Protein AF-0000000081141051 (afdb_homodimer)

pLDDT: mean 84.78, std 24.11, range [21.91, 99.0]

Nearest PDB structures (foldseek):
  1viq-assembly1_A  TM=8.176E-01  e=2.778E-12  Escherichia coli
  9drf-assembly4_H  TM=8.006E-01  e=2.468E-12  Klebsiella pneumoniae
  1g0s-assembly1_A  TM=7.929E-01  e=1.960E-11  Escherichia coli
  1viq-assembly5_C  TM=8.063E-01  e=3.758E-11  Escherichia coli
  9dsz-assembly3_E  TM=7.598E-01  e=8.064E-12  Klebsiella pneumoniae

Radius of gyration: 31.07 Å; Cα contacts (8 Å, |Δi|>4): 943; chains: 2; bounding box: 112×72×100 Å

Foldseek 3Di:
DCPDDPPPPPPPPPPPPPPPPPPPPPPPPPPPPPPPDDDADKDFDDWDWPDADQKTWIWTWIDHPVDPDIDTDTAIEGRDDFPFKEFEWEAELVLQKTKWKWWQDPVVRDIAIFTQMDTHDPVAPDNVSVVQLSCCAQAQWHDADKDWLDDPPDWADPDDRYPHTYTYMYGYDTDGHPDGDYDDPPTDMGMDIGHHLVNLVVRVVVVRYDPVRNVNSVSVVVVCVVVVSDD/DCPCVPPCPPPPPPPPPPPPPPPPPPPPPPPPPPPPDDDADKDFDDWDWPDADQKTWIWTWIDHPVDPDIDTDTAIEGRDDFPFKEFEWEAELVLQKTKWKWWQDPVVRDIAIFTQMDTHDPVAPDNVSVVQLSCCAQAQWHDADKDWLDDPPDWADPDDRYPHTYTYMYGYDTDGHPDTDYDDPPTDMDMDIGHHLVNLVVRVVVVRYDPVRNVNSVSVVVVCVVVVSDD

Solvent-accessible surface area (backbone atoms only — not comparable to full-atom values): 25578 Å² total; per-residue (Å²): 138,85,78,80,81,79,76,79,75,78,78,78,76,75,77,74,73,73,76,72,69,73,69,72,70,72,70,67,68,72,77,73,70,77,70,64,75,49,91,77,72,65,40,81,75,44,77,42,81,77,42,82,57,74,40,23,34,30,41,37,30,31,38,43,78,86,44,90,58,71,44,79,39,66,27,38,41,58,56,60,89,52,82,24,32,28,35,40,40,38,32,32,77,85,80,52,21,25,49,34,28,33,31,74,21,73,24,67,69,43,46,30,32,38,43,32,53,44,64,21,46,88,89,35,89,42,65,65,50,27,41,52,52,29,30,18,35,59,63,28,30,44,79,51,52,77,40,71,67,41,43,86,99,47,50,22,33,52,42,59,40,26,47,50,27,38,41,41,33,31,30,42,49,49,42,81,41,94,80,48,57,78,65,59,88,87,60,62,73,40,70,42,65,75,39,35,71,66,55,50,52,49,30,46,30,57,33,31,21,29,40,58,32,38,34,47,46,52,54,40,52,53,51,33,37,75,70,63,71,44,132,139,82,79,75,80,74,77,80,75,81,77,79,75,77,77,76,76,74,76,73,70,73,71,74,71,72,70,66,66,72,75,73,69,76,72,64,74,50,91,75,70,67,40,82,75,45,75,43,80,77,43,80,57,75,40,21,36,30,42,37,30,30,38,44,78,87,45,91,58,72,43,80,40,66,27,37,40,56,56,61,90,50,82,24,32,26,36,40,41,37,34,32,78,86,81,52,21,24,50,35,28,33,31,72,20,74,24,67,69,42,47,28,33,38,43,33,54,46,65,21,46,86,90,36,88,42,64,65,50,28,41,50,52,29,31,18,35,57,63,28,29,43,80,50,51,78,40,71,69,42,42,87,99,46,52,22,33,54,39,58,40,25,47,49,26,38,40,43,33,31,30,42,49,49,42,80,42,95,81,46,56,77,64,60,88,87,59,62,74,43,70,42,66,76,38,36,68,66,55,51,51,48,29,46,30,57,33,33,21,29,41,57,32,38,36,46,47,53,52,40,50,54,50,33,37,77,71,64,71,46,131

Secondary structure (DSSP, 8-state):
------------------------------------------EEEEEEEEEESSEEEEEEEEE-SS-SSEEEEEEEEESS----EEEEEEEETTTTEEEEEEEEETTTTEEEEE-EEEE--TT-SSHHHHHHHHHHHHH-EE-SEEEESS-TT--EESSTTB--EEEEEEEES-EE-SSPPPPPTT--EEEEEEE-HHHHHHHHHTT-B-HHHHHHHHHHHHHHHHTTS--/------------------------------------------EEEEEEEEEESSEEEEEEEEE-SS-SSEEEEEEEEESS----EEEEEEEETTTTEEEEEEEEETTTTEEEEE-EEEE--TT-SSHHHHHHHHHHHHH-EE-SEEEESS-TT--EESSTTB--EEEEEEEES-EE-SSPPPPPTT--EEEEEEE-HHHHHHHHHTT-B-HHHHHHHHHHHHHHHHTTS--

Organism: NCBI:txid267567

Sequence (462 aa):
MIIMMKRLLLSLFFTLTWFLVDAASSNGSPSSSRAFYRPHDYDIINEEVLYEGWRKVIRRTVQSPKLTKHIDFDVIDQTHSTGGAVIIFAWNSTSKSATIIREYMPGCHRILGGLAAGLVEEKHATEEDAARYELEEECHLAGGTWYRLIDDGVSVPMDKYVQTEIVPYLVVDPHHVPNPRPIDDEEDIEIVTDVSAEEIMQMVKKGDMNLVGAWGALLALVKLRELGEIQMIIMMKRLLLSLFFTLTWFLVDAASSNGSPSSSRAFYRPHDYDIINEEVLYEGWRKVIRRTVQSPKLTKHIDFDVIDQTHSTGGAVIIFAWNSTSKSATIIREYMPGCHRILGGLAAGLVEEKHATEEDAARYELEEECHLAGGTWYRLIDDGVSVPMDKYVQTEIVPYLVVDPHHVPNPRPIDDEEDIEIVTDVSAEEIMQMVKKGDMNLVGAWGALLALVKLRELGEIQ

InterPro domains:
  IPR015797 NUDIX hydrolase-like domain superfamily [SSF55811] (47-209)

Structure (mmCIF, N/CA/C/O backbone):
data_AF-0000000081141051-model_v1
#
loop_
_entity.id
_entity.type
_entity.pdbx_description
1 polymer 'Nudix hydrolase domain-containing protein'
#
loop_
_atom_site.group_PDB
_atom_site.id
_atom_site.type_symbol
_atom_site.label_atom_id
_atom_site.label_alt_id
_atom_site.label_comp_id
_atom_site.label_asym_id
_atom_site.label_entity_id
_atom_site.label_seq_id
_atom_site.pdbx_PDB_ins_code
_atom_site.Cartn_x
_atom_site.Cartn_y
_atom_site.Cartn_z
_atom_site.occupancy
_atom_site.B_iso_or_equiv
_atom_site.auth_seq_id
_atom_site.auth_comp_id
_atom_site.auth_asym_id
_atom_site.auth_atom_id
_atom_site.pdbx_PDB_model_num
ATOM 1 N N . MET A 1 1 ? 81.125 44.531 -47.094 1 25.84 1 MET A N 1
ATOM 2 C CA . MET A 1 1 ? 81.125 43.125 -47.375 1 25.84 1 MET A CA 1
ATOM 3 C C . MET A 1 1 ? 79.875 42.438 -46.75 1 25.84 1 MET A C 1
ATOM 5 O O . MET A 1 1 ? 79.812 42.406 -45.5 1 25.84 1 MET A O 1
ATOM 9 N N . ILE A 1 2 ? 78.688 42.594 -47.5 1 25.36 2 ILE A N 1
ATOM 10 C CA . ILE A 1 2 ? 77.25 42.344 -47.594 1 25.36 2 ILE A CA 1
ATOM 11 C C . ILE A 1 2 ? 77 40.844 -47.594 1 25.36 2 ILE A C 1
ATOM 13 O O . ILE A 1 2 ? 77.062 40.188 -48.625 1 25.36 2 ILE A O 1
ATOM 17 N N . ILE A 1 3 ? 77.875 40.125 -46.875 1 26.48 3 ILE A N 1
ATOM 18 C CA . ILE A 1 3 ? 77.688 38.656 -46.812 1 26.48 3 ILE A CA 1
ATOM 19 C C . ILE A 1 3 ? 76.312 38.312 -46.375 1 26.48 3 ILE A C 1
ATOM 21 O O . ILE A 1 3 ? 75.875 38.688 -45.281 1 26.48 3 ILE A O 1
ATOM 25 N N . MET A 1 4 ? 75.375 37.969 -47.344 1 24.66 4 MET A N 1
ATOM 26 C CA . MET A 1 4 ? 73.938 37.656 -47.531 1 24.66 4 MET A CA 1
ATOM 27 C C . MET A 1 4 ? 73.562 36.438 -46.688 1 24.66 4 MET A C 1
ATOM 29 O O . MET A 1 4 ? 74.188 35.375 -46.75 1 24.66 4 MET A O 1
ATOM 33 N N . MET A 1 5 ? 72.812 36.562 -45.5 1 21.91 5 MET A N 1
ATOM 34 C CA . MET A 1 5 ? 72.312 35.75 -44.406 1 21.91 5 MET A CA 1
ATOM 35 C C . MET A 1 5 ? 71.375 34.688 -44.938 1 21.91 5 MET A C 1
ATOM 37 O O . MET A 1 5 ? 70.312 35 -45.531 1 21.91 5 MET A O 1
ATOM 41 N N . LYS A 1 6 ? 71.875 33.562 -45.5 1 22.62 6 LYS A N 1
ATOM 42 C CA . LYS A 1 6 ? 71.25 32.375 -46.031 1 22.62 6 LYS A CA 1
ATOM 43 C C . LYS A 1 6 ? 70.25 31.797 -45 1 22.62 6 LYS A C 1
ATOM 45 O O . LYS A 1 6 ? 70.688 31.312 -43.938 1 22.62 6 LYS A O 1
ATOM 50 N N . ARG A 1 7 ? 69 32.469 -44.781 1 22.09 7 ARG A N 1
ATOM 51 C CA . ARG A 1 7 ? 67.938 32.125 -43.906 1 22.09 7 ARG A CA 1
ATOM 52 C C . ARG A 1 7 ? 67.438 30.703 -44.188 1 22.09 7 ARG A C 1
ATOM 54 O O . ARG A 1 7 ? 67 30.391 -45.281 1 22.09 7 ARG A O 1
ATOM 61 N N . LEU A 1 8 ? 68.188 29.625 -43.781 1 22.27 8 LEU A N 1
ATOM 62 C CA . LEU A 1 8 ? 67.875 28.203 -43.938 1 22.27 8 LEU A CA 1
ATOM 63 C C . LEU A 1 8 ? 66.5 27.891 -43.375 1 22.27 8 LEU A C 1
ATOM 65 O O . LEU A 1 8 ? 66.25 28.031 -42.188 1 22.27 8 LEU A O 1
ATOM 69 N N . LEU A 1 9 ? 65.375 28.328 -44.031 1 23.17 9 LEU A N 1
ATOM 70 C CA . LEU A 1 9 ? 63.969 28.094 -43.688 1 23.17 9 LEU A CA 1
ATOM 71 C C . LEU A 1 9 ? 63.656 26.609 -43.688 1 23.17 9 LEU A C 1
ATOM 73 O O . LEU A 1 9 ? 63.594 25.984 -44.75 1 23.17 9 LEU A O 1
ATOM 77 N N . LEU A 1 10 ? 64.438 25.75 -42.938 1 22.67 10 LEU A N 1
ATOM 78 C CA . LEU A 1 10 ? 64.062 24.328 -42.969 1 22.67 10 LEU A CA 1
ATOM 79 C C . LEU A 1 10 ? 62.594 24.125 -42.625 1 22.67 10 LEU A C 1
ATOM 81 O O . LEU A 1 10 ? 62.094 24.594 -41.594 1 22.67 10 LEU A O 1
ATOM 85 N N . SER A 1 11 ? 61.688 23.969 -43.656 1 23.84 11 SER A N 1
ATOM 86 C CA . SER A 1 11 ? 60.281 23.609 -43.781 1 23.84 11 SER A CA 1
ATOM 87 C C . SER A 1 11 ? 59.969 22.281 -43.062 1 23.84 11 SER A C 1
ATOM 89 O O . SER A 1 11 ? 60.406 21.234 -43.531 1 23.84 11 SER A O 1
ATOM 91 N N . LEU A 1 12 ? 60.25 22.062 -41.75 1 25.59 12 LEU A N 1
ATOM 92 C CA . LEU A 1 12 ? 59.875 20.797 -41.125 1 25.59 12 LEU A CA 1
ATOM 93 C C . LEU A 1 12 ? 58.406 20.531 -41.312 1 25.59 12 LEU A C 1
ATOM 95 O O . LEU A 1 12 ? 57.562 21.312 -40.844 1 25.59 12 LEU A O 1
ATOM 99 N N . PHE A 1 13 ? 57.969 20.016 -42.469 1 25.62 13 PHE A N 1
ATOM 100 C CA . PHE A 1 13 ? 56.625 19.5 -42.781 1 25.62 13 PHE A CA 1
ATOM 101 C C . PHE A 1 13 ? 56.219 18.422 -41.781 1 25.62 13 PHE A C 1
ATOM 103 O O . PHE A 1 13 ? 56.812 17.344 -41.75 1 25.62 13 PHE A O 1
ATOM 110 N N . PHE A 1 14 ? 56.094 18.688 -40.469 1 26.33 14 PHE A N 1
ATOM 111 C CA . PHE A 1 14 ? 55.531 17.672 -39.562 1 26.33 14 PHE A CA 1
ATOM 112 C C . PHE A 1 14 ? 54.188 17.188 -40.062 1 26.33 14 PHE A C 1
ATOM 114 O O . PHE A 1 14 ? 53.281 17.984 -40.312 1 26.33 14 PHE A O 1
ATOM 121 N N . THR A 1 15 ? 54.219 16.156 -41 1 24.98 15 THR A N 1
ATOM 122 C CA . THR A 1 15 ? 53.031 15.406 -41.406 1 24.98 15 THR A CA 1
ATOM 123 C C . THR A 1 15 ? 52.25 14.938 -40.188 1 24.98 15 THR A C 1
ATOM 125 O O . THR A 1 15 ? 52.719 14.141 -39.406 1 24.98 15 THR A O 1
ATOM 128 N N . LEU A 1 16 ? 51.562 15.828 -39.469 1 26.09 16 LEU A N 1
ATOM 129 C CA . LEU A 1 16 ? 50.594 15.438 -38.438 1 26.09 16 LEU A CA 1
ATOM 130 C C . LEU A 1 16 ? 49.594 14.453 -39 1 26.09 16 LEU A C 1
ATOM 132 O O . LEU A 1 16 ? 48.812 14.805 -39.906 1 26.09 16 LEU A O 1
ATOM 136 N N . THR A 1 17 ? 50.062 13.211 -39.344 1 26.59 17 THR A N 1
ATOM 137 C CA . THR A 1 17 ? 49.062 12.18 -39.688 1 26.59 17 THR A CA 1
ATOM 138 C C . THR A 1 17 ? 47.969 12.141 -38.625 1 26.59 17 THR A C 1
ATOM 140 O O . THR A 1 17 ? 48.25 11.984 -37.438 1 26.59 17 THR A O 1
ATOM 143 N N . TRP A 1 18 ? 46.875 12.953 -38.812 1 26.88 18 TRP A N 1
ATOM 144 C CA . TRP A 1 18 ? 45.625 12.883 -38.094 1 26.88 18 TRP A CA 1
ATOM 145 C C . TRP A 1 18 ? 45.094 11.445 -38.031 1 26.88 18 TRP A C 1
ATOM 147 O O . TRP A 1 18 ? 44.906 10.805 -39.062 1 26.88 18 TRP A O 1
ATOM 157 N N . PHE A 1 19 ? 45.781 10.594 -37.188 1 28.55 19 PHE A N 1
ATOM 158 C CA . PHE A 1 19 ? 45.094 9.352 -36.875 1 28.55 19 PHE A CA 1
ATOM 159 C C . PHE A 1 19 ? 43.625 9.617 -36.594 1 28.55 19 PHE A C 1
ATOM 161 O O . PHE A 1 19 ? 43.25 10.328 -35.656 1 28.55 19 PHE A O 1
ATOM 168 N N . LEU A 1 20 ? 42.844 9.852 -37.688 1 27.52 20 LEU A N 1
ATOM 169 C CA . LEU A 1 20 ? 41.406 9.695 -37.562 1 27.52 20 LEU A CA 1
ATOM 170 C C . LEU A 1 20 ? 41.062 8.406 -36.812 1 27.52 20 LEU A C 1
ATOM 172 O O . LEU A 1 20 ? 41.281 7.309 -37.344 1 27.52 20 LEU A O 1
ATOM 176 N N . VAL A 1 21 ? 41.438 8.273 -35.531 1 28.52 21 VAL A N 1
ATOM 177 C CA . VAL A 1 21 ? 40.75 7.207 -34.812 1 28.52 21 VAL A CA 1
ATOM 178 C C . VAL A 1 21 ? 39.281 7.219 -35.125 1 28.52 21 VAL A C 1
ATOM 180 O O . VAL A 1 21 ? 38.594 8.234 -34.938 1 28.52 21 VAL A O 1
ATOM 183 N N . ASP A 1 22 ? 38.875 6.523 -36.125 1 28.45 22 ASP A N 1
ATOM 184 C CA . ASP A 1 22 ? 37.469 6.188 -36.281 1 28.45 22 ASP A CA 1
ATOM 185 C C . ASP A 1 22 ? 36.844 5.789 -34.938 1 28.45 22 ASP A C 1
ATOM 187 O O . ASP A 1 22 ? 37.281 4.816 -34.312 1 28.45 22 ASP A O 1
ATOM 191 N N . ALA A 1 23 ? 36.5 6.746 -34.156 1 27.22 23 ALA A N 1
ATOM 192 C CA . ALA A 1 23 ? 35.594 6.387 -33.062 1 27.22 23 ALA A CA 1
ATOM 193 C C . ALA A 1 23 ? 34.469 5.496 -33.594 1 27.22 23 ALA A C 1
ATOM 195 O O . ALA A 1 23 ? 33.625 5.945 -34.344 1 27.22 23 ALA A O 1
ATOM 196 N N . ALA A 1 24 ? 34.719 4.258 -33.812 1 30.23 24 ALA A N 1
ATOM 197 C CA . ALA A 1 24 ? 33.562 3.373 -33.844 1 30.23 24 ALA A CA 1
ATOM 198 C C . ALA A 1 24 ? 32.5 3.824 -32.875 1 30.23 24 ALA A C 1
ATOM 200 O O . ALA A 1 24 ? 32.75 3.924 -31.672 1 30.23 24 ALA A O 1
ATOM 201 N N . SER A 1 25 ? 31.625 4.738 -33.281 1 29.23 25 SER A N 1
ATOM 202 C CA . SER A 1 25 ? 30.359 4.984 -32.625 1 29.23 25 SER A CA 1
ATOM 203 C C . SER A 1 25 ? 29.766 3.691 -32.062 1 29.23 25 SER A C 1
ATOM 205 O O . SER A 1 25 ? 29.422 2.781 -32.812 1 29.23 25 SER A O 1
ATOM 207 N N . SER A 1 26 ? 30.406 3.135 -31.031 1 30 26 SER A N 1
ATOM 208 C CA . SER A 1 26 ? 29.562 2.141 -30.391 1 30 26 SER A CA 1
ATOM 209 C C . SER A 1 26 ? 28.094 2.58 -30.359 1 30 26 SER A C 1
ATOM 211 O O . SER A 1 26 ? 27.75 3.6 -29.766 1 30 26 SER A O 1
ATOM 213 N N . ASN A 1 27 ? 27.469 2.596 -31.516 1 32.56 27 ASN A N 1
ATOM 214 C CA . ASN A 1 27 ? 26.016 2.619 -31.453 1 32.56 27 ASN A CA 1
ATOM 215 C C . ASN A 1 27 ? 25.484 1.888 -30.234 1 32.56 27 ASN A C 1
ATOM 217 O O . ASN A 1 27 ? 25.562 0.661 -30.141 1 32.56 27 ASN A O 1
ATOM 221 N N . GLY A 1 28 ? 25.797 2.375 -29.047 1 34.94 28 GLY A N 1
ATOM 222 C CA . GLY A 1 28 ? 25 1.886 -27.938 1 34.94 28 GLY A CA 1
ATOM 223 C C . GLY A 1 28 ? 23.578 1.514 -28.328 1 34.94 28 GLY A C 1
ATOM 224 O O . GLY A 1 28 ? 22.906 2.289 -29 1 34.94 28 GLY A O 1
ATOM 225 N N . SER A 1 29 ? 23.406 0.293 -28.703 1 35.16 29 SER A N 1
ATOM 226 C CA . SER A 1 29 ? 22.031 -0.169 -28.875 1 35.16 29 SER A CA 1
ATOM 227 C C . SER A 1 29 ? 21.078 0.604 -27.969 1 35.16 29 SER A C 1
ATOM 229 O O . SER A 1 29 ? 21.406 0.873 -26.797 1 35.16 29 SER A O 1
ATOM 231 N N . PRO A 1 30 ? 20.312 1.46 -28.453 1 36.12 30 PRO A N 1
ATOM 232 C CA . PRO A 1 30 ? 19.297 2.053 -27.562 1 36.12 30 PRO A CA 1
ATOM 233 C C . PRO A 1 30 ? 18.812 1.085 -26.484 1 36.12 30 PRO A C 1
ATOM 235 O O . PRO A 1 30 ? 18.594 -0.096 -26.766 1 36.12 30 PRO A O 1
ATOM 238 N N . SER A 1 31 ? 19.328 1.072 -25.359 1 38.16 31 SER A N 1
ATOM 239 C CA . SER A 1 31 ? 18.641 0.364 -24.266 1 38.16 31 SER A CA 1
ATOM 240 C C . SER A 1 31 ? 17.141 0.329 -24.5 1 38.16 31 SER A C 1
ATOM 242 O O . SER A 1 31 ? 16.484 1.376 -24.547 1 38.16 31 SER A O 1
ATOM 244 N N . SER A 1 32 ? 16.516 -0.346 -25.438 1 38.5 32 SER A N 1
ATOM 245 C CA . SER A 1 32 ? 15.07 -0.566 -25.547 1 38.5 32 SER A CA 1
ATOM 246 C C . SER A 1 32 ? 14.398 -0.538 -24.188 1 38.5 32 SER A C 1
ATOM 248 O O . SER A 1 32 ? 14.578 -1.449 -23.375 1 38.5 32 SER A O 1
ATOM 250 N N . SER A 1 33 ? 14.352 0.593 -23.578 1 47.84 33 SER A N 1
ATOM 251 C CA . SER A 1 33 ? 13.57 0.698 -22.359 1 47.84 33 SER A CA 1
ATOM 252 C C . SER A 1 33 ? 12.312 -0.159 -22.422 1 47.84 33 SER A C 1
ATOM 254 O O . SER A 1 33 ? 11.508 -0.014 -23.344 1 47.84 33 SER A O 1
ATOM 256 N N . ARG A 1 34 ? 12.375 -1.354 -22.031 1 58.19 34 ARG A N 1
ATOM 257 C CA . ARG A 1 34 ? 11.227 -2.242 -21.875 1 58.19 34 ARG A CA 1
ATOM 258 C C . ARG A 1 34 ? 9.992 -1.466 -21.438 1 58.19 34 ARG A C 1
ATOM 260 O O . ARG A 1 34 ? 10 -0.799 -20.406 1 58.19 34 ARG A O 1
ATOM 267 N N . ALA A 1 35 ? 9.195 -1.126 -22.484 1 56.53 35 ALA A N 1
ATOM 268 C CA . ALA A 1 35 ? 7.934 -0.471 -22.141 1 56.53 35 ALA A CA 1
ATOM 269 C C . ALA A 1 35 ? 7.121 -1.319 -21.172 1 56.53 35 ALA A C 1
ATOM 271 O O . ALA A 1 35 ? 6.871 -2.5 -21.422 1 56.53 35 ALA A O 1
ATOM 272 N N . PHE A 1 36 ? 6.992 -0.812 -20 1 63.19 36 PHE A N 1
ATOM 273 C CA . PHE A 1 36 ? 6.227 -1.582 -19.016 1 63.19 36 PHE A CA 1
ATOM 274 C C . PHE A 1 36 ? 4.734 -1.337 -19.188 1 63.19 36 PHE A C 1
ATOM 276 O O . PHE A 1 36 ? 3.914 -2.164 -18.781 1 63.19 36 PHE A O 1
ATOM 283 N N . TYR A 1 37 ? 4.5 -0.196 -19.969 1 62.44 37 TYR A N 1
ATOM 284 C CA . TYR A 1 37 ? 3.084 -0.011 -20.266 1 62.44 37 TYR A CA 1
ATOM 285 C C . TYR A 1 37 ? 2.633 -0.942 -21.375 1 62.44 37 TYR A C 1
ATOM 287 O O . TYR A 1 37 ? 3.293 -1.038 -22.422 1 62.44 37 TYR A O 1
ATOM 295 N N . ARG A 1 38 ? 1.557 -1.673 -21.062 1 72.81 38 ARG A N 1
ATOM 296 C CA . ARG A 1 38 ? 1.058 -2.625 -22.047 1 72.81 38 ARG A CA 1
ATOM 297 C C . ARG A 1 38 ? -0.414 -2.373 -22.359 1 72.81 38 ARG A C 1
ATOM 299 O O . ARG A 1 38 ? -1.264 -2.449 -21.469 1 72.81 38 ARG A O 1
ATOM 306 N N . PRO A 1 39 ? -0.586 -1.945 -23.594 1 83.5 39 PRO A N 1
ATOM 307 C CA . PRO A 1 39 ? -1.993 -1.996 -24 1 83.5 39 PRO A CA 1
ATOM 308 C C . PRO A 1 39 ? -2.615 -3.377 -23.797 1 83.5 39 PRO A C 1
ATOM 310 O O . PRO A 1 39 ? -1.902 -4.383 -23.781 1 83.5 39 PRO A O 1
ATOM 313 N N . HIS A 1 40 ? -3.912 -3.359 -23.328 1 90 40 HIS A N 1
ATOM 314 C CA . HIS A 1 40 ? -4.578 -4.645 -23.141 1 90 40 HIS A CA 1
ATOM 315 C C . HIS A 1 40 ? -5.941 -4.66 -23.812 1 90 40 HIS A C 1
ATOM 317 O O . HIS A 1 40 ? -6.438 -3.619 -24.25 1 90 40 HIS A O 1
ATOM 323 N N . ASP A 1 41 ? -6.48 -5.855 -23.969 1 91 41 ASP A N 1
ATOM 324 C CA . ASP A 1 41 ? -7.746 -6.027 -24.672 1 91 41 ASP A CA 1
ATOM 325 C C . ASP A 1 41 ? -8.859 -6.438 -23.719 1 91 41 ASP A C 1
ATOM 327 O O . ASP A 1 41 ? -9.805 -7.121 -24.109 1 91 41 ASP A O 1
ATOM 331 N N . TYR A 1 42 ? -8.727 -6.086 -22.453 1 93.94 42 TYR A N 1
ATOM 332 C CA . TYR A 1 42 ? -9.812 -6.289 -21.5 1 93.94 42 TYR A CA 1
ATOM 333 C C . TYR A 1 42 ? -10.898 -5.234 -21.688 1 93.94 42 TYR A C 1
ATOM 335 O O . TYR A 1 42 ? -10.602 -4.055 -21.875 1 93.94 42 TYR A O 1
ATOM 343 N N . ASP A 1 43 ? -12.141 -5.664 -21.625 1 95.69 43 ASP A N 1
ATOM 344 C CA . ASP A 1 43 ? -13.25 -4.723 -21.766 1 95.69 43 ASP A CA 1
ATOM 345 C C . ASP A 1 43 ? -14.141 -4.75 -20.516 1 95.69 43 ASP A C 1
ATOM 347 O O . ASP A 1 43 ? -14.539 -5.824 -20.062 1 95.69 43 ASP A O 1
ATOM 351 N N . ILE A 1 44 ? -14.422 -3.604 -20 1 97.06 44 ILE A N 1
ATOM 352 C CA . ILE A 1 44 ? -15.461 -3.514 -18.969 1 97.06 44 ILE A CA 1
ATOM 353 C C . ILE A 1 44 ? -16.844 -3.584 -19.625 1 97.06 44 ILE A C 1
ATOM 355 O O . ILE A 1 44 ? -17.203 -2.709 -20.406 1 97.06 44 ILE A O 1
ATOM 359 N N . ILE A 1 45 ? -17.594 -4.598 -19.188 1 97.19 45 ILE A N 1
ATOM 360 C CA . ILE A 1 45 ? -18.891 -4.863 -19.812 1 97.19 45 ILE A CA 1
ATOM 361 C C . ILE A 1 45 ? -19.984 -4.18 -19 1 97.19 45 ILE A C 1
ATOM 363 O O . ILE A 1 45 ? -21.016 -3.77 -19.562 1 97.19 45 ILE A O 1
ATOM 367 N N . ASN A 1 46 ? -19.797 -4.223 -17.781 1 97.75 46 ASN A N 1
ATOM 368 C CA . ASN A 1 46 ? -20.797 -3.672 -16.875 1 97.75 46 ASN A CA 1
ATOM 369 C C . ASN A 1 46 ? -20.203 -3.25 -15.547 1 97.75 46 ASN A C 1
ATOM 371 O O . ASN A 1 46 ? -19.219 -3.834 -15.094 1 97.75 46 ASN A O 1
ATOM 375 N N . GLU A 1 47 ? -20.766 -2.215 -14.953 1 96.94 47 GLU A N 1
ATOM 376 C CA . GLU A 1 47 ? -20.469 -1.811 -13.578 1 96.94 47 GLU A CA 1
ATOM 377 C C . GLU A 1 47 ? -21.766 -1.563 -12.797 1 96.94 47 GLU A C 1
ATOM 379 O O . GLU A 1 47 ? -22.688 -0.915 -13.297 1 96.94 47 GLU A O 1
ATOM 384 N N . GLU A 1 48 ? -21.781 -2.113 -11.594 1 97.25 48 GLU A N 1
ATOM 385 C CA . GLU A 1 48 ? -22.938 -1.957 -10.711 1 97.25 48 GLU A CA 1
ATOM 386 C C . GLU A 1 48 ? -22.5 -1.66 -9.281 1 97.25 48 GLU A C 1
ATOM 388 O O . GLU A 1 48 ? -21.688 -2.387 -8.711 1 97.25 48 GLU A O 1
ATOM 393 N N . VAL A 1 49 ? -23.078 -0.567 -8.711 1 96.19 49 VAL A N 1
ATOM 394 C CA . VAL A 1 49 ? -22.781 -0.265 -7.316 1 96.19 49 VAL A CA 1
ATOM 395 C C . VAL A 1 49 ? -23.578 -1.205 -6.41 1 96.19 49 VAL A C 1
ATOM 397 O O . VAL A 1 49 ? -24.812 -1.208 -6.43 1 96.19 49 VAL A O 1
ATOM 400 N N . LEU A 1 50 ? -22.859 -2.01 -5.586 1 96.56 50 LEU A N 1
ATOM 401 C CA . LEU A 1 50 ? -23.5 -2.996 -4.73 1 96.56 50 LEU A CA 1
ATOM 402 C C . LEU A 1 50 ? -23.578 -2.498 -3.293 1 96.56 50 LEU A C 1
ATOM 404 O O . LEU A 1 50 ? -24.391 -2.986 -2.506 1 96.56 50 LEU A O 1
ATOM 408 N N . TYR A 1 51 ? -22.734 -1.574 -2.932 1 96.06 51 TYR A N 1
ATOM 409 C CA . TYR A 1 51 ? -22.703 -0.94 -1.618 1 96.06 51 TYR A CA 1
ATOM 410 C C . TYR A 1 51 ? -22.172 0.486 -1.711 1 96.06 51 TYR A C 1
ATOM 412 O O . TYR A 1 51 ? -21.234 0.756 -2.457 1 96.06 51 TYR A O 1
ATOM 420 N N . GLU A 1 52 ? -22.859 1.398 -0.922 1 94.06 52 GLU A N 1
ATOM 421 C CA . GLU A 1 52 ? -22.391 2.785 -0.899 1 94.06 52 GLU A CA 1
ATOM 422 C C . GLU A 1 52 ? -22.547 3.395 0.49 1 94.06 52 GLU A C 1
ATOM 424 O O . GLU A 1 52 ? -23.672 3.686 0.924 1 94.06 52 GLU A O 1
ATOM 429 N N . GLY A 1 53 ? -21.516 3.475 1.202 1 92.44 53 GLY A N 1
ATOM 430 C CA . GLY A 1 53 ? -21.312 4.211 2.439 1 92.44 53 GLY A CA 1
ATOM 431 C C . GLY A 1 53 ? -20.141 5.164 2.385 1 92.44 53 GLY A C 1
ATOM 432 O O . GLY A 1 53 ? -20.016 5.957 1.446 1 92.44 53 GLY A O 1
ATOM 433 N N . TRP A 1 54 ? -19.297 5.062 3.395 1 87.5 54 TRP A N 1
ATOM 434 C CA . TRP A 1 54 ? -18.047 5.816 3.264 1 87.5 54 TRP A CA 1
ATOM 435 C C . TRP A 1 54 ? -17.156 5.211 2.188 1 87.5 54 TRP A C 1
ATOM 437 O O . TRP A 1 54 ? -16.453 5.93 1.479 1 87.5 54 TRP A O 1
ATOM 447 N N . ARG A 1 55 ? -17.312 3.883 2.09 1 91.75 55 ARG A N 1
ATOM 448 C CA . ARG A 1 55 ? -16.734 3.152 0.974 1 91.75 55 ARG A CA 1
ATOM 449 C C . ARG A 1 55 ? -17.797 2.729 -0.029 1 91.75 55 ARG A C 1
ATOM 451 O O . ARG A 1 55 ? -18.984 2.758 0.278 1 91.75 55 ARG A O 1
ATOM 458 N N . LYS A 1 56 ? -17.281 2.408 -1.169 1 93.75 56 LYS A N 1
ATOM 459 C CA . LYS A 1 56 ? -18.141 1.935 -2.246 1 93.75 56 LYS A CA 1
ATOM 460 C C . LYS A 1 56 ? -17.641 0.609 -2.811 1 93.75 56 LYS A C 1
ATOM 462 O O . LYS A 1 56 ? -16.438 0.427 -3.002 1 93.75 56 LYS A O 1
ATOM 467 N N . VAL A 1 57 ? -18.609 -0.351 -3 1 96.19 57 VAL A N 1
ATOM 468 C CA . VAL A 1 57 ? -18.297 -1.593 -3.701 1 96.19 57 VAL A CA 1
ATOM 469 C C . VAL A 1 57 ? -18.984 -1.601 -5.066 1 96.19 57 VAL A C 1
ATOM 471 O O . VAL A 1 57 ? -20.203 -1.486 -5.152 1 96.19 57 VAL A O 1
ATOM 474 N N . ILE A 1 58 ? -18.188 -1.687 -6.082 1 96.44 58 ILE A N 1
ATOM 475 C CA . ILE A 1 58 ? -18.656 -1.745 -7.457 1 96.44 58 ILE A CA 1
ATOM 47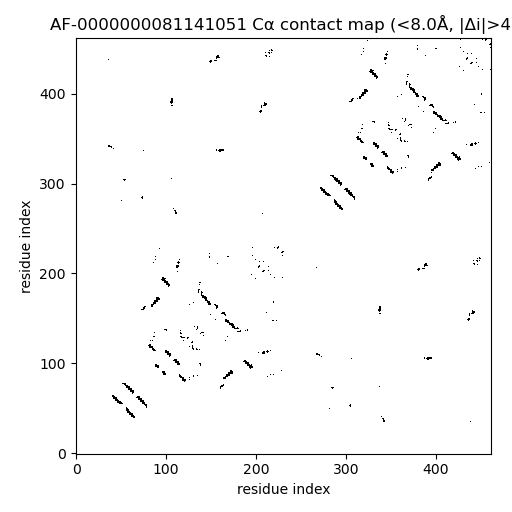6 C C . ILE A 1 58 ? -18.406 -3.141 -8.031 1 96.44 58 ILE A C 1
ATOM 478 O O . ILE A 1 58 ? -17.281 -3.623 -8.039 1 96.44 58 ILE A O 1
ATOM 482 N N . ARG A 1 59 ? -19.469 -3.818 -8.43 1 97.5 59 ARG A N 1
ATOM 483 C CA . ARG A 1 59 ? -19.266 -5.012 -9.242 1 97.5 59 ARG A CA 1
ATOM 484 C C . ARG A 1 59 ? -18.875 -4.641 -10.672 1 97.5 59 ARG A C 1
ATOM 486 O O . ARG A 1 59 ? -19.672 -4.059 -11.406 1 97.5 59 ARG A O 1
ATOM 493 N N . ARG A 1 60 ? -17.703 -4.922 -11.031 1 96.94 60 ARG A N 1
ATOM 494 C CA . ARG A 1 60 ? -17.203 -4.699 -12.383 1 96.94 60 ARG A CA 1
ATOM 495 C C . ARG A 1 60 ? -17.125 -6.012 -13.164 1 96.94 60 ARG A C 1
ATOM 497 O O . ARG A 1 60 ? -16.406 -6.926 -12.773 1 96.94 60 ARG A O 1
ATOM 504 N N . THR A 1 61 ? -17.875 -6.145 -14.172 1 97.19 61 THR A N 1
ATOM 505 C CA . THR A 1 61 ? -17.844 -7.293 -15.07 1 97.19 61 THR A CA 1
ATOM 506 C C . THR A 1 61 ? -16.906 -7.043 -16.25 1 97.19 61 THR A C 1
ATOM 508 O O . THR A 1 61 ? -17.062 -6.051 -16.969 1 97.19 61 THR A O 1
ATOM 511 N N . VAL A 1 62 ? -15.969 -7.98 -16.406 1 96 62 VAL A N 1
ATOM 512 C CA . VAL A 1 62 ? -14.93 -7.766 -17.406 1 96 62 VAL A CA 1
ATOM 513 C C . VAL A 1 62 ? -14.906 -8.938 -18.391 1 96 62 VAL A C 1
ATOM 515 O O . VAL A 1 62 ? -15.055 -10.094 -17.984 1 96 62 VAL A O 1
ATOM 518 N N . GLN A 1 63 ? -14.711 -8.609 -19.656 1 94.56 63 GLN A N 1
ATOM 519 C CA . GLN A 1 63 ? -14.406 -9.609 -20.672 1 94.56 63 GLN A CA 1
ATOM 520 C C . GLN A 1 63 ? -12.906 -9.727 -20.891 1 94.56 63 GLN A C 1
ATOM 522 O O . GLN A 1 63 ? -12.258 -8.758 -21.297 1 94.56 63 GLN A O 1
ATOM 527 N N . SER A 1 64 ? -12.453 -10.906 -20.562 1 90.81 64 SER A N 1
ATOM 528 C CA . SER A 1 64 ? -11.047 -11.188 -20.812 1 90.81 64 SER A CA 1
ATOM 529 C C . SER A 1 64 ? -10.812 -11.609 -22.266 1 90.81 64 SER A C 1
ATOM 531 O O . SER A 1 64 ? -11.641 -12.305 -22.844 1 90.81 64 SER A O 1
ATOM 533 N N . PRO A 1 65 ? -9.648 -11.211 -22.812 1 88.25 65 PRO A N 1
ATOM 534 C CA . PRO A 1 65 ? -9.352 -11.68 -24.172 1 88.25 65 PRO A CA 1
ATOM 535 C C . PRO A 1 65 ? -9.055 -13.18 -24.219 1 88.25 65 PRO A C 1
ATOM 537 O O . PRO A 1 65 ? -9.086 -13.789 -25.297 1 88.25 65 PRO A O 1
ATOM 540 N N . LYS A 1 66 ? -8.773 -13.766 -23.125 1 83.06 66 LYS A N 1
ATOM 541 C CA . LYS A 1 66 ? -8.336 -15.156 -23.078 1 83.06 66 LYS A CA 1
ATOM 542 C C . LYS A 1 66 ? -9.492 -16.078 -22.703 1 83.06 66 LYS A C 1
ATOM 544 O O . LYS A 1 66 ? -9.398 -17.297 -22.891 1 83.06 66 LYS A O 1
ATOM 549 N N . LEU A 1 67 ? -10.43 -15.5 -22.047 1 80.5 67 LEU A N 1
ATOM 550 C CA . LEU A 1 67 ? -11.531 -16.328 -21.578 1 80.5 67 LEU A CA 1
ATOM 551 C C . LEU A 1 67 ? -12.812 -16.016 -22.344 1 80.5 67 LEU A C 1
ATOM 553 O O . LEU A 1 67 ? -13.016 -14.891 -22.797 1 80.5 67 LEU A O 1
ATOM 557 N N . THR A 1 68 ? -13.562 -17 -22.344 1 79.19 68 THR A N 1
ATOM 558 C CA . THR A 1 68 ? -14.859 -16.812 -22.969 1 79.19 68 THR A CA 1
ATOM 559 C C . THR A 1 68 ? -15.867 -16.25 -21.984 1 79.19 68 THR A C 1
ATOM 561 O O . THR A 1 68 ? -16.781 -15.5 -22.359 1 79.19 68 THR A O 1
ATOM 564 N N . LYS A 1 69 ? -15.656 -16.578 -20.828 1 83.75 69 LYS A N 1
ATOM 565 C CA . LYS A 1 69 ? -16.609 -16.125 -19.812 1 83.75 69 LYS A CA 1
ATOM 566 C C . LYS A 1 69 ? -16.172 -14.797 -19.203 1 83.75 69 LYS A C 1
ATOM 568 O O . LYS A 1 69 ? -14.984 -14.508 -19.109 1 83.75 69 LYS A O 1
ATOM 573 N N . HIS A 1 70 ? -17.266 -14.086 -18.859 1 91.25 70 HIS A N 1
ATOM 574 C CA . HIS A 1 70 ? -17.031 -12.844 -18.125 1 91.25 70 HIS A CA 1
ATOM 575 C C . HIS A 1 70 ? -16.578 -13.125 -16.688 1 91.25 70 HIS A C 1
ATOM 577 O O . HIS A 1 70 ? -16.906 -14.172 -16.125 1 91.25 70 HIS A O 1
ATOM 583 N N . ILE A 1 71 ? -15.789 -12.234 -16.266 1 92.44 71 ILE A N 1
ATOM 584 C CA . ILE A 1 71 ? -15.336 -12.32 -14.883 1 92.44 71 ILE A CA 1
ATOM 585 C C . ILE A 1 71 ? -15.891 -11.148 -14.078 1 92.44 71 ILE A C 1
ATOM 587 O O . ILE A 1 71 ? -15.852 -10.008 -14.539 1 92.44 71 ILE A O 1
ATOM 591 N N . ASP A 1 72 ? -16.422 -11.414 -12.883 1 94.19 72 ASP A N 1
ATOM 592 C CA . ASP A 1 72 ? -16.906 -10.367 -11.977 1 94.19 72 ASP A CA 1
ATOM 593 C C . ASP A 1 72 ? -15.883 -10.094 -10.875 1 94.19 72 ASP A C 1
ATOM 595 O O . ASP A 1 72 ? -15.375 -11.016 -10.242 1 94.19 72 ASP A O 1
ATOM 599 N N . PHE A 1 73 ? -15.633 -8.805 -10.75 1 94.81 73 PHE A N 1
ATOM 600 C CA . PHE A 1 73 ? -14.75 -8.375 -9.672 1 94.81 73 PHE A CA 1
ATOM 601 C C . PHE A 1 73 ? -15.484 -7.422 -8.727 1 94.81 73 PHE A C 1
ATOM 603 O O . PHE A 1 73 ? -16.281 -6.594 -9.164 1 94.81 73 PHE A O 1
ATOM 610 N N . ASP A 1 74 ? -15.273 -7.535 -7.371 1 95.69 74 ASP A N 1
ATOM 611 C CA . ASP A 1 74 ? -15.586 -6.453 -6.441 1 95.69 74 ASP A CA 1
ATOM 612 C C . ASP A 1 74 ? -14.484 -5.398 -6.438 1 95.69 74 ASP A C 1
ATOM 614 O O . ASP A 1 74 ? -13.383 -5.645 -5.938 1 95.69 74 ASP A O 1
ATOM 618 N N . VAL A 1 75 ? -14.805 -4.234 -6.977 1 96.38 75 VAL A N 1
ATOM 619 C CA . VAL A 1 75 ? -13.875 -3.105 -6.996 1 96.38 75 VAL A CA 1
ATOM 620 C C . VAL A 1 75 ? -14.258 -2.111 -5.902 1 96.38 75 VAL A C 1
ATOM 622 O O . VAL A 1 75 ? -15.43 -1.779 -5.734 1 96.38 75 VAL A O 1
ATOM 625 N N . ILE A 1 76 ? -13.234 -1.7 -5.191 1 95.12 76 ILE A N 1
ATOM 626 C CA . ILE A 1 76 ? -13.469 -0.808 -4.062 1 95.12 76 ILE A CA 1
ATOM 627 C C . ILE A 1 76 ? -13.148 0.63 -4.465 1 95.12 76 ILE A C 1
ATOM 629 O O . ILE A 1 76 ? -12.141 0.885 -5.129 1 95.12 76 ILE A O 1
ATOM 633 N N . ASP A 1 77 ? -14.008 1.521 -4.082 1 91.19 77 ASP A N 1
ATOM 634 C CA . ASP A 1 77 ? -13.797 2.953 -4.266 1 91.19 77 ASP A CA 1
ATOM 635 C C . ASP A 1 77 ? -14.305 3.742 -3.059 1 91.19 77 ASP A C 1
ATOM 637 O O . ASP A 1 77 ? -14.734 3.156 -2.062 1 91.19 77 ASP A O 1
ATOM 641 N N . GLN A 1 78 ? -14.055 4.996 -3.109 1 85.31 78 GLN A N 1
ATOM 642 C CA . GLN A 1 78 ? -14.633 5.91 -2.129 1 85.31 78 GLN A CA 1
ATOM 643 C C . GLN A 1 78 ? -15.922 6.539 -2.65 1 85.31 78 GLN A C 1
ATOM 645 O O . GLN A 1 78 ? -16.156 6.582 -3.861 1 85.31 78 GLN A O 1
ATOM 650 N N . THR A 1 79 ? -16.828 6.836 -1.799 1 72.5 79 THR A N 1
ATOM 651 C CA . THR A 1 79 ? -18.141 7.348 -2.18 1 72.5 79 THR A CA 1
ATOM 652 C C . THR A 1 79 ? -18 8.609 -3.027 1 72.5 79 THR A C 1
ATOM 654 O O . THR A 1 79 ? -18.766 8.812 -3.977 1 72.5 79 THR A O 1
ATOM 657 N N . HIS A 1 80 ? -17.141 9.445 -2.682 1 67.25 80 HIS A N 1
ATOM 658 C CA . HIS A 1 80 ? -17.094 10.688 -3.447 1 67.25 80 HIS A CA 1
ATOM 659 C C . HIS A 1 80 ? -16.031 10.625 -4.535 1 67.25 80 HIS A C 1
ATOM 661 O O . HIS A 1 80 ? -15.023 9.938 -4.383 1 67.25 80 HIS A O 1
ATOM 667 N N . SER A 1 81 ? -16.578 11.039 -5.781 1 62.34 81 SER A N 1
ATOM 668 C CA . SER A 1 81 ? -15.641 11.133 -6.891 1 62.34 81 SER A CA 1
ATOM 669 C C . SER A 1 81 ? -14.383 11.906 -6.492 1 62.34 81 SER A C 1
ATOM 671 O O . SER A 1 81 ? -14.469 13.07 -6.09 1 62.34 81 SER A O 1
ATOM 673 N N . THR A 1 82 ? -13.328 11.133 -6.281 1 72.25 82 THR A N 1
ATOM 674 C CA . THR A 1 82 ? -12.094 11.828 -5.934 1 72.25 82 THR A CA 1
ATOM 675 C C . THR A 1 82 ? -11.07 11.711 -7.059 1 72.25 82 THR A C 1
ATOM 677 O O . THR A 1 82 ? -11.203 10.859 -7.938 1 72.25 82 THR A O 1
ATOM 680 N N . GLY A 1 83 ? -10.289 12.742 -7.234 1 85.94 83 GLY A N 1
ATOM 681 C CA . GLY A 1 83 ? -9.164 12.734 -8.156 1 85.94 83 GLY A CA 1
ATOM 682 C C . GLY A 1 83 ? -8.016 11.867 -7.676 1 85.94 83 GLY A C 1
ATOM 683 O O . GLY A 1 83 ? -6.879 12.039 -8.133 1 85.94 83 GLY A O 1
ATOM 684 N N . GLY A 1 84 ? -8.289 10.93 -6.723 1 94.56 84 GLY A N 1
ATOM 685 C CA . GLY A 1 84 ? -7.199 10.148 -6.152 1 94.56 84 GLY A CA 1
ATOM 686 C C . GLY A 1 84 ? -6.781 10.625 -4.773 1 94.56 84 GLY A C 1
ATOM 687 O O . GLY A 1 84 ? -7.582 11.211 -4.043 1 94.56 84 GLY A O 1
ATOM 688 N N . ALA A 1 85 ? -5.602 10.203 -4.379 1 96.75 85 ALA A N 1
ATOM 689 C CA . ALA A 1 85 ? -5.07 10.562 -3.066 1 96.75 85 ALA A CA 1
ATOM 690 C C . ALA A 1 85 ? -3.623 11.031 -3.17 1 96.75 85 ALA A C 1
ATOM 692 O O . ALA A 1 85 ? -2.992 10.891 -4.223 1 96.75 85 ALA A O 1
ATOM 693 N N . VAL A 1 86 ? -3.203 11.664 -2.16 1 98.38 86 VAL A N 1
ATOM 694 C CA . VAL A 1 86 ? -1.826 12.133 -2.059 1 98.38 86 VAL A CA 1
ATOM 695 C C . VAL A 1 86 ? -1.239 11.727 -0.709 1 98.38 86 VAL A C 1
ATOM 697 O O . VAL A 1 86 ? -1.977 11.5 0.254 1 98.38 86 VAL A O 1
ATOM 700 N N . ILE A 1 87 ? 0.038 11.594 -0.636 1 98.81 87 ILE A N 1
ATOM 701 C CA . ILE A 1 87 ? 0.767 11.312 0.596 1 98.81 87 ILE A CA 1
ATOM 702 C C . ILE A 1 87 ? 2.061 12.117 0.627 1 98.81 87 ILE A C 1
ATOM 704 O O . ILE A 1 87 ? 2.719 12.289 -0.403 1 98.81 87 ILE A O 1
ATOM 708 N N . ILE A 1 88 ? 2.475 12.648 1.811 1 98.94 88 ILE A N 1
ATOM 709 C CA . ILE A 1 88 ? 3.537 13.641 1.857 1 98.94 88 ILE A CA 1
ATOM 710 C C . ILE A 1 88 ? 4.547 13.273 2.943 1 98.94 88 ILE A C 1
ATOM 712 O O . ILE A 1 88 ? 4.172 13.055 4.098 1 98.94 88 ILE A O 1
ATOM 716 N N . PHE A 1 89 ? 5.75 13.148 2.582 1 99 89 PHE A N 1
ATOM 717 C CA . PHE A 1 89 ? 6.867 13.016 3.508 1 99 89 PHE A CA 1
ATOM 718 C C . PHE A 1 89 ? 7.535 14.367 3.752 1 99 89 PHE A C 1
ATOM 720 O O . PHE A 1 89 ? 8.031 14.992 2.818 1 99 89 PHE A O 1
ATOM 727 N N . ALA A 1 90 ? 7.562 14.836 4.949 1 99 90 ALA A N 1
ATOM 728 C CA . ALA A 1 90 ? 8.133 16.141 5.301 1 99 90 ALA A CA 1
ATOM 729 C C . ALA A 1 90 ? 9.508 15.969 5.949 1 99 90 ALA A C 1
ATOM 731 O O . ALA A 1 90 ? 9.656 15.227 6.926 1 99 90 ALA A O 1
ATOM 732 N N . TRP A 1 91 ? 10.461 16.656 5.441 1 98.94 91 TRP A N 1
ATOM 733 C CA . TRP A 1 91 ? 11.852 16.516 5.855 1 98.94 91 TRP A CA 1
ATOM 734 C C . TRP A 1 91 ? 12.461 17.859 6.234 1 98.94 91 TRP A C 1
ATOM 736 O O . TRP A 1 91 ? 12.227 18.859 5.555 1 98.94 91 TRP A O 1
ATOM 746 N N . ASN A 1 92 ? 13.133 17.891 7.316 1 98.88 92 ASN A N 1
ATOM 747 C CA . ASN A 1 92 ? 13.938 19.047 7.738 1 98.88 92 ASN A CA 1
ATOM 748 C C . ASN A 1 92 ? 15.422 18.812 7.477 1 98.88 92 ASN A C 1
ATOM 750 O O . ASN A 1 92 ? 16.031 17.938 8.094 1 98.88 92 ASN A O 1
ATOM 754 N N . SER A 1 93 ? 16.016 19.578 6.625 1 98.62 93 SER A N 1
ATOM 755 C CA . SER A 1 93 ? 17.391 19.359 6.199 1 98.62 93 SER A CA 1
ATOM 756 C C . SER A 1 93 ? 18.391 19.828 7.262 1 98.62 93 SER A C 1
ATOM 758 O O . SER A 1 93 ? 19.562 19.453 7.227 1 98.62 93 SER A O 1
ATOM 760 N N . THR A 1 94 ? 18 20.672 8.188 1 98.38 94 THR A N 1
ATOM 761 C CA . THR A 1 94 ? 18.859 21.141 9.258 1 98.38 94 THR A CA 1
ATOM 762 C C . THR A 1 94 ? 19.016 20.078 10.336 1 98.38 94 THR A C 1
ATOM 764 O O . THR A 1 94 ? 20.141 19.672 10.656 1 98.38 94 THR A O 1
ATOM 767 N N . SER A 1 95 ? 17.906 19.578 10.82 1 98.31 95 SER A N 1
ATOM 768 C CA . SER A 1 95 ? 17.938 18.578 11.891 1 98.31 95 SER A CA 1
ATOM 769 C C . SER A 1 95 ? 18.094 17.172 11.336 1 98.31 95 SER A C 1
ATOM 771 O O . SER A 1 95 ? 18.281 16.219 12.094 1 98.31 95 SER A O 1
ATOM 773 N N . LYS A 1 96 ? 18 17.047 10 1 98.62 96 LYS A N 1
ATOM 774 C CA . LYS A 1 96 ? 18.047 15.758 9.328 1 98.62 96 LYS A CA 1
ATOM 775 C C . LYS A 1 96 ? 17.016 14.797 9.914 1 98.62 96 LYS A C 1
ATOM 777 O O . LYS A 1 96 ? 17.344 13.664 10.273 1 98.62 96 LYS A O 1
ATOM 782 N N . SER A 1 97 ? 15.805 15.227 9.875 1 98.75 97 SER A N 1
ATOM 783 C CA . SER A 1 97 ? 14.734 14.438 10.477 1 98.75 97 SER A CA 1
ATOM 784 C C . SER A 1 97 ? 13.398 14.727 9.805 1 98.75 97 SER A C 1
ATOM 786 O O . SER A 1 97 ? 13.234 15.75 9.141 1 98.75 97 SER A O 1
ATOM 788 N N . ALA A 1 98 ? 12.5 13.836 9.969 1 98.88 98 ALA A N 1
ATOM 789 C CA . ALA A 1 98 ? 11.18 13.922 9.352 1 98.88 98 ALA A CA 1
ATOM 790 C C . ALA A 1 98 ? 10.117 14.297 10.375 1 98.88 98 ALA A C 1
ATOM 792 O O . ALA A 1 98 ? 10.312 14.117 11.578 1 98.88 98 ALA A O 1
ATOM 793 N N . THR A 1 99 ? 9.078 14.898 9.922 1 98.88 99 THR A N 1
ATOM 794 C CA . THR A 1 99 ? 7.801 14.984 10.625 1 98.88 99 THR A CA 1
ATOM 795 C C . THR A 1 99 ? 6.809 13.969 10.062 1 98.88 99 THR A C 1
ATOM 797 O O . THR A 1 99 ? 6.531 13.961 8.859 1 98.88 99 THR A O 1
ATOM 800 N N . ILE A 1 100 ? 6.316 13.078 10.922 1 98.62 100 ILE A N 1
ATOM 801 C CA . ILE A 1 100 ? 5.312 12.094 10.516 1 98.62 100 ILE A CA 1
ATOM 802 C C . ILE A 1 100 ? 4.09 12.211 11.43 1 98.62 100 ILE A C 1
ATOM 804 O O . ILE A 1 100 ? 4.047 13.055 12.32 1 98.62 100 ILE A O 1
ATOM 808 N N . ILE A 1 101 ? 3.07 11.383 11.125 1 97.81 101 ILE A N 1
ATOM 809 C CA . ILE A 1 101 ? 1.89 11.391 11.984 1 97.81 101 ILE A CA 1
ATOM 810 C C . ILE A 1 101 ? 1.681 10.008 12.594 1 97.81 101 ILE A C 1
ATOM 812 O O . ILE A 1 101 ? 2.24 9.023 12.109 1 97.81 101 ILE A O 1
ATOM 816 N N . ARG A 1 102 ? 0.958 9.945 13.625 1 96.19 102 ARG A N 1
ATOM 817 C CA . ARG A 1 102 ? 0.444 8.734 14.258 1 96.19 102 ARG A CA 1
ATOM 818 C C . ARG A 1 102 ? -1.061 8.836 14.492 1 96.19 102 ARG A C 1
ATOM 820 O O . ARG A 1 102 ? -1.555 9.859 14.961 1 96.19 102 ARG A O 1
ATOM 827 N N . GLU A 1 103 ? -1.746 7.863 14.148 1 94.69 103 GLU A N 1
ATOM 828 C CA . GLU A 1 103 ? -3.197 7.934 14.289 1 94.69 103 GLU A CA 1
ATOM 829 C C . GLU A 1 103 ? -3.805 6.543 14.453 1 94.69 103 GLU A C 1
ATOM 831 O O . GLU A 1 103 ? -3.158 5.539 14.148 1 94.69 103 GLU A O 1
ATOM 836 N N . TYR A 1 104 ? -5.02 6.527 15.008 1 94.5 104 TYR A N 1
ATOM 837 C CA . TYR A 1 104 ? -5.793 5.297 15.141 1 94.5 104 TYR A CA 1
ATOM 838 C C . TYR A 1 104 ? -6.238 4.781 13.773 1 94.5 104 TYR A C 1
ATOM 840 O O . TYR A 1 104 ? -6.754 5.547 12.953 1 94.5 104 TYR A O 1
ATOM 848 N N . MET A 1 105 ? -6.047 3.531 13.547 1 95.25 105 MET A N 1
ATOM 849 C CA . MET A 1 105 ? -6.453 2.881 12.305 1 95.25 105 MET A CA 1
ATOM 850 C C . MET A 1 105 ? -7.527 1.83 12.57 1 95.25 105 MET A C 1
ATOM 852 O O . MET A 1 105 ? -7.223 0.725 13.016 1 95.25 105 MET A O 1
ATOM 856 N N . PRO A 1 106 ? -8.695 2.088 12.172 1 95.44 106 PRO A N 1
ATOM 857 C CA . PRO A 1 106 ? -9.805 1.195 12.516 1 95.44 106 PRO A CA 1
ATOM 858 C C . PRO A 1 106 ? -9.688 -0.177 11.859 1 95.44 106 PRO A C 1
ATOM 860 O O . PRO A 1 106 ? -10.172 -1.172 12.398 1 95.44 106 PRO A O 1
ATOM 863 N N . GLY A 1 107 ? -9.102 -0.271 10.727 1 95.44 107 GLY A N 1
ATOM 864 C CA . GLY A 1 107 ? -8.953 -1.548 10.047 1 95.44 107 GLY A CA 1
ATOM 865 C C . GLY A 1 107 ? -8.258 -2.598 10.883 1 95.44 107 GLY A C 1
ATOM 866 O O . GLY A 1 107 ? -8.789 -3.688 11.102 1 95.44 107 GLY A O 1
ATOM 867 N N . CYS A 1 108 ? -7.098 -2.215 11.398 1 95 108 CYS A N 1
ATOM 868 C CA . CYS A 1 108 ? -6.312 -3.15 12.188 1 95 108 CYS A CA 1
ATOM 869 C C . CYS A 1 108 ? -6.492 -2.887 13.68 1 95 108 CYS A C 1
ATOM 871 O O . CYS A 1 108 ? -5.957 -3.619 14.516 1 95 108 CYS A O 1
ATOM 873 N N . HIS A 1 109 ? -7.211 -1.887 14.047 1 95.12 109 HIS A N 1
ATOM 874 C CA . HIS A 1 109 ? -7.492 -1.509 15.43 1 95.12 109 HIS A CA 1
ATOM 875 C C . HIS A 1 109 ? -6.207 -1.271 16.203 1 95.12 109 HIS A C 1
ATOM 877 O O . HIS A 1 109 ? -6.023 -1.817 17.297 1 95.12 109 HIS A O 1
ATOM 883 N N . ARG A 1 110 ? -5.277 -0.515 15.594 1 95.19 110 ARG A N 1
ATOM 884 C CA . ARG A 1 110 ? -4.008 -0.104 16.188 1 95.19 110 ARG A CA 1
ATOM 885 C C . ARG A 1 110 ? -3.744 1.378 15.938 1 95.19 110 ARG A C 1
ATOM 887 O O . ARG A 1 110 ? -4.363 1.988 15.07 1 95.19 110 ARG A O 1
ATOM 894 N N . ILE A 1 111 ? -2.922 1.956 16.828 1 95.38 111 ILE A N 1
ATOM 895 C CA . ILE A 1 111 ? -2.328 3.252 16.516 1 95.38 111 ILE A CA 1
ATOM 896 C C . ILE A 1 111 ? -0.995 3.049 15.789 1 95.38 111 ILE A C 1
ATOM 898 O O . ILE A 1 111 ? -0.105 2.363 16.297 1 95.38 111 ILE A O 1
ATOM 902 N N . LEU A 1 112 ? -0.885 3.576 14.609 1 96.19 112 LEU A N 1
ATOM 903 C CA . LEU A 1 112 ? 0.312 3.379 13.797 1 96.19 112 LEU A CA 1
ATOM 904 C C . LEU A 1 112 ? 0.842 4.711 13.273 1 96.19 112 LEU A C 1
ATOM 906 O O . LEU A 1 112 ? 0.102 5.695 13.211 1 96.19 112 LEU A O 1
ATOM 910 N N . GLY A 1 113 ? 2.135 4.672 12.93 1 96.06 113 GLY A N 1
ATOM 911 C CA . GLY A 1 113 ? 2.705 5.758 12.156 1 96.06 113 GLY A CA 1
ATOM 912 C C . GLY A 1 113 ? 2.207 5.793 10.719 1 96.06 113 GLY A C 1
ATOM 913 O O . GLY A 1 113 ? 1.761 4.777 10.188 1 96.06 113 GLY A O 1
ATOM 914 N N . GLY A 1 114 ? 2.334 6.93 10.141 1 97.44 114 GLY A N 1
ATOM 915 C CA . GLY A 1 114 ? 2.031 7.219 8.742 1 97.44 114 GLY A CA 1
ATOM 916 C C . GLY A 1 114 ? 2.561 8.562 8.281 1 97.44 114 GLY A C 1
ATOM 917 O O . GLY A 1 114 ? 3.445 9.141 8.922 1 97.44 114 GLY A O 1
ATOM 918 N N . LEU A 1 115 ? 2.115 8.953 7.137 1 98.75 115 LEU A N 1
ATOM 919 C CA . LEU A 1 115 ? 2.43 10.258 6.57 1 98.75 115 LEU A CA 1
ATOM 920 C C . LEU A 1 115 ? 1.164 11.086 6.371 1 98.75 115 LEU A C 1
ATOM 922 O O . LEU A 1 115 ? 0.061 10.539 6.316 1 98.75 115 LEU A O 1
ATOM 926 N N . ALA A 1 116 ? 1.38 12.406 6.371 1 98.31 116 ALA A N 1
ATOM 927 C CA . ALA A 1 116 ? 0.228 13.203 5.957 1 98.31 116 ALA A CA 1
ATOM 928 C C . ALA A 1 116 ? -0.325 12.711 4.621 1 98.31 116 ALA A C 1
ATOM 930 O O . ALA A 1 116 ? 0.436 12.414 3.699 1 98.31 116 ALA A O 1
ATOM 931 N N . ALA A 1 117 ? -1.64 12.602 4.598 1 97.38 117 ALA A N 1
ATOM 932 C CA . ALA A 1 117 ? -2.281 12.062 3.4 1 97.38 117 ALA A CA 1
ATOM 933 C C . ALA A 1 117 ? -3.744 12.492 3.322 1 97.38 117 ALA A C 1
ATOM 935 O O . ALA A 1 117 ? -4.355 12.82 4.34 1 97.38 117 ALA A O 1
ATOM 936 N N . GLY A 1 118 ? -4.25 12.43 2.08 1 94.88 118 GLY A N 1
ATOM 937 C CA . GLY A 1 118 ? -5.664 12.719 1.907 1 94.88 118 GLY A CA 1
ATOM 938 C C . GLY A 1 118 ? -6.129 12.586 0.47 1 94.88 118 GLY A C 1
ATOM 939 O O . GLY A 1 118 ? -5.324 12.328 -0.427 1 94.88 118 GLY A O 1
ATOM 940 N N . LEU A 1 119 ? -7.422 12.766 0.319 1 94.12 119 LEU A N 1
ATOM 941 C CA . LEU A 1 119 ? -8.039 12.648 -1 1 94.12 119 LEU A CA 1
ATOM 942 C C . LEU A 1 119 ? -7.926 13.961 -1.77 1 94.12 119 LEU A C 1
ATOM 944 O O . LEU A 1 119 ? -7.938 15.039 -1.172 1 94.12 119 LEU A O 1
ATOM 948 N N . VAL A 1 120 ? -7.773 13.82 -3.078 1 95.94 120 VAL A N 1
ATOM 949 C CA . VAL A 1 120 ? -7.922 14.977 -3.955 1 95.94 120 VAL A CA 1
ATOM 950 C C . VAL A 1 120 ? -9.406 15.273 -4.168 1 95.94 120 VAL A C 1
ATOM 952 O O . VAL A 1 120 ? -10.117 14.492 -4.801 1 95.94 120 VAL A O 1
ATOM 955 N N . GLU A 1 121 ? -9.836 16.391 -3.646 1 93.19 121 GLU A N 1
ATOM 956 C CA . GLU A 1 121 ? -11.25 16.766 -3.688 1 93.19 121 GLU A CA 1
ATOM 957 C C . GLU A 1 121 ? -11.5 17.859 -4.719 1 93.19 121 GLU A C 1
ATOM 959 O O . GLU A 1 121 ? -10.555 18.391 -5.309 1 93.19 121 GLU A O 1
ATOM 964 N N . GLU A 1 122 ? -12.727 18.203 -4.852 1 91.81 122 GLU A N 1
ATOM 965 C CA . GLU A 1 122 ? -13.133 19.203 -5.84 1 91.81 122 GLU A CA 1
ATOM 966 C C . GLU A 1 122 ? -12.508 20.562 -5.543 1 91.81 122 GLU A C 1
ATOM 968 O O . GLU A 1 122 ? -12.195 21.328 -6.461 1 91.81 122 GLU A O 1
ATOM 973 N N . LYS A 1 123 ? -12.281 20.797 -4.324 1 92 123 LYS A N 1
ATOM 974 C CA . LYS A 1 123 ? -11.758 22.094 -3.908 1 92 123 LYS A CA 1
ATOM 975 C C . LYS A 1 123 ? -10.289 22.234 -4.277 1 92 123 LYS A C 1
ATOM 977 O O . LYS A 1 123 ? -9.734 23.344 -4.234 1 92 123 LYS A O 1
ATOM 982 N N . HIS A 1 124 ? -9.664 21.203 -4.656 1 95.88 124 HIS A N 1
ATOM 983 C CA . HIS A 1 124 ? -8.234 21.234 -4.973 1 95.88 124 HIS A CA 1
ATOM 984 C C . HIS A 1 124 ? -8.008 21.422 -6.469 1 95.88 124 HIS A C 1
ATOM 986 O O . HIS A 1 124 ? -8.609 20.719 -7.285 1 95.88 124 HIS A O 1
ATOM 992 N N . ALA A 1 125 ? -7.109 22.297 -6.832 1 96.06 125 ALA A N 1
ATOM 993 C CA . ALA A 1 125 ? -6.82 22.578 -8.234 1 96.06 125 ALA A CA 1
ATOM 994 C C . ALA A 1 125 ? -5.965 21.469 -8.844 1 96.06 125 ALA A C 1
ATOM 996 O O . ALA A 1 125 ? -6.082 21.172 -10.039 1 96.06 125 ALA A O 1
ATOM 997 N N . THR A 1 126 ? -5.07 20.969 -8.117 1 96.31 126 THR A N 1
ATOM 998 C CA . THR A 1 126 ? -4.145 19.922 -8.531 1 96.31 126 THR A CA 1
ATOM 999 C C . THR A 1 126 ? -3.891 18.938 -7.395 1 96.31 126 THR A C 1
ATOM 1001 O O . THR A 1 126 ? -4.32 19.172 -6.262 1 96.31 126 THR A O 1
ATOM 1004 N N . GLU A 1 127 ? -3.254 17.875 -7.691 1 97.06 127 GLU A N 1
ATOM 1005 C CA . GLU A 1 127 ? -2.807 16.922 -6.68 1 97.06 127 GLU A CA 1
ATOM 1006 C C . GLU A 1 127 ? -1.876 17.578 -5.668 1 97.06 127 GLU A C 1
ATOM 1008 O O . GLU A 1 127 ? -1.965 17.312 -4.465 1 97.06 127 GLU A O 1
ATOM 1013 N N . GLU A 1 128 ? -1.018 18.406 -6.168 1 98.25 128 GLU A N 1
ATOM 1014 C CA . GLU A 1 128 ? -0.082 19.078 -5.27 1 98.25 128 GLU A CA 1
ATOM 1015 C C . GLU A 1 128 ? -0.808 20.047 -4.34 1 98.25 128 GLU A C 1
ATOM 1017 O O . GLU A 1 128 ? -0.441 20.188 -3.168 1 98.25 128 GLU A O 1
ATOM 1022 N N . ASP A 1 129 ? -1.786 20.719 -4.906 1 98.19 129 ASP A N 1
ATOM 1023 C CA . ASP A 1 129 ? -2.617 21.578 -4.066 1 98.19 129 ASP A CA 1
ATOM 1024 C C . ASP A 1 129 ? -3.252 20.781 -2.928 1 98.19 129 ASP A C 1
ATOM 1026 O O . ASP A 1 129 ? -3.238 21.219 -1.775 1 98.19 129 ASP A O 1
ATOM 1030 N N . ALA A 1 130 ? -3.787 19.641 -3.254 1 97.62 130 ALA A N 1
ATOM 1031 C CA . ALA A 1 130 ? -4.344 18.766 -2.23 1 97.62 130 ALA A CA 1
ATOM 1032 C C . ALA A 1 130 ? -3.283 18.375 -1.206 1 97.62 130 ALA A C 1
ATOM 1034 O O . ALA A 1 130 ? -3.549 18.359 -0.002 1 97.62 130 ALA A O 1
ATOM 1035 N N . ALA A 1 131 ? -2.076 18.078 -1.697 1 98.69 131 ALA A N 1
ATOM 1036 C CA . ALA A 1 131 ? -0.977 17.688 -0.814 1 98.69 131 ALA A CA 1
ATOM 1037 C C . ALA A 1 131 ? -0.652 18.812 0.172 1 98.69 131 ALA A C 1
ATOM 1039 O O . ALA A 1 131 ? -0.467 18.562 1.365 1 98.69 131 ALA A O 1
ATOM 1040 N N . ARG A 1 132 ? -0.628 19.984 -0.312 1 98.69 132 ARG A N 1
ATOM 1041 C CA . ARG A 1 132 ? -0.333 21.125 0.534 1 98.69 132 ARG A CA 1
ATOM 1042 C C . ARG A 1 132 ? -1.428 21.344 1.574 1 98.69 132 ARG A C 1
ATOM 1044 O O . ARG A 1 132 ? -1.142 21.672 2.727 1 98.69 132 ARG A O 1
ATOM 1051 N N . TYR A 1 133 ? -2.658 21.188 1.143 1 97.5 133 TYR A N 1
ATOM 1052 C CA . TYR A 1 133 ? -3.777 21.297 2.072 1 97.5 133 TYR A CA 1
ATOM 1053 C C . TYR A 1 133 ? -3.639 20.281 3.201 1 97.5 133 TYR A C 1
ATOM 1055 O O . TYR A 1 133 ? -3.727 20.625 4.379 1 97.5 133 TYR A O 1
ATOM 1063 N N . GLU A 1 134 ? -3.389 19.031 2.844 1 97.56 134 GLU A N 1
ATOM 1064 C CA . GLU A 1 134 ? -3.314 17.953 3.828 1 97.56 134 GLU A CA 1
ATOM 1065 C C . GLU A 1 134 ? -2.113 18.141 4.754 1 97.56 134 GLU A C 1
ATOM 1067 O O . GLU A 1 134 ? -2.182 17.812 5.938 1 97.56 134 GLU A O 1
ATOM 1072 N N . LEU A 1 135 ? -0.995 18.609 4.211 1 98.75 135 LEU A N 1
ATOM 1073 C CA . LEU A 1 135 ? 0.186 18.859 5.027 1 98.75 135 LEU A CA 1
ATOM 1074 C C . LEU A 1 135 ? -0.118 19.875 6.117 1 98.75 135 LEU A C 1
ATOM 1076 O O . LEU A 1 135 ? 0.28 19.703 7.27 1 98.75 135 LEU A O 1
ATOM 1080 N N . GLU A 1 136 ? -0.74 20.922 5.77 1 98.44 136 GLU A N 1
ATOM 1081 C CA . GLU A 1 136 ? -1.089 21.953 6.754 1 98.44 136 GLU A CA 1
ATOM 1082 C C . GLU A 1 136 ? -2.057 21.391 7.797 1 98.44 136 GLU A C 1
ATOM 1084 O O . GLU A 1 136 ? -1.872 21.609 9 1 98.44 136 GLU A O 1
ATOM 1089 N N . GLU A 1 137 ? -3.029 20.672 7.387 1 97.25 137 GLU A N 1
ATOM 1090 C CA . GLU A 1 137 ? -4.043 20.141 8.289 1 97.25 137 GLU A CA 1
ATOM 1091 C C . GLU A 1 137 ? -3.441 19.141 9.258 1 97.25 137 GLU A C 1
ATOM 1093 O O . GLU A 1 137 ? -3.654 19.219 10.469 1 97.25 137 GLU A O 1
ATOM 1098 N N . GLU A 1 138 ? -2.631 18.234 8.711 1 97.69 138 GLU A N 1
ATOM 1099 C CA . GLU A 1 138 ? -2.268 17.062 9.492 1 97.69 138 GLU A CA 1
ATOM 1100 C C . GLU A 1 138 ? -0.904 17.234 10.156 1 97.69 138 GLU A C 1
ATOM 1102 O O . GLU A 1 138 ? -0.596 16.562 11.148 1 97.69 138 GLU A O 1
ATOM 1107 N N . CYS A 1 139 ? -0.044 18.141 9.641 1 98.31 139 CYS A N 1
ATOM 1108 C CA . CYS A 1 139 ? 1.298 18.297 10.188 1 98.31 139 CYS A CA 1
ATOM 110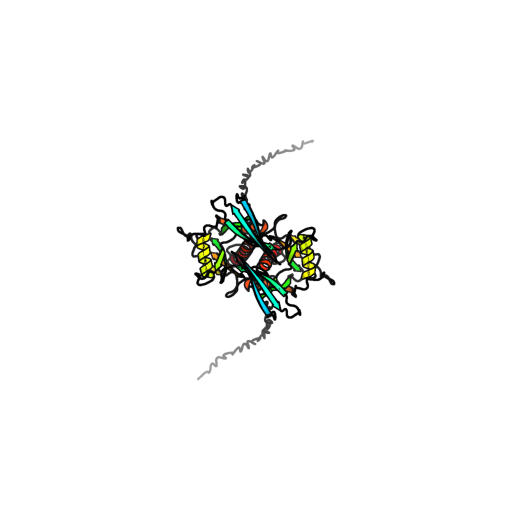9 C C . CYS A 1 139 ? 1.55 19.75 10.617 1 98.31 139 CYS A C 1
ATOM 1111 O O . CYS A 1 139 ? 2.596 20.047 11.188 1 98.31 139 CYS A O 1
ATOM 1113 N N . HIS A 1 140 ? 0.63 20.656 10.336 1 98.38 140 HIS A N 1
ATOM 1114 C CA . HIS A 1 140 ? 0.769 22.078 10.648 1 98.38 140 HIS A CA 1
ATOM 1115 C C . HIS A 1 140 ? 2.016 22.656 9.992 1 98.38 140 HIS A C 1
ATOM 1117 O O . HIS A 1 140 ? 2.758 23.422 10.625 1 98.38 140 HIS A O 1
ATOM 1123 N N . LEU A 1 141 ? 2.246 22.266 8.766 1 98.88 141 LEU A N 1
ATOM 1124 C CA . LEU A 1 141 ? 3.4 22.719 8 1 98.88 141 LEU A CA 1
ATOM 1125 C C . LEU A 1 141 ? 2.969 23.281 6.648 1 98.88 141 LEU A C 1
ATOM 1127 O O . LEU A 1 141 ? 1.938 22.891 6.105 1 98.88 141 LEU A O 1
ATOM 1131 N N . ALA A 1 142 ? 3.752 24.188 6.148 1 98.75 142 ALA A N 1
ATOM 1132 C CA . ALA A 1 142 ? 3.539 24.766 4.824 1 98.75 142 ALA A CA 1
ATOM 1133 C C . ALA A 1 142 ? 4.863 25.188 4.191 1 98.75 142 ALA A C 1
ATOM 1135 O O . ALA A 1 142 ? 5.91 25.156 4.84 1 98.75 142 ALA A O 1
ATOM 1136 N N . GLY A 1 143 ? 4.773 25.484 2.863 1 98.56 143 GLY A N 1
ATOM 1137 C CA . GLY A 1 143 ? 5.957 25.938 2.156 1 98.56 143 GLY A CA 1
ATOM 1138 C C . GLY A 1 143 ? 6.949 24.828 1.871 1 98.56 143 GLY A C 1
ATOM 1139 O O . GLY A 1 143 ? 6.555 23.688 1.619 1 98.56 143 GLY A O 1
ATOM 1140 N N . GLY A 1 144 ? 8.25 25.234 1.723 1 98.81 144 GLY A N 1
ATOM 1141 C CA . GLY A 1 144 ? 9.312 24.281 1.449 1 98.81 144 GLY A CA 1
ATOM 1142 C C . GLY A 1 144 ? 9.484 23.984 -0.028 1 98.81 144 GLY A C 1
ATOM 1143 O O . GLY A 1 144 ? 8.797 24.578 -0.868 1 98.81 144 GLY A O 1
ATOM 1144 N N . THR A 1 145 ? 10.461 23.141 -0.295 1 98.94 145 THR A N 1
ATOM 1145 C CA . THR A 1 145 ? 10.719 22.688 -1.653 1 98.94 145 THR A CA 1
ATOM 1146 C C . THR A 1 145 ? 10.07 21.328 -1.896 1 98.94 145 THR A C 1
ATOM 1148 O O . THR A 1 145 ? 10.328 20.375 -1.166 1 98.94 145 THR A O 1
ATOM 1151 N N . TRP A 1 146 ? 9.281 21.25 -2.955 1 98.88 146 TRP A N 1
ATOM 1152 C CA . TRP A 1 146 ? 8.453 20.062 -3.191 1 98.88 146 TRP A CA 1
ATOM 1153 C C . TRP A 1 146 ? 9.047 19.203 -4.297 1 98.88 146 TRP A C 1
ATOM 1155 O O . TRP A 1 146 ? 9.516 19.719 -5.312 1 98.88 146 TRP A O 1
ATOM 1165 N N . TYR A 1 147 ? 9.047 17.906 -4.066 1 98.88 147 TYR A N 1
ATOM 1166 C CA . TYR A 1 147 ? 9.438 16.891 -5.043 1 98.88 147 TYR A CA 1
ATOM 1167 C C . TYR A 1 147 ? 8.328 15.859 -5.234 1 98.88 147 TYR A C 1
ATOM 1169 O O . TYR A 1 147 ? 7.875 15.242 -4.27 1 98.88 147 TYR A O 1
ATOM 1177 N N . ARG A 1 148 ? 7.832 15.781 -6.461 1 98.75 148 ARG A N 1
ATOM 1178 C CA . ARG A 1 148 ? 6.996 14.641 -6.824 1 98.75 148 ARG A CA 1
ATOM 1179 C C . ARG A 1 148 ? 7.82 13.359 -6.902 1 98.75 148 ARG A C 1
ATOM 1181 O O . ARG A 1 148 ? 8.844 13.312 -7.586 1 98.75 148 ARG A O 1
ATOM 1188 N N . LEU A 1 149 ? 7.465 12.297 -6.254 1 98.81 149 LEU A N 1
ATOM 1189 C CA . LEU A 1 149 ? 8.359 11.156 -6.07 1 98.81 149 LEU A CA 1
ATOM 1190 C C . LEU A 1 149 ? 8.164 10.133 -7.188 1 98.81 149 LEU A C 1
ATOM 1192 O O . LEU A 1 149 ? 8.875 9.125 -7.238 1 98.81 149 LEU A O 1
ATOM 1196 N N . ILE A 1 150 ? 7.207 10.352 -8.039 1 98.31 150 ILE A N 1
ATOM 1197 C CA . ILE A 1 150 ? 6.992 9.586 -9.266 1 98.31 150 ILE A CA 1
ATOM 1198 C C . ILE A 1 150 ? 6.918 10.531 -10.461 1 98.31 150 ILE A C 1
ATOM 1200 O O . ILE A 1 150 ? 6.898 11.75 -10.297 1 98.31 150 ILE A O 1
ATOM 1204 N N . ASP A 1 151 ? 6.879 10.039 -11.664 1 97.31 151 ASP A N 1
ATOM 1205 C CA . ASP A 1 151 ? 6.953 10.859 -12.867 1 97.31 151 ASP A CA 1
ATOM 1206 C C . ASP A 1 151 ? 5.703 11.727 -13.016 1 97.31 151 ASP A C 1
ATOM 1208 O O . ASP A 1 151 ? 4.641 11.391 -12.492 1 97.31 151 ASP A O 1
ATOM 1212 N N . ASP A 1 152 ? 5.875 12.758 -13.758 1 96 152 ASP A N 1
ATOM 1213 C CA . ASP A 1 152 ? 4.773 13.68 -14.016 1 96 152 ASP A CA 1
ATOM 1214 C C . ASP A 1 152 ? 3.639 12.984 -14.758 1 96 152 ASP A C 1
ATOM 1216 O O . ASP A 1 152 ? 3.883 12.172 -15.648 1 96 152 ASP A O 1
ATOM 1220 N N . GLY A 1 153 ? 2.463 13.328 -14.32 1 93.19 153 GLY A N 1
ATOM 1221 C CA . GLY A 1 153 ? 1.29 12.828 -15.016 1 93.19 153 GLY A CA 1
ATOM 1222 C C . GLY A 1 153 ? 0.958 11.391 -14.656 1 93.19 153 GLY A C 1
ATOM 1223 O O . GLY A 1 153 ? 0.05 10.789 -15.242 1 93.19 153 GLY A O 1
ATOM 1224 N N . VAL A 1 154 ? 1.684 10.891 -13.656 1 93.5 154 VAL A N 1
ATOM 1225 C CA . VAL A 1 154 ? 1.528 9.5 -13.258 1 93.5 154 VAL A CA 1
ATOM 1226 C C . VAL A 1 154 ? 0.908 9.422 -11.867 1 93.5 154 VAL A C 1
ATOM 1228 O O . VAL A 1 154 ? 1.041 10.352 -11.07 1 93.5 154 VAL A O 1
ATOM 1231 N N . SER A 1 155 ? 0.123 8.383 -11.633 1 96.44 155 SER A N 1
ATOM 1232 C CA . SER A 1 155 ? -0.337 7.988 -10.305 1 96.44 155 SER A CA 1
ATOM 1233 C C . SER A 1 155 ? -0.205 6.48 -10.109 1 96.44 155 SER A C 1
ATOM 1235 O O . SER A 1 155 ? -0.048 5.73 -11.07 1 96.44 155 SER A O 1
ATOM 1237 N N . VAL A 1 156 ? -0.187 6.062 -8.875 1 97.69 156 VAL A N 1
ATOM 1238 C CA . VAL A 1 156 ? 0.054 4.656 -8.57 1 97.69 156 VAL A CA 1
ATOM 1239 C C . VAL A 1 156 ? -1.202 4.035 -7.965 1 97.69 156 VAL A C 1
ATOM 1241 O O . VAL A 1 156 ? -1.702 4.508 -6.938 1 97.69 156 VAL A O 1
ATOM 1244 N N . PRO A 1 157 ? -1.708 2.984 -8.586 1 96.25 157 PRO A N 1
ATOM 1245 C CA . PRO A 1 157 ? -2.855 2.295 -7.988 1 96.25 157 PRO A CA 1
ATOM 1246 C C . PRO A 1 157 ? -2.533 1.678 -6.629 1 96.25 157 PRO A C 1
ATOM 1248 O O . PRO A 1 157 ? -1.486 1.045 -6.469 1 96.25 157 PRO A O 1
ATOM 1251 N N . MET A 1 158 ? -3.414 1.814 -5.691 1 95.38 158 MET A N 1
ATOM 1252 C CA . MET A 1 158 ? -3.174 1.382 -4.32 1 95.38 158 MET A CA 1
ATOM 1253 C C . MET A 1 158 ? -3.035 -0.135 -4.242 1 95.38 158 MET A C 1
ATOM 1255 O O . MET A 1 158 ? -2.211 -0.65 -3.484 1 95.38 158 MET A O 1
ATOM 1259 N N . ASP A 1 159 ? -3.953 -0.842 -4.906 1 93.75 159 ASP A N 1
ATOM 1260 C CA . ASP A 1 159 ? -3.865 -2.295 -5.016 1 93.75 159 ASP A CA 1
ATOM 1261 C C . ASP A 1 159 ? -4.621 -2.803 -6.238 1 93.75 159 ASP A C 1
ATOM 1263 O O . ASP A 1 159 ? -5.078 -2.01 -7.066 1 93.75 159 ASP A O 1
ATOM 1267 N N . LYS A 1 160 ? -4.684 -4.094 -6.359 1 94.88 160 LYS A N 1
ATOM 1268 C CA . LYS A 1 160 ? -5.238 -4.746 -7.543 1 94.88 160 LYS A CA 1
ATOM 1269 C C . LYS A 1 160 ? -6.723 -4.422 -7.703 1 94.88 160 LYS A C 1
ATOM 1271 O O . LYS A 1 160 ? -7.227 -4.32 -8.82 1 94.88 160 LYS A O 1
ATOM 1276 N N . TYR A 1 161 ? -7.445 -4.141 -6.621 1 95.12 161 TYR A N 1
ATOM 1277 C CA . TYR A 1 161 ? -8.906 -4.125 -6.699 1 95.12 161 TYR A CA 1
ATOM 1278 C C . TYR A 1 161 ? -9.453 -2.771 -6.27 1 95.12 161 TYR A C 1
ATOM 1280 O O . TYR A 1 161 ? -10.656 -2.635 -6.023 1 95.12 161 TYR A O 1
ATOM 1288 N N . VAL A 1 162 ? -8.633 -1.815 -6.102 1 94.25 162 VAL A N 1
ATOM 1289 C CA . VAL A 1 162 ? -9.047 -0.491 -5.648 1 94.25 162 VAL A CA 1
ATOM 1290 C C . VAL A 1 162 ? -8.891 0.516 -6.785 1 94.25 162 VAL A C 1
ATOM 1292 O O . VAL A 1 162 ? -7.891 0.49 -7.512 1 94.25 162 VAL A O 1
ATOM 1295 N N . GLN A 1 163 ? -9.797 1.429 -6.906 1 94 163 GLN A N 1
ATOM 1296 C CA . GLN A 1 163 ? -9.758 2.43 -7.965 1 94 163 GLN A CA 1
ATOM 1297 C C . GLN A 1 163 ? -8.844 3.59 -7.59 1 94 163 GLN A C 1
ATOM 1299 O O . GLN A 1 163 ? -8.258 4.234 -8.461 1 94 163 GLN A O 1
ATOM 1304 N N . THR A 1 164 ? -8.672 3.855 -6.348 1 94.19 164 THR A N 1
ATOM 1305 C CA . THR A 1 164 ? -7.91 5.004 -5.871 1 94.19 164 THR A CA 1
ATOM 1306 C C . THR A 1 164 ? -6.434 4.863 -6.234 1 94.19 164 THR A C 1
ATOM 1308 O O . THR A 1 164 ? -5.828 3.812 -6.004 1 94.19 164 THR A O 1
ATOM 1311 N N . GLU A 1 165 ? -5.926 5.906 -6.812 1 95.88 165 GLU A N 1
ATOM 1312 C CA . GLU A 1 165 ? -4.496 5.996 -7.09 1 95.88 165 GLU A CA 1
ATOM 1313 C C . GLU A 1 165 ? -3.848 7.121 -6.285 1 95.88 165 GLU A C 1
ATOM 1315 O O . GLU A 1 165 ? -4.504 8.102 -5.941 1 95.88 165 GLU A O 1
ATOM 1320 N N . ILE A 1 166 ? -2.596 6.961 -6 1 97.69 166 ILE A N 1
ATOM 1321 C CA . ILE A 1 166 ? -1.956 7.852 -5.035 1 97.69 166 ILE A CA 1
ATOM 1322 C C . ILE A 1 166 ? -0.722 8.492 -5.668 1 97.69 166 ILE A C 1
ATOM 1324 O O . ILE A 1 166 ? 0.02 7.836 -6.402 1 97.69 166 ILE A O 1
ATOM 1328 N N . VAL A 1 167 ? -0.51 9.742 -5.391 1 98.62 167 VAL A N 1
ATOM 1329 C CA . VAL A 1 167 ? 0.7 10.461 -5.77 1 98.62 167 VAL A CA 1
ATOM 1330 C C . VAL A 1 167 ? 1.506 10.812 -4.52 1 98.62 167 VAL A C 1
ATOM 1332 O O . VAL A 1 167 ? 0.988 11.445 -3.598 1 98.62 167 VAL A O 1
ATOM 1335 N N . PRO A 1 168 ? 2.742 10.391 -4.438 1 98.88 168 PRO A N 1
ATOM 1336 C CA . PRO A 1 168 ? 3.605 10.672 -3.285 1 98.88 168 PRO A CA 1
ATOM 1337 C C . PRO A 1 168 ? 4.473 11.906 -3.486 1 98.88 168 PRO A C 1
ATOM 1339 O O . PRO A 1 168 ? 4.988 12.133 -4.582 1 98.88 168 PRO A O 1
ATOM 1342 N N . TYR A 1 169 ? 4.66 12.656 -2.418 1 98.94 169 TYR A N 1
ATOM 1343 C CA . TYR A 1 169 ? 5.488 13.859 -2.439 1 98.94 169 TYR A CA 1
ATOM 1344 C C . TYR A 1 169 ? 6.488 13.852 -1.288 1 98.94 169 TYR A C 1
ATOM 1346 O O . TYR A 1 169 ? 6.227 13.266 -0.235 1 98.94 169 TYR A O 1
ATOM 1354 N N . LEU A 1 170 ? 7.57 14.461 -1.494 1 98.94 170 LEU A N 1
ATOM 1355 C CA . LEU A 1 170 ? 8.523 14.906 -0.487 1 98.94 170 LEU A CA 1
ATOM 1356 C C . LEU A 1 170 ? 8.555 16.438 -0.41 1 98.94 170 LEU A C 1
ATOM 1358 O O . LEU A 1 170 ? 8.602 17.109 -1.439 1 98.94 170 LEU A O 1
ATOM 1362 N N . VAL A 1 171 ? 8.445 16.938 0.765 1 99 171 VAL A N 1
ATOM 1363 C CA . VAL A 1 171 ? 8.672 18.375 0.949 1 99 171 VAL A CA 1
ATOM 1364 C C . VAL A 1 171 ? 9.859 18.594 1.89 1 99 171 VAL A C 1
ATOM 1366 O O . VAL A 1 171 ? 9.938 17.969 2.951 1 99 171 VAL A O 1
ATOM 1369 N N . VAL A 1 172 ? 10.812 19.422 1.484 1 98.94 172 VAL A N 1
ATOM 1370 C CA . VAL A 1 172 ? 12.016 19.703 2.258 1 98.94 172 VAL A CA 1
ATOM 1371 C C . VAL A 1 172 ? 11.938 21.109 2.848 1 98.94 172 VAL A C 1
ATOM 1373 O O . VAL A 1 172 ? 11.688 22.078 2.127 1 98.94 172 VAL A O 1
ATOM 1376 N N . ASP A 1 173 ? 12.062 21.219 4.109 1 98.88 173 ASP A N 1
ATOM 1377 C CA . ASP A 1 173 ? 12.18 22.438 4.902 1 98.88 173 ASP A CA 1
ATOM 1378 C C . ASP A 1 173 ? 10.891 23.25 4.855 1 98.88 173 ASP A C 1
ATOM 1380 O O . ASP A 1 173 ? 10.914 24.453 4.582 1 98.88 173 ASP A O 1
ATOM 1384 N N . PRO A 1 174 ? 9.789 22.594 5.094 1 98.88 174 PRO A N 1
ATOM 1385 C CA . PRO A 1 174 ? 8.578 23.375 5.355 1 98.88 174 PRO A CA 1
ATOM 1386 C C . PRO A 1 174 ? 8.648 24.141 6.672 1 98.88 174 PRO A C 1
ATOM 1388 O O . PRO A 1 174 ? 9.461 23.812 7.543 1 98.88 174 PRO A O 1
ATOM 1391 N N . HIS A 1 175 ? 7.816 25.141 6.777 1 98.56 175 HIS A N 1
ATOM 1392 C CA . HIS A 1 175 ? 7.797 25.906 8.016 1 98.56 175 HIS A CA 1
ATOM 1393 C C . HIS A 1 175 ? 6.508 25.672 8.797 1 98.56 175 HIS A C 1
ATOM 1395 O O . HIS A 1 175 ? 5.496 25.266 8.219 1 98.56 175 HIS A O 1
ATOM 1401 N N . HIS A 1 176 ? 6.562 25.891 10.062 1 98.25 176 HIS A N 1
ATOM 1402 C CA . HIS A 1 176 ? 5.418 25.703 10.953 1 98.25 176 HIS A CA 1
ATOM 1403 C C . HIS A 1 176 ? 4.344 26.75 10.68 1 98.25 176 HIS A C 1
ATOM 1405 O O . HIS A 1 176 ? 4.652 27.922 10.469 1 98.25 176 HIS A O 1
ATOM 1411 N N . VAL A 1 177 ? 3.15 26.312 10.672 1 97.94 177 VAL A N 1
ATOM 1412 C CA . VAL A 1 177 ? 1.986 27.188 10.562 1 97.94 177 VAL A CA 1
ATOM 1413 C C . VAL A 1 177 ? 1.319 27.328 11.922 1 97.94 177 VAL A C 1
ATOM 1415 O O . VAL A 1 177 ? 0.724 26.375 12.438 1 97.94 177 VAL A O 1
ATOM 1418 N N . PRO A 1 178 ? 1.289 28.469 12.539 1 95.38 178 PRO A N 1
ATOM 1419 C CA . PRO A 1 178 ? 0.767 28.672 13.898 1 95.38 178 PRO A CA 1
ATOM 1420 C C . PRO A 1 178 ? -0.744 28.453 13.977 1 95.38 178 PRO A C 1
ATOM 1422 O O . PRO A 1 178 ? -1.246 27.969 15 1 95.38 178 PRO A O 1
ATOM 1425 N N . ASN A 1 179 ? -1.502 28.859 12.953 1 95.38 179 ASN A N 1
ATOM 1426 C CA . ASN A 1 179 ? -2.949 28.672 12.891 1 95.38 179 ASN A CA 1
ATOM 1427 C C . ASN A 1 179 ? -3.361 27.812 11.703 1 95.38 179 ASN A C 1
ATOM 1429 O O . ASN A 1 179 ? -3.961 28.312 10.75 1 95.38 179 ASN A O 1
ATOM 1433 N N . PRO A 1 180 ? -3.104 26.547 11.875 1 94.25 180 PRO A N 1
ATOM 1434 C CA . PRO A 1 180 ? -3.354 25.656 10.742 1 94.25 180 PRO A CA 1
ATOM 1435 C C . PRO A 1 180 ? -4.84 25.422 10.492 1 94.25 180 PRO A C 1
ATOM 1437 O O . PRO A 1 180 ? -5.664 25.672 11.375 1 94.25 180 PRO A O 1
ATOM 1440 N N . ARG A 1 181 ? -5.125 25 9.305 1 92.06 181 ARG A N 1
ATOM 1441 C CA . ARG A 1 181 ? -6.473 24.531 9 1 92.06 181 ARG A CA 1
ATOM 1442 C C . ARG A 1 181 ? -6.879 23.391 9.93 1 92.06 181 ARG A C 1
ATOM 1444 O O . ARG A 1 181 ? -6.059 22.531 10.25 1 92.06 181 ARG A O 1
ATOM 1451 N N . PRO A 1 182 ? -8.062 23.359 10.305 1 88 182 PRO A N 1
ATOM 1452 C CA . PRO A 1 182 ? -8.516 22.297 11.211 1 88 182 PRO A CA 1
ATOM 1453 C C . PRO A 1 182 ? -8.648 20.938 10.516 1 88 182 PRO A C 1
ATOM 1455 O O . PRO A 1 182 ? -8.859 20.891 9.297 1 88 182 PRO A O 1
ATOM 1458 N N . ILE A 1 183 ? -8.5 19.891 11.344 1 82.56 183 ILE A N 1
ATOM 1459 C CA . ILE A 1 183 ? -8.758 18.547 10.867 1 82.56 183 ILE A CA 1
ATOM 1460 C C . ILE A 1 183 ? -10.219 18.172 11.094 1 82.56 183 ILE A C 1
ATOM 1462 O O . ILE A 1 183 ? -10.938 18.875 11.812 1 82.56 183 ILE A O 1
ATOM 1466 N N . ASP A 1 184 ? -10.547 17.109 10.43 1 77.44 184 ASP A N 1
ATOM 1467 C CA . ASP A 1 184 ? -11.898 16.609 10.672 1 77.44 184 ASP A CA 1
ATOM 1468 C C . ASP A 1 184 ? -12.055 16.109 12.109 1 77.44 184 ASP A C 1
ATOM 1470 O O . ASP A 1 184 ? -11.102 15.586 12.695 1 77.44 184 ASP A O 1
ATOM 1474 N N . ASP A 1 185 ? -13.227 16.234 12.633 1 73.62 185 ASP A N 1
ATOM 1475 C CA . ASP A 1 185 ? -13.523 15.852 14.008 1 73.62 185 ASP A CA 1
ATOM 1476 C C . ASP A 1 185 ? -13.188 14.375 14.25 1 73.62 185 ASP A C 1
ATOM 1478 O O . ASP A 1 185 ? -12.828 13.992 15.359 1 73.62 185 ASP A O 1
ATOM 1482 N N . GLU A 1 186 ? -13.289 13.594 13.234 1 73.12 186 GLU A N 1
ATOM 1483 C CA . GLU A 1 186 ? -13.109 12.156 13.367 1 73.12 186 GLU A CA 1
ATOM 1484 C C . GLU A 1 186 ? -11.625 11.781 13.352 1 73.12 186 GLU A C 1
ATOM 1486 O O . GLU A 1 186 ? -11.258 10.648 13.664 1 73.12 186 GLU A O 1
ATOM 1491 N N . GLU A 1 187 ? -10.812 12.75 13.055 1 78.19 187 GLU A N 1
ATOM 1492 C CA . GLU A 1 187 ? -9.391 12.469 12.961 1 78.19 187 GLU A CA 1
ATOM 1493 C C . GLU A 1 187 ? -8.688 12.719 14.289 1 78.19 187 GLU A C 1
ATOM 1495 O O . GLU A 1 187 ? -8.914 13.742 14.938 1 78.19 187 GLU A O 1
ATOM 1500 N N . ASP A 1 188 ? -8.055 11.781 14.797 1 85.12 188 ASP A N 1
ATOM 1501 C CA . ASP A 1 188 ? -7.172 11.852 15.953 1 85.12 188 ASP A CA 1
ATOM 1502 C C . ASP A 1 188 ? -5.723 11.594 15.562 1 85.12 188 ASP A C 1
ATOM 1504 O O . ASP A 1 188 ? -5.254 10.453 15.617 1 85.12 188 ASP A O 1
ATOM 1508 N N . ILE A 1 189 ? -5.129 12.688 15.203 1 93.06 189 ILE A N 1
ATOM 1509 C CA . ILE A 1 189 ? -3.787 12.609 14.641 1 93.06 189 ILE A CA 1
ATOM 1510 C C . ILE A 1 189 ? -2.779 13.203 15.625 1 93.06 189 ILE A C 1
ATOM 1512 O O . ILE A 1 189 ? -3.002 14.281 16.172 1 93.06 189 ILE A O 1
ATOM 1516 N N . GLU A 1 190 ? -1.784 12.492 15.906 1 94.38 190 GLU A N 1
ATOM 1517 C CA . GLU A 1 190 ? -0.614 12.984 16.625 1 94.38 190 GLU A CA 1
ATOM 1518 C C . GLU A 1 190 ? 0.524 13.328 15.672 1 94.38 190 GLU A C 1
ATOM 1520 O O . GLU A 1 190 ? 0.896 12.508 14.828 1 94.38 190 GLU A O 1
ATOM 1525 N N . ILE A 1 191 ? 1.031 14.531 15.82 1 97.19 191 ILE A N 1
ATOM 1526 C CA . ILE A 1 191 ? 2.186 14.93 15.023 1 97.19 191 ILE A CA 1
ATOM 1527 C C . ILE A 1 191 ? 3.471 14.484 15.719 1 97.19 191 ILE A C 1
ATOM 1529 O O . ILE A 1 191 ? 3.691 14.805 16.891 1 97.19 191 ILE A O 1
ATOM 1533 N N . VAL A 1 192 ? 4.309 13.734 15.047 1 97.5 192 VAL A N 1
ATOM 1534 C CA . VAL A 1 192 ? 5.586 13.273 15.578 1 97.5 192 VAL A CA 1
ATOM 1535 C C . VAL A 1 192 ? 6.734 13.914 14.805 1 97.5 192 VAL A C 1
ATOM 1537 O O . VAL A 1 192 ? 6.898 13.672 13.609 1 97.5 192 VAL A O 1
ATOM 1540 N N . THR A 1 193 ? 7.539 14.727 15.484 1 97.88 193 THR A N 1
ATOM 1541 C CA . THR A 1 193 ? 8.633 15.445 14.844 1 97.88 193 THR A CA 1
ATOM 1542 C C . THR A 1 193 ? 9.977 14.805 15.172 1 97.88 193 THR A C 1
ATOM 1544 O O . THR A 1 193 ? 10.039 13.867 15.977 1 97.88 193 THR A O 1
ATOM 1547 N N . ASP A 1 194 ? 10.961 15.141 14.461 1 98.06 194 ASP A N 1
ATOM 1548 C CA . ASP A 1 194 ? 12.352 14.766 14.727 1 98.06 194 ASP A CA 1
ATOM 1549 C C . ASP A 1 194 ? 12.547 13.258 14.609 1 98.06 194 ASP A C 1
ATOM 1551 O O . ASP A 1 194 ? 13.172 12.641 15.469 1 98.06 194 ASP A O 1
ATOM 1555 N N . VAL A 1 195 ? 12 12.672 13.609 1 98.5 195 VAL A N 1
ATOM 1556 C CA . VAL A 1 195 ? 12.156 11.242 13.344 1 98.5 195 VAL A CA 1
ATOM 1557 C C . VAL A 1 195 ? 13.273 11.023 12.328 1 98.5 195 VAL A C 1
ATOM 1559 O O . VAL A 1 195 ? 13.18 11.469 11.18 1 98.5 195 VAL A O 1
ATOM 1562 N N . SER A 1 196 ? 14.281 10.336 12.703 1 98.38 196 SER A N 1
ATOM 1563 C CA . SER A 1 196 ? 15.414 10.109 11.812 1 98.38 196 SER A CA 1
ATOM 1564 C C . SER A 1 196 ? 15.07 9.086 10.734 1 98.38 196 SER A C 1
ATOM 1566 O O . SER A 1 196 ? 14.07 8.367 10.844 1 98.38 196 SER A O 1
ATOM 1568 N N . ALA A 1 197 ? 15.914 9.055 9.688 1 98.31 197 ALA A N 1
ATOM 1569 C CA . ALA A 1 197 ? 15.75 8.055 8.641 1 98.31 197 ALA A CA 1
ATOM 1570 C C . ALA A 1 197 ? 15.82 6.645 9.211 1 98.31 197 ALA A C 1
ATOM 1572 O O . ALA A 1 197 ? 15.07 5.754 8.797 1 98.31 197 ALA A O 1
ATOM 1573 N N . GLU A 1 198 ? 16.688 6.441 10.18 1 97.44 198 GLU A N 1
ATOM 1574 C CA . GLU A 1 198 ? 16.844 5.137 10.82 1 97.44 198 GLU A CA 1
ATOM 1575 C C . GLU A 1 198 ? 15.578 4.746 11.586 1 97.44 198 GLU A C 1
ATOM 1577 O O . GLU A 1 198 ? 15.141 3.594 11.531 1 97.44 198 GLU A O 1
ATOM 1582 N N . GLU A 1 199 ? 15.062 5.672 12.281 1 97.5 199 GLU A N 1
ATOM 1583 C CA . GLU A 1 199 ? 13.836 5.41 13.031 1 97.5 199 GLU A CA 1
ATOM 1584 C C . GLU A 1 199 ? 12.68 5.09 12.094 1 97.5 199 GLU A C 1
ATOM 1586 O O . GLU A 1 199 ? 11.828 4.254 12.406 1 97.5 199 GLU A O 1
ATOM 1591 N N . ILE A 1 200 ? 12.617 5.781 10.945 1 98.19 200 ILE A N 1
ATOM 1592 C CA . ILE A 1 200 ? 11.594 5.492 9.945 1 98.19 200 ILE A CA 1
ATOM 1593 C C . ILE A 1 200 ? 11.719 4.039 9.492 1 98.19 200 ILE A C 1
ATOM 1595 O O . ILE A 1 200 ? 10.727 3.307 9.461 1 98.19 200 ILE A O 1
ATOM 1599 N N . MET A 1 201 ? 12.922 3.639 9.18 1 97.56 201 MET A N 1
ATOM 1600 C CA . MET A 1 201 ? 13.141 2.27 8.727 1 97.56 201 MET A CA 1
ATOM 1601 C C . MET A 1 201 ? 12.781 1.269 9.82 1 97.56 201 MET A C 1
ATOM 1603 O O . MET A 1 201 ? 12.234 0.201 9.531 1 97.56 201 MET A O 1
ATOM 1607 N N . GLN A 1 202 ? 13.07 1.587 11.039 1 96.94 202 GLN A N 1
ATOM 1608 C CA . GLN A 1 202 ? 12.703 0.718 12.148 1 96.94 202 GLN A CA 1
ATOM 1609 C C . GLN A 1 202 ? 11.188 0.578 12.258 1 96.94 202 GLN A C 1
ATOM 1611 O O . GLN A 1 202 ? 10.672 -0.521 12.477 1 96.94 202 GLN A O 1
ATOM 1616 N N . MET A 1 203 ? 10.477 1.67 12.117 1 97 203 MET A N 1
ATOM 1617 C CA . MET A 1 203 ? 9.016 1.635 12.148 1 97 203 MET A CA 1
ATOM 1618 C C . MET A 1 203 ? 8.469 0.726 11.047 1 97 203 MET A C 1
ATOM 1620 O O . MET A 1 203 ? 7.551 -0.06 11.289 1 97 203 MET A O 1
ATOM 1624 N N . VAL A 1 204 ? 9.062 0.868 9.875 1 97.44 204 VAL A N 1
ATOM 1625 C CA . VAL A 1 204 ? 8.648 0.05 8.742 1 97.44 204 VAL A CA 1
ATOM 1626 C C . VAL A 1 204 ? 8.898 -1.425 9.047 1 97.44 204 VAL A C 1
ATOM 1628 O O . VAL A 1 204 ? 8.008 -2.26 8.883 1 97.44 204 VAL A O 1
ATOM 1631 N N . LYS A 1 205 ? 10.031 -1.77 9.594 1 96.69 205 LYS A N 1
ATOM 1632 C CA . LYS A 1 205 ? 10.438 -3.15 9.844 1 96.69 205 LYS A CA 1
ATOM 1633 C C . LYS A 1 205 ? 9.625 -3.762 10.984 1 96.69 205 LYS A C 1
ATOM 1635 O O . LYS A 1 205 ? 9.367 -4.969 10.992 1 96.69 205 LYS A O 1
ATOM 1640 N N . LYS A 1 206 ? 9.195 -2.953 11.859 1 96.06 206 LYS A N 1
ATOM 1641 C CA . LYS A 1 206 ? 8.477 -3.438 13.039 1 96.06 206 LYS A CA 1
ATOM 1642 C C . LYS A 1 206 ? 6.973 -3.447 12.805 1 96.06 206 LYS A C 1
ATOM 1644 O O . LYS A 1 206 ? 6.203 -3.793 13.703 1 96.06 206 LYS A O 1
ATOM 1649 N N . GLY A 1 207 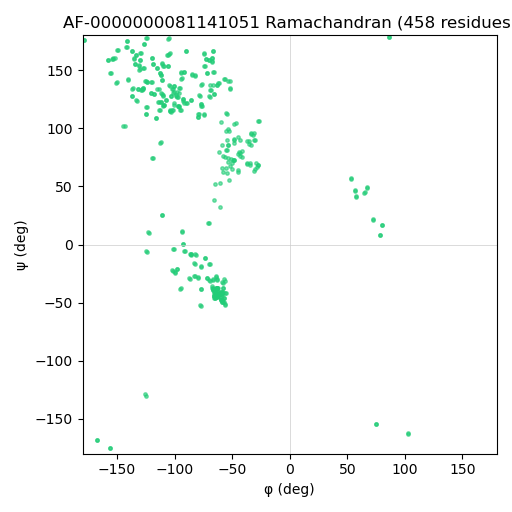? 6.574 -3.041 11.641 1 95.19 207 GLY A N 1
ATOM 1650 C CA . GLY A 1 207 ? 5.148 -2.998 11.359 1 95.19 207 GLY A CA 1
ATOM 1651 C C . GLY A 1 207 ? 4.434 -1.875 12.086 1 95.19 207 GLY A C 1
ATOM 1652 O O . GLY A 1 207 ? 3.223 -1.944 12.312 1 95.19 207 GLY A O 1
ATOM 1653 N N . ASP A 1 208 ? 5.16 -0.841 12.5 1 96.12 208 ASP A N 1
ATOM 1654 C CA . ASP A 1 208 ? 4.609 0.284 13.25 1 96.12 208 ASP A CA 1
ATOM 1655 C C . ASP A 1 208 ? 4.215 1.426 12.312 1 96.12 208 ASP A C 1
ATOM 1657 O O . ASP A 1 208 ? 3.93 2.535 12.766 1 96.12 208 ASP A O 1
ATOM 1661 N N . MET A 1 209 ? 4.191 1.215 11.023 1 97.31 209 MET A N 1
ATOM 1662 C CA . MET A 1 209 ? 3.695 2.104 9.977 1 97.31 209 MET A CA 1
ATOM 1663 C C . MET A 1 209 ? 2.871 1.332 8.953 1 97.31 209 MET A C 1
ATOM 1665 O O . MET A 1 209 ? 3.25 0.23 8.555 1 97.31 209 MET A O 1
ATOM 1669 N N . ASN A 1 210 ? 1.703 1.886 8.586 1 97.38 210 ASN A N 1
ATOM 1670 C CA . ASN A 1 210 ? 0.918 1.154 7.598 1 97.38 210 ASN A CA 1
ATOM 1671 C C . ASN A 1 210 ? 1.618 1.117 6.242 1 97.38 210 ASN A C 1
ATOM 1673 O O . ASN A 1 210 ? 2.557 1.879 6 1 97.38 210 ASN A O 1
ATOM 1677 N N . LEU A 1 211 ? 1.169 0.308 5.395 1 98.56 211 LEU A N 1
ATOM 1678 C CA . LEU A 1 211 ? 1.851 -0.017 4.145 1 98.56 211 LEU A CA 1
ATOM 1679 C C . LEU A 1 211 ? 1.949 1.21 3.246 1 98.56 211 LEU A C 1
ATOM 1681 O O . LEU A 1 211 ? 2.996 1.459 2.643 1 98.56 211 LEU A O 1
ATOM 1685 N N . VAL A 1 212 ? 0.885 1.986 3.119 1 98.56 212 VAL A N 1
ATOM 1686 C CA . VAL A 1 212 ? 0.867 3.152 2.242 1 98.56 212 VAL A CA 1
ATOM 1687 C C . VAL A 1 212 ? 1.884 4.18 2.729 1 98.56 212 VAL A C 1
ATOM 1689 O O . VAL A 1 212 ? 2.666 4.711 1.937 1 98.56 212 VAL A O 1
ATOM 1692 N N . GLY A 1 213 ? 1.867 4.387 4.008 1 98.56 213 GLY A N 1
ATOM 1693 C CA . GLY A 1 213 ? 2.852 5.281 4.594 1 98.56 213 GLY A CA 1
ATOM 1694 C C . GLY A 1 213 ? 4.277 4.801 4.41 1 98.56 213 GLY A C 1
ATOM 1695 O O . GLY A 1 213 ? 5.168 5.586 4.078 1 98.56 213 GLY A O 1
ATOM 1696 N N . ALA A 1 214 ? 4.473 3.551 4.629 1 98.75 214 ALA A N 1
ATOM 1697 C CA . ALA A 1 214 ? 5.797 2.957 4.469 1 98.75 214 ALA A CA 1
ATOM 1698 C C . ALA A 1 214 ? 6.285 3.086 3.031 1 98.75 214 ALA A C 1
ATOM 1700 O O . ALA A 1 214 ? 7.457 3.389 2.791 1 98.75 214 ALA A O 1
ATOM 1701 N N . TRP A 1 215 ? 5.426 2.85 2.1 1 98.88 215 TRP A N 1
ATOM 1702 C CA . TRP A 1 215 ? 5.75 3.004 0.684 1 98.88 215 TRP A CA 1
ATOM 1703 C C . TRP A 1 215 ? 6.188 4.43 0.378 1 98.88 215 TRP A C 1
ATOM 1705 O O . TRP A 1 215 ? 7.234 4.645 -0.24 1 98.88 215 TRP A O 1
ATOM 1715 N N . GLY A 1 216 ? 5.41 5.418 0.82 1 98.88 216 GLY A N 1
ATOM 1716 C CA . GLY A 1 216 ? 5.777 6.812 0.639 1 98.88 216 GLY A CA 1
ATOM 1717 C C . GLY A 1 216 ? 7.098 7.172 1.298 1 98.88 216 GLY A C 1
ATOM 1718 O O . GLY A 1 216 ? 7.91 7.891 0.718 1 98.88 216 GLY A O 1
ATOM 1719 N N . ALA A 1 217 ? 7.277 6.652 2.467 1 98.94 217 ALA A N 1
ATOM 1720 C CA . ALA A 1 217 ?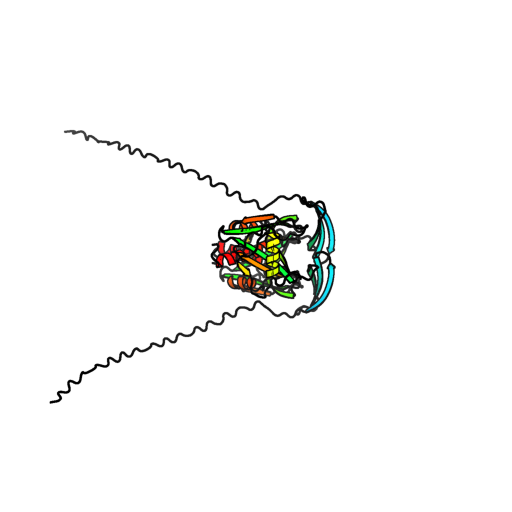 8.508 6.93 3.207 1 98.94 217 ALA A CA 1
ATOM 1721 C C . ALA A 1 217 ? 9.719 6.352 2.49 1 98.94 217 ALA A C 1
ATOM 1723 O O . ALA A 1 217 ? 10.766 7.004 2.395 1 98.94 217 ALA A O 1
ATOM 1724 N N . LEU A 1 218 ? 9.586 5.133 2.023 1 98.88 218 LEU A N 1
ATOM 1725 C CA . LEU A 1 218 ? 10.695 4.488 1.333 1 98.88 218 LEU A CA 1
ATOM 1726 C C . LEU A 1 218 ? 11.078 5.258 0.073 1 98.88 218 LEU A C 1
ATOM 1728 O O . LEU A 1 218 ? 12.266 5.445 -0.211 1 98.88 218 LEU A O 1
ATOM 1732 N N . LEU A 1 219 ? 10.102 5.707 -0.684 1 98.88 219 LEU A N 1
ATOM 1733 C CA . LEU A 1 219 ? 10.375 6.52 -1.864 1 98.88 219 LEU A CA 1
ATOM 1734 C C . LEU A 1 219 ? 11.062 7.82 -1.479 1 98.88 219 LEU A C 1
ATOM 1736 O O . LEU A 1 219 ? 11.984 8.266 -2.166 1 98.88 219 LEU A O 1
ATOM 1740 N N . ALA A 1 220 ? 10.594 8.43 -0.416 1 98.94 220 ALA A N 1
ATOM 1741 C CA . ALA A 1 220 ? 11.203 9.672 0.046 1 98.94 220 ALA A CA 1
ATOM 1742 C C . ALA A 1 220 ? 12.656 9.461 0.446 1 98.94 220 ALA A C 1
ATOM 1744 O O . ALA A 1 220 ? 13.516 10.297 0.163 1 98.94 220 ALA A O 1
ATOM 1745 N N . LEU A 1 221 ? 12.906 8.336 1.118 1 98.69 221 LEU A N 1
ATOM 1746 C CA . LEU A 1 221 ? 14.273 8.047 1.534 1 98.69 221 LEU A CA 1
ATOM 1747 C C . LEU A 1 221 ? 15.188 7.871 0.324 1 98.69 221 LEU A C 1
ATOM 1749 O O . LEU A 1 221 ? 16.344 8.289 0.345 1 98.69 221 LEU A O 1
ATOM 1753 N N . VAL A 1 222 ? 14.688 7.262 -0.717 1 98.25 222 VAL A N 1
ATOM 1754 C CA . VAL A 1 222 ? 15.438 7.145 -1.961 1 98.25 222 VAL A CA 1
ATOM 1755 C C . VAL A 1 222 ? 15.773 8.531 -2.496 1 98.25 222 VAL A C 1
ATOM 1757 O O . VAL A 1 222 ? 16.922 8.812 -2.852 1 98.25 222 VAL A O 1
ATOM 1760 N N . LYS A 1 223 ? 14.797 9.391 -2.527 1 98.69 223 LYS A N 1
ATOM 1761 C CA . LYS A 1 223 ? 14.992 10.742 -3.041 1 98.69 223 LYS A CA 1
ATOM 1762 C C . LYS A 1 223 ? 15.969 11.523 -2.17 1 98.69 223 LYS A C 1
ATOM 1764 O O . LYS A 1 223 ? 16.812 12.273 -2.682 1 98.69 223 LYS A O 1
ATOM 1769 N N . LEU A 1 224 ? 15.859 11.367 -0.879 1 98.81 224 LEU A N 1
ATOM 1770 C CA . LEU A 1 224 ? 16.734 12.078 0.044 1 98.81 224 LEU A CA 1
ATOM 1771 C C . LEU A 1 224 ? 18.188 11.656 -0.166 1 98.81 224 LEU A C 1
ATOM 1773 O O . LEU A 1 224 ? 19.109 12.477 -0.023 1 98.81 224 LEU A O 1
ATOM 1777 N N . ARG A 1 225 ? 18.406 10.43 -0.446 1 97.81 225 ARG A N 1
ATOM 1778 C CA . ARG A 1 225 ? 19.75 9.977 -0.775 1 97.81 225 ARG A CA 1
ATOM 1779 C C . ARG A 1 225 ? 20.25 10.641 -2.057 1 97.81 225 ARG A C 1
ATOM 1781 O O . ARG A 1 225 ? 21.406 11.07 -2.129 1 97.81 225 ARG A O 1
ATOM 1788 N N . GLU A 1 226 ? 19.406 10.703 -3.047 1 97.5 226 GLU A N 1
ATOM 1789 C CA . GLU A 1 226 ? 19.75 11.359 -4.305 1 97.5 226 GLU A CA 1
ATOM 1790 C C . GLU A 1 226 ? 20.141 12.812 -4.086 1 97.5 226 GLU A C 1
ATOM 1792 O O . GLU A 1 226 ? 21 13.344 -4.785 1 97.5 226 GLU A O 1
ATOM 1797 N N . LEU A 1 227 ? 19.5 13.383 -3.104 1 98.19 227 LEU A N 1
ATOM 1798 C CA . LEU A 1 227 ? 19.719 14.797 -2.822 1 98.19 227 LEU A CA 1
ATOM 1799 C C . LEU A 1 227 ? 20.938 14.984 -1.91 1 98.19 227 LEU A C 1
ATOM 1801 O O . LEU A 1 227 ? 21.328 16.125 -1.617 1 98.19 227 LEU A O 1
ATOM 1805 N N . GLY A 1 228 ? 21.453 13.883 -1.397 1 97.75 228 GLY A N 1
ATOM 1806 C CA . GLY A 1 228 ? 22.594 13.945 -0.512 1 97.75 228 GLY A CA 1
ATOM 1807 C C . GLY A 1 228 ? 22.234 14.32 0.912 1 97.75 228 GLY A C 1
ATOM 1808 O O . GLY A 1 228 ? 23.094 14.75 1.687 1 97.75 228 GLY A O 1
ATOM 1809 N N . GLU A 1 229 ? 20.953 14.203 1.228 1 98.06 229 GLU A N 1
ATOM 1810 C CA . GLU A 1 229 ? 20.469 14.562 2.559 1 98.06 229 GLU A CA 1
ATOM 1811 C C . GLU A 1 229 ? 20.75 13.445 3.562 1 98.06 229 GLU A C 1
ATOM 1813 O O . GLU A 1 229 ? 20.828 13.703 4.766 1 98.06 229 GLU A O 1
ATOM 1818 N N . ILE A 1 230 ? 20.797 12.227 3.049 1 97.31 230 ILE A N 1
ATOM 1819 C CA . ILE A 1 230 ? 21.125 11.078 3.881 1 97.31 230 ILE A CA 1
ATOM 1820 C C . ILE A 1 230 ? 22.094 10.164 3.137 1 97.31 230 ILE A C 1
ATOM 1822 O O . ILE A 1 230 ? 22.328 10.344 1.94 1 97.31 230 ILE A O 1
ATOM 1826 N N . GLN A 1 231 ? 22.688 9.227 3.916 1 88.56 231 GLN A N 1
ATOM 1827 C CA . GLN A 1 231 ? 23.609 8.273 3.303 1 88.56 231 GLN A CA 1
ATOM 1828 C C . GLN A 1 231 ? 22.875 7.035 2.811 1 88.56 231 GLN A C 1
ATOM 1830 O O . GLN A 1 231 ? 21.844 6.66 3.367 1 88.56 231 GLN A O 1
ATOM 1835 N N . MET B 1 1 ? 88.312 -20.484 52.625 1 25.92 1 MET B N 1
ATOM 1836 C CA . MET B 1 1 ? 88.125 -19.047 52.562 1 25.92 1 MET B CA 1
ATOM 1837 C C . MET B 1 1 ? 87.188 -18.656 51.438 1 25.92 1 MET B C 1
ATOM 1839 O O . MET B 1 1 ? 87.438 -18.906 50.281 1 25.92 1 MET B O 1
ATOM 1843 N N . ILE B 1 2 ? 85.812 -18.625 51.938 1 26.7 2 ILE B N 1
ATOM 1844 C CA . ILE B 1 2 ? 84.438 -18.547 51.562 1 26.7 2 ILE B CA 1
ATOM 1845 C C . ILE B 1 2 ? 84.125 -17.203 50.938 1 26.7 2 ILE B C 1
ATOM 1847 O O . ILE B 1 2 ? 84 -16.188 51.625 1 26.7 2 ILE B O 1
ATOM 1851 N N . ILE B 1 3 ? 85.062 -16.719 50.156 1 26.33 3 ILE B N 1
ATOM 1852 C CA . ILE B 1 3 ? 84.938 -15.391 49.562 1 26.33 3 ILE B CA 1
ATOM 1853 C C . ILE B 1 3 ? 83.625 -15.297 48.781 1 26.33 3 ILE B C 1
ATOM 1855 O O . ILE B 1 3 ? 83.375 -16.062 47.844 1 26.33 3 ILE B O 1
ATOM 1859 N N . MET B 1 4 ? 82.562 -14.695 49.469 1 24.09 4 MET B N 1
ATOM 1860 C CA . MET B 1 4 ? 81.125 -14.414 49.469 1 24.09 4 MET B CA 1
ATOM 1861 C C . MET B 1 4 ? 80.75 -13.492 48.312 1 24.09 4 MET B C 1
ATOM 1863 O O . MET B 1 4 ? 81 -12.289 48.344 1 24.09 4 MET B O 1
ATOM 1867 N N . MET B 1 5 ? 81.125 -13.781 47 1 23.33 5 MET B N 1
ATOM 1868 C CA . MET B 1 5 ? 80.875 -12.906 45.875 1 23.33 5 MET B CA 1
ATOM 1869 C C . MET B 1 5 ? 79.438 -12.555 45.719 1 23.33 5 MET B C 1
ATOM 1871 O O . MET B 1 5 ? 78.625 -13.406 45.375 1 23.33 5 MET B O 1
ATOM 1875 N N . LYS B 1 6 ? 78.875 -11.805 46.719 1 23.12 6 LYS B N 1
ATOM 1876 C CA . LYS B 1 6 ? 77.438 -11.406 46.844 1 23.12 6 LYS B CA 1
ATOM 1877 C C . LYS B 1 6 ? 77 -10.609 45.625 1 23.12 6 LYS B C 1
ATOM 1879 O O . LYS B 1 6 ? 77.562 -9.539 45.344 1 23.12 6 LYS B O 1
ATOM 1884 N N . ARG B 1 7 ? 76.562 -11.344 44.531 1 23.44 7 ARG B N 1
ATOM 1885 C CA . ARG B 1 7 ? 76.062 -10.883 43.25 1 23.44 7 ARG B CA 1
ATOM 1886 C C . ARG B 1 7 ? 74.875 -9.891 43.469 1 23.44 7 ARG B C 1
ATOM 1888 O O . ARG B 1 7 ? 73.938 -10.188 44.188 1 23.44 7 ARG B O 1
ATOM 1895 N N . LEU B 1 8 ? 75.125 -8.562 43.594 1 23.45 8 LEU B N 1
ATOM 1896 C CA . LEU B 1 8 ? 74.312 -7.367 43.781 1 23.45 8 LEU B CA 1
ATOM 1897 C C . LEU B 1 8 ? 73.188 -7.312 42.781 1 23.45 8 LEU B C 1
ATOM 1899 O O . LEU B 1 8 ? 73.438 -7.199 41.562 1 23.45 8 LEU B O 1
ATOM 1903 N N . LEU B 1 9 ? 72.188 -8.273 42.812 1 24.56 9 LEU B N 1
ATOM 1904 C CA . LEU B 1 9 ? 71.062 -8.344 41.906 1 24.56 9 LEU B CA 1
ATOM 1905 C C . LEU B 1 9 ? 70.25 -7.055 41.969 1 24.56 9 LEU B C 1
ATOM 1907 O O . LEU B 1 9 ? 69.688 -6.699 43.031 1 24.56 9 LEU B O 1
ATOM 1911 N N . LEU B 1 10 ? 70.75 -5.941 41.344 1 23.8 10 LEU B N 1
ATOM 1912 C CA . LEU B 1 10 ? 70.062 -4.652 41.25 1 23.8 10 LEU B CA 1
ATOM 1913 C C . LEU B 1 10 ? 68.625 -4.824 40.781 1 23.8 10 LEU B C 1
ATOM 1915 O O . LEU B 1 10 ? 68.375 -5.398 39.719 1 23.8 10 LEU B O 1
ATOM 1919 N N . SER B 1 11 ? 67.562 -5 41.719 1 24.22 11 SER B N 1
ATOM 1920 C CA . SER B 1 11 ? 66.125 -5.086 41.625 1 24.22 11 SER B CA 1
ATOM 1921 C C . SER B 1 11 ? 65.562 -3.846 41 1 24.22 11 SER B C 1
ATOM 1923 O O . SER B 1 11 ? 65.562 -2.754 41.562 1 24.22 11 SER B O 1
ATOM 1925 N N . LEU B 1 12 ? 65.812 -3.492 39.656 1 26.78 12 LEU B N 1
ATOM 1926 C CA . LEU B 1 12 ? 65.188 -2.344 39.031 1 26.78 12 LEU B CA 1
ATOM 1927 C C . LEU B 1 12 ? 63.656 -2.457 39.156 1 26.78 12 LEU B C 1
ATOM 1929 O O . LEU B 1 12 ? 63.062 -3.402 38.625 1 26.78 12 LEU B O 1
ATOM 1933 N N . PHE B 1 13 ? 63.031 -2.098 40.281 1 26.42 13 PHE B N 1
ATOM 1934 C CA . PHE B 1 13 ? 61.594 -1.999 40.562 1 26.42 13 PHE B CA 1
ATOM 1935 C C . PHE B 1 13 ? 60.938 -1.025 39.594 1 26.42 13 PHE B C 1
ATOM 1937 O O . PHE B 1 13 ? 61.156 0.187 39.688 1 26.42 13 PHE B O 1
ATOM 1944 N N . PHE B 1 14 ? 60.938 -1.27 38.219 1 28.17 14 PHE B N 1
ATOM 1945 C CA . PHE B 1 14 ? 60.156 -0.384 37.344 1 28.17 14 PHE B CA 1
ATOM 1946 C C . PHE B 1 14 ? 58.719 -0.286 37.812 1 28.17 14 PHE B C 1
ATOM 1948 O O . PHE B 1 14 ? 58.062 -1.306 38 1 28.17 14 PHE B O 1
ATOM 1955 N N . THR B 1 15 ? 58.438 0.663 38.781 1 26.39 15 THR B N 1
ATOM 1956 C CA . THR B 1 15 ? 57.094 1.033 39.219 1 26.39 15 THR B CA 1
ATOM 1957 C C . THR B 1 15 ? 56.188 1.342 38 1 26.39 15 THR B C 1
ATOM 1959 O O . THR B 1 15 ? 56.438 2.311 37.281 1 26.39 15 THR B O 1
ATOM 1962 N N . LEU B 1 16 ? 55.781 0.348 37.156 1 27.33 16 LEU B N 1
ATOM 1963 C CA . LEU B 1 16 ? 54.781 0.551 36.125 1 27.33 16 LEU B CA 1
ATOM 1964 C C . LEU B 1 16 ? 53.5 1.159 36.75 1 27.33 16 LEU B C 1
ATOM 1966 O O . LEU B 1 16 ? 52.844 0.529 37.562 1 27.33 16 LEU B O 1
ATOM 1970 N N . THR B 1 17 ? 53.562 2.469 37.094 1 27.69 17 THR B N 1
ATOM 1971 C CA . THR B 1 17 ? 52.344 3.18 37.469 1 27.69 17 THR B CA 1
ATOM 1972 C C . THR B 1 17 ? 51.25 2.93 36.469 1 27.69 17 THR B C 1
ATOM 1974 O O . THR B 1 17 ? 51.406 3.211 35.281 1 27.69 17 THR B O 1
ATOM 1977 N N . TRP B 1 18 ? 50.438 1.837 36.625 1 27.56 18 TRP B N 1
ATOM 1978 C CA . TRP B 1 18 ? 49.188 1.535 35.906 1 27.56 18 TRP B CA 1
ATOM 1979 C C . TRP B 1 18 ? 48.25 2.746 35.906 1 27.56 18 TRP B C 1
ATOM 1981 O O . TRP B 1 18 ? 47.875 3.24 36.969 1 27.56 18 TRP B O 1
ATOM 1991 N N . PHE B 1 19 ? 48.594 3.82 35.094 1 29.53 19 PHE B N 1
ATOM 1992 C CA . PHE B 1 19 ? 47.562 4.816 34.844 1 29.53 19 PHE B CA 1
ATOM 1993 C C . PHE B 1 19 ? 46.219 4.148 34.594 1 29.53 19 PHE B C 1
ATOM 1995 O O . PHE B 1 19 ? 46.062 3.402 33.625 1 29.53 19 PHE B O 1
ATOM 2002 N N . LEU B 1 20 ? 45.594 3.656 35.656 1 28.31 20 LEU B N 1
ATOM 2003 C CA . LEU B 1 20 ? 44.156 3.344 35.594 1 28.31 20 LEU B CA 1
ATOM 2004 C C . LEU B 1 20 ? 43.375 4.48 34.906 1 28.31 20 LEU B C 1
ATOM 2006 O O . LEU B 1 20 ? 43.219 5.555 35.5 1 28.31 20 LEU B O 1
ATOM 2010 N N . VAL B 1 21 ? 43.625 4.793 33.625 1 28.86 21 VAL B N 1
ATOM 2011 C CA . VAL B 1 21 ? 42.656 5.645 32.969 1 28.86 21 VAL B CA 1
ATOM 2012 C C . VAL B 1 21 ? 41.25 5.148 33.312 1 28.86 21 VAL B C 1
ATOM 2014 O O . VAL B 1 21 ? 40.906 3.994 33.031 1 28.86 21 VAL B O 1
ATOM 2017 N N . ASP B 1 22 ? 40.656 5.648 34.312 1 28.59 22 ASP B N 1
ATOM 2018 C CA . ASP B 1 22 ? 39.219 5.504 34.531 1 28.59 22 ASP B CA 1
ATOM 2019 C C . ASP B 1 22 ? 38.469 5.727 33.219 1 28.59 22 ASP B C 1
ATOM 2021 O O . ASP B 1 22 ? 38.5 6.812 32.656 1 28.59 22 ASP B O 1
ATOM 2025 N N . ALA B 1 23 ? 38.438 4.758 32.344 1 28.14 23 ALA B N 1
ATOM 2026 C CA . ALA B 1 23 ? 37.438 4.852 31.297 1 28.14 23 ALA B CA 1
ATOM 2027 C C . ALA B 1 23 ? 36.062 5.27 31.844 1 28.14 23 ALA B C 1
ATOM 2029 O O . ALA B 1 23 ? 35.438 4.512 32.594 1 28.14 23 ALA B O 1
ATOM 2030 N N . ALA B 1 24 ? 35.844 6.516 32.094 1 30.97 24 ALA B N 1
ATOM 2031 C CA . ALA B 1 24 ? 34.469 6.961 32.219 1 30.97 24 ALA B CA 1
ATOM 2032 C C . ALA B 1 24 ? 33.562 6.188 31.25 1 30.97 24 ALA B C 1
ATOM 2034 O O . ALA B 1 24 ? 33.781 6.188 30.031 1 30.97 24 ALA B O 1
ATOM 2035 N N . SER B 1 25 ? 33.062 5.035 31.656 1 29.97 25 SER B N 1
ATOM 2036 C CA . SER B 1 25 ? 31.922 4.375 31.016 1 29.97 25 SER B CA 1
ATOM 2037 C C . SER B 1 25 ? 30.906 5.391 30.5 1 29.97 25 SER B C 1
ATOM 2039 O O . SER B 1 25 ? 30.297 6.121 31.281 1 29.97 25 SER B O 1
ATOM 2041 N N . SER B 1 26 ? 31.281 6.113 29.453 1 30.48 26 SER B N 1
ATOM 2042 C CA . SER B 1 26 ? 30.141 6.797 28.828 1 30.48 26 SER B CA 1
ATOM 2043 C C . SER B 1 26 ? 28.891 5.926 28.859 1 30.48 26 SER B C 1
ATOM 2045 O O . SER B 1 26 ? 28.859 4.852 28.25 1 30.48 26 SER B O 1
ATOM 2047 N N . ASN B 1 27 ? 28.328 5.699 30.031 1 33.47 27 ASN B N 1
ATOM 2048 C CA . ASN B 1 27 ? 26.938 5.219 30.031 1 33.47 27 ASN B CA 1
ATOM 2049 C C . ASN B 1 27 ? 26.172 5.742 28.828 1 33.47 27 ASN B C 1
ATOM 2051 O O . ASN B 1 27 ? 25.859 6.934 28.75 1 33.47 27 ASN B O 1
ATOM 2055 N N . GLY B 1 28 ? 26.562 5.344 27.656 1 35.5 28 GLY B N 1
ATOM 2056 C CA . GLY B 1 28 ? 25.609 5.574 26.562 1 35.5 28 GLY B CA 1
ATOM 2057 C C . GLY B 1 28 ? 24.156 5.523 27.016 1 35.5 28 GLY B C 1
ATOM 2058 O O . GLY B 1 28 ? 23.75 4.578 27.703 1 35.5 28 GLY B O 1
ATOM 2059 N N . SER B 1 29 ? 23.641 6.641 27.406 1 35.75 29 SER B N 1
ATOM 2060 C CA . SER B 1 29 ? 22.203 6.688 27.609 1 35.75 29 SER B CA 1
ATOM 2061 C C . SER B 1 29 ? 21.469 5.668 26.734 1 35.75 29 SER B C 1
ATOM 2063 O O . SER B 1 29 ? 21.828 5.484 25.578 1 35.75 29 SER B O 1
ATOM 2065 N N . PRO B 1 30 ? 20.969 4.617 27.25 1 36.41 30 PRO B N 1
ATOM 2066 C CA . PRO B 1 30 ? 20.141 3.764 26.391 1 36.41 30 PRO B CA 1
ATOM 2067 C C . PRO B 1 30 ? 19.406 4.555 25.328 1 36.41 30 PRO B C 1
ATOM 2069 O O . PRO B 1 30 ? 18.875 5.633 25.594 1 36.41 30 PRO B O 1
ATOM 2072 N N . SER B 1 31 ? 19.859 4.672 24.188 1 38.34 31 SER B N 1
ATOM 2073 C CA . SER B 1 31 ? 19.016 5.176 23.125 1 38.34 31 SER B CA 1
ATOM 2074 C C . SER B 1 31 ? 17.547 4.82 23.375 1 38.34 31 SER B C 1
ATOM 2076 O O . SER B 1 31 ? 17.188 3.643 23.469 1 38.34 31 SER B O 1
ATOM 2078 N N . SER B 1 32 ? 16.766 5.316 24.297 1 39.19 32 SER B N 1
ATOM 2079 C CA . SER B 1 32 ? 15.328 5.164 24.469 1 39.19 32 SER B CA 1
ATOM 2080 C C . SER B 1 32 ? 14.641 4.926 23.125 1 39.19 32 SER B C 1
ATOM 2082 O O . SER B 1 32 ? 14.547 5.836 22.297 1 39.19 32 SER B O 1
ATOM 2084 N N . SER B 1 33 ? 14.906 3.824 22.516 1 48.16 33 SER B N 1
ATOM 2085 C CA . SER B 1 33 ? 14.164 3.477 21.312 1 48.16 33 SER B CA 1
ATOM 2086 C C . SER B 1 33 ? 12.695 3.895 21.422 1 48.16 33 SER B C 1
ATOM 2088 O O . SER B 1 33 ? 12.016 3.514 22.375 1 48.16 33 SER B O 1
ATOM 2090 N N . ARG B 1 34 ? 12.375 5.031 21.047 1 57.78 34 ARG B N 1
ATOM 2091 C CA . ARG B 1 34 ? 11 5.512 20.953 1 57.78 34 ARG B CA 1
ATOM 2092 C C . ARG B 1 34 ? 10.047 4.387 20.562 1 57.78 34 ARG B C 1
ATOM 2094 O O . ARG B 1 34 ? 10.219 3.75 19.516 1 57.78 34 ARG B O 1
ATOM 2101 N N . ALA B 1 35 ? 9.445 3.801 21.641 1 57.97 35 ALA B N 1
ATOM 2102 C CA . ALA B 1 35 ? 8.438 2.787 21.344 1 57.97 35 ALA B CA 1
ATOM 2103 C C . ALA B 1 35 ? 7.367 3.336 20.406 1 57.97 35 ALA B C 1
ATOM 2105 O O . ALA B 1 35 ? 6.77 4.383 20.672 1 57.97 35 ALA B O 1
ATOM 2106 N N . PHE B 1 36 ? 7.375 2.805 19.234 1 62.97 36 PHE B N 1
ATOM 2107 C CA . PHE B 1 36 ? 6.375 3.299 18.281 1 62.97 36 PHE B CA 1
ATOM 2108 C C . PHE B 1 36 ? 5.031 2.617 18.516 1 62.97 36 PHE B C 1
ATOM 2110 O O . PHE B 1 36 ? 3.984 3.158 18.156 1 62.97 36 PHE B O 1
ATOM 2117 N N . TYR B 1 37 ? 5.195 1.446 19.297 1 62.69 37 TYR B N 1
ATOM 2118 C CA . TYR B 1 37 ? 3.914 0.847 19.641 1 62.69 37 TYR B CA 1
ATOM 2119 C C . TYR B 1 37 ? 3.26 1.601 20.797 1 62.69 37 TYR B C 1
ATOM 2121 O O . TYR B 1 37 ? 3.91 1.905 21.797 1 62.69 37 TYR B O 1
ATOM 2129 N N . ARG B 1 38 ? 1.995 1.959 20.562 1 72.5 38 ARG B N 1
ATOM 2130 C CA . ARG B 1 38 ? 1.278 2.709 21.578 1 72.5 38 ARG B CA 1
ATOM 2131 C C . ARG B 1 38 ? -0.025 2.014 21.969 1 72.5 38 ARG B C 1
ATOM 2133 O O . ARG B 1 38 ? -0.894 1.807 21.109 1 72.5 38 ARG B O 1
ATOM 2140 N N . PRO B 1 39 ? 0.001 1.556 23.188 1 83.19 39 PRO B N 1
ATOM 2141 C CA . PRO B 1 39 ? -1.33 1.171 23.672 1 83.19 39 PRO B CA 1
ATOM 2142 C C . PRO B 1 39 ? -2.359 2.285 23.5 1 83.19 39 PRO B C 1
ATOM 2144 O O . PRO B 1 39 ? -1.998 3.465 23.453 1 83.19 39 PRO B O 1
ATOM 2147 N N . HIS B 1 40 ? -3.6 1.864 23.109 1 90.06 40 HIS B N 1
ATOM 2148 C CA . HIS B 1 40 ? -4.641 2.877 22.953 1 90.06 40 HIS B CA 1
ATOM 2149 C C . HIS B 1 40 ? -5.91 2.475 23.703 1 90.06 40 HIS B C 1
ATOM 2151 O O . HIS B 1 40 ? -6.031 1.335 24.156 1 90.06 40 HIS B O 1
ATOM 2157 N N . ASP B 1 41 ? -6.789 3.439 23.891 1 91 41 ASP B N 1
ATOM 2158 C CA . ASP B 1 41 ? -8.008 3.215 24.672 1 91 41 ASP B CA 1
ATOM 2159 C C . ASP B 1 41 ? -9.242 3.25 23.766 1 91 41 ASP B C 1
ATOM 2161 O O . ASP B 1 41 ? -10.336 3.604 24.219 1 91 41 ASP B O 1
ATOM 2165 N N . TYR B 1 42 ? -9.062 2.953 22.484 1 93.94 42 TYR B N 1
ATOM 2166 C CA . TYR B 1 42 ? -10.211 2.803 21.594 1 93.94 42 TYR B CA 1
ATOM 2167 C C . TYR B 1 42 ? -10.898 1.464 21.812 1 93.94 42 TYR B C 1
ATOM 2169 O O . TYR B 1 42 ? -10.242 0.436 21.984 1 93.94 42 TYR B O 1
ATOM 2177 N N . ASP B 1 43 ? -12.219 1.485 21.828 1 95.62 43 ASP B N 1
ATOM 2178 C CA . ASP B 1 43 ? -12.969 0.249 22 1 95.62 43 ASP B CA 1
ATOM 2179 C C . ASP B 1 43 ? -13.883 -0.01 20.812 1 95.62 43 ASP B C 1
ATOM 2181 O O . ASP B 1 43 ? -14.617 0.884 20.375 1 95.62 43 ASP B O 1
ATOM 2185 N N . ILE B 1 44 ? -13.812 -1.191 20.297 1 97.06 44 ILE B N 1
ATOM 2186 C CA . ILE B 1 44 ? -14.812 -1.604 19.312 1 97.06 44 ILE B CA 1
ATOM 2187 C C . ILE B 1 44 ? -16.109 -1.959 20.031 1 97.06 44 ILE B C 1
ATOM 2189 O O . ILE B 1 44 ? -16.156 -2.9 20.828 1 97.06 44 ILE B O 1
ATOM 2193 N N . ILE B 1 45 ? -17.172 -1.229 19.656 1 97.19 45 ILE B N 1
ATOM 2194 C CA . ILE B 1 45 ? -18.453 -1.378 20.328 1 97.19 45 ILE B CA 1
ATOM 2195 C C . ILE B 1 45 ? -19.328 -2.367 19.562 1 97.19 45 ILE B C 1
ATOM 2197 O O . ILE B 1 45 ? -20.156 -3.07 20.156 1 97.19 45 ILE B O 1
ATOM 2201 N N . ASN B 1 46 ? -19.203 -2.275 18.328 1 97.69 46 ASN B N 1
ATOM 2202 C CA . ASN B 1 46 ? -20.047 -3.113 17.484 1 97.69 46 ASN B CA 1
ATOM 2203 C C . ASN B 1 46 ? -19.406 -3.34 16.109 1 97.69 46 ASN B C 1
ATOM 2205 O O . ASN B 1 46 ? -18.672 -2.488 15.617 1 97.69 46 ASN B O 1
ATOM 2209 N N . GLU B 1 47 ? -19.656 -4.504 15.547 1 97 47 GLU B N 1
ATOM 2210 C CA . GLU B 1 47 ? -19.328 -4.812 14.156 1 97 47 GLU B CA 1
ATOM 2211 C C . GLU B 1 47 ? -20.516 -5.449 13.438 1 97 47 GLU B C 1
ATOM 2213 O O . GLU B 1 47 ? -21.156 -6.348 13.984 1 97 47 GLU B O 1
ATOM 2218 N N . GLU B 1 48 ? -20.766 -4.941 12.242 1 97.31 48 GLU B N 1
ATOM 2219 C CA . GLU B 1 48 ? -21.859 -5.453 11.414 1 97.31 48 GLU B CA 1
ATOM 2220 C C . GLU B 1 48 ? -21.422 -5.605 9.961 1 97.31 48 GLU B C 1
ATOM 2222 O O . GLU B 1 48 ? -20.891 -4.668 9.359 1 97.31 48 GLU B O 1
ATOM 2227 N N . VAL B 1 49 ? -21.656 -6.84 9.414 1 96.25 49 VAL B N 1
ATOM 2228 C CA . VAL B 1 49 ? -21.359 -7.047 8 1 96.25 49 VAL B CA 1
ATOM 2229 C C . VAL B 1 49 ? -22.438 -6.398 7.141 1 96.25 49 VAL B C 1
ATOM 2231 O O . VAL B 1 49 ? -23.609 -6.777 7.223 1 96.25 49 VAL B O 1
ATOM 2234 N N . LEU B 1 50 ? -22.047 -5.406 6.285 1 96.56 50 LEU B N 1
ATOM 2235 C CA . LEU B 1 50 ? -23 -4.676 5.473 1 96.56 50 LEU B CA 1
ATOM 2236 C C . LEU B 1 50 ? -23 -5.18 4.031 1 96.56 50 LEU B C 1
ATOM 2238 O O . LEU B 1 50 ? -23.953 -4.965 3.287 1 96.56 50 LEU B O 1
ATOM 2242 N N . TYR B 1 51 ? -21.906 -5.797 3.621 1 95.94 51 TYR B N 1
ATOM 2243 C CA . TYR B 1 51 ? -21.75 -6.398 2.301 1 95.94 51 TYR B CA 1
ATOM 2244 C C . TYR B 1 51 ? -20.812 -7.59 2.355 1 95.94 51 TYR B C 1
ATOM 2246 O O . TYR B 1 51 ? -19.797 -7.559 3.055 1 95.94 51 TYR B O 1
ATOM 2254 N N . GLU B 1 52 ? -21.203 -8.672 1.583 1 94.06 52 GLU B N 1
ATOM 2255 C CA . GLU B 1 52 ? -20.344 -9.844 1.526 1 94.06 52 GLU B CA 1
ATOM 2256 C C . GLU B 1 52 ? -20.375 -10.484 0.14 1 94.06 52 GLU B C 1
ATOM 2258 O O . GLU B 1 52 ? -21.375 -11.102 -0.244 1 94.06 52 GLU B O 1
ATOM 2263 N N . GLY B 1 53 ? -19.391 -10.25 -0.616 1 92.44 53 GLY B N 1
ATOM 2264 C CA . GLY B 1 53 ? -19.047 -10.898 -1.868 1 92.44 53 GLY B CA 1
ATOM 2265 C C . GLY B 1 53 ? -17.625 -11.445 -1.875 1 92.44 53 GLY B C 1
ATOM 2266 O O . GLY B 1 53 ? -17.234 -12.164 -0.953 1 92.44 53 GLY B O 1
ATOM 2267 N N . TRP B 1 54 ? -16.891 -11.086 -2.91 1 87.25 54 TRP B N 1
ATOM 2268 C CA . TRP B 1 54 ? -15.477 -11.422 -2.838 1 87.25 54 TRP B CA 1
ATOM 2269 C C . TRP B 1 54 ? -14.766 -10.562 -1.795 1 87.25 54 TRP B C 1
ATOM 2271 O O . TRP B 1 54 ? -13.844 -11.031 -1.123 1 87.25 54 TRP B O 1
ATOM 2281 N N . ARG B 1 55 ? -15.328 -9.359 -1.678 1 91.62 55 ARG B N 1
ATOM 2282 C CA . ARG B 1 55 ? -14.938 -8.477 -0.584 1 91.62 55 ARG B CA 1
ATOM 2283 C C . ARG B 1 55 ? -16.031 -8.391 0.467 1 91.62 55 ARG B C 1
ATOM 2285 O O . ARG B 1 55 ? -17.188 -8.766 0.209 1 91.62 55 ARG B O 1
ATOM 2292 N N . LYS B 1 56 ? -15.594 -7.922 1.582 1 93.75 56 LYS B N 1
ATOM 2293 C CA . LYS B 1 56 ? -16.516 -7.727 2.699 1 93.75 56 LYS B CA 1
ATOM 2294 C C . LYS B 1 56 ? -16.422 -6.305 3.25 1 93.75 56 LYS B C 1
ATOM 2296 O O . LYS B 1 56 ? -15.32 -5.762 3.389 1 93.75 56 LYS B O 1
ATOM 2301 N N . VAL B 1 57 ? -17.609 -5.695 3.488 1 96.12 57 VAL B N 1
ATOM 2302 C CA . VAL B 1 57 ? -17.656 -4.414 4.184 1 96.12 57 VAL B CA 1
ATOM 2303 C C . VAL B 1 57 ? -18.25 -4.605 5.578 1 96.12 57 VAL B C 1
ATOM 2305 O O . VAL B 1 57 ? -19.375 -5.086 5.727 1 96.12 57 VAL B O 1
ATOM 2308 N N . ILE B 1 58 ? -17.469 -4.262 6.551 1 96.38 58 ILE B N 1
ATOM 2309 C CA . ILE B 1 58 ? -17.875 -4.344 7.953 1 96.38 58 ILE B CA 1
ATOM 2310 C C . ILE B 1 58 ? -18.047 -2.936 8.523 1 96.38 58 ILE B C 1
ATOM 2312 O O . ILE B 1 58 ? -17.125 -2.125 8.477 1 96.38 58 ILE B O 1
ATOM 2316 N N . ARG B 1 59 ? -19.234 -2.613 8.977 1 97.5 59 ARG B N 1
ATOM 2317 C CA . ARG B 1 59 ? -19.375 -1.41 9.789 1 97.5 59 ARG B CA 1
ATOM 2318 C C . ARG B 1 59 ? -18.812 -1.634 11.188 1 97.5 59 ARG B C 1
ATOM 2320 O O . ARG B 1 59 ? -19.359 -2.43 11.961 1 97.5 59 ARG B O 1
ATOM 2327 N N . ARG B 1 60 ? -17.781 -1.006 11.5 1 96.94 60 ARG B N 1
ATOM 2328 C CA . ARG B 1 60 ? -17.172 -1.054 12.828 1 96.94 60 ARG B CA 1
ATOM 2329 C C . ARG B 1 60 ? -17.469 0.222 13.609 1 96.94 60 ARG B C 1
ATOM 2331 O O . ARG B 1 60 ? -17.062 1.313 13.195 1 96.94 60 ARG B O 1
ATOM 2338 N N . THR B 1 61 ? -18.172 0.125 14.648 1 97.19 61 THR B N 1
ATOM 2339 C CA . THR B 1 61 ? -18.453 1.232 15.555 1 97.19 61 THR B CA 1
ATOM 2340 C C . THR B 1 61 ? -17.438 1.291 16.688 1 97.19 61 THR B C 1
ATOM 2342 O O . THR B 1 61 ? -17.234 0.305 17.391 1 97.19 61 THR B O 1
ATOM 2345 N N . VAL B 1 62 ? -16.812 2.475 16.812 1 95.94 62 VAL B N 1
ATOM 2346 C CA . VAL B 1 62 ? -15.711 2.6 17.766 1 95.94 62 VAL B CA 1
ATOM 2347 C C . VAL B 1 62 ? -16 3.732 18.75 1 95.94 62 VAL B C 1
ATOM 2349 O O . VAL B 1 62 ? -16.516 4.785 18.359 1 95.94 62 VAL B O 1
ATOM 2352 N N . GLN B 1 63 ? -15.664 3.486 20 1 94.5 63 GLN B N 1
ATOM 2353 C CA . GLN B 1 63 ? -15.633 4.539 21.016 1 94.5 63 GLN B CA 1
ATOM 2354 C C . GLN B 1 63 ? -14.234 5.117 21.156 1 94.5 63 GLN B C 1
ATOM 2356 O O . GLN B 1 63 ? -13.297 4.398 21.531 1 94.5 63 GLN B O 1
ATOM 2361 N N . SER B 1 64 ? -14.18 6.379 20.812 1 90.69 64 SER B N 1
ATOM 2362 C CA . SER B 1 64 ? -12.914 7.082 21 1 90.69 64 SER B CA 1
ATOM 2363 C C . SER B 1 64 ? -12.758 7.559 22.438 1 90.69 64 SER B C 1
ATOM 2365 O O . SER B 1 64 ? -13.734 7.969 23.078 1 90.69 64 SER B O 1
ATOM 2367 N N . PRO B 1 65 ? -11.5 7.547 22.938 1 88.06 65 PRO B N 1
ATOM 2368 C CA . PRO B 1 65 ? -11.297 8.102 24.281 1 88.06 65 PRO B CA 1
ATOM 2369 C C . PRO B 1 65 ? -11.477 9.617 24.328 1 88.06 65 PRO B C 1
ATOM 2371 O O . PRO B 1 65 ? -11.641 10.188 25.406 1 88.06 65 PRO B O 1
ATOM 2374 N N . LYS B 1 66 ? -11.438 10.242 23.234 1 83.06 66 LYS B N 1
ATOM 2375 C CA . LYS B 1 66 ? -11.453 11.703 23.188 1 83.06 66 LYS B CA 1
ATOM 2376 C C . LYS B 1 66 ? -12.852 12.227 22.875 1 83.06 66 LYS B C 1
ATOM 2378 O O . LYS B 1 66 ? -13.133 13.414 23.062 1 83.06 66 LYS B O 1
ATOM 2383 N N . LEU B 1 67 ? -13.594 11.375 22.25 1 80.25 67 LEU B N 1
ATOM 2384 C CA . LEU B 1 67 ? -14.914 11.82 21.828 1 80.25 67 LEU B CA 1
ATOM 2385 C C . LEU B 1 67 ? -16 11.141 22.656 1 80.25 67 LEU B C 1
ATOM 2387 O O . LEU B 1 67 ? -15.828 10.008 23.109 1 80.25 67 LEU B O 1
ATOM 2391 N N . THR B 1 68 ? -17.016 11.836 22.703 1 79.19 68 THR B N 1
ATOM 2392 C CA . THR B 1 68 ? -18.156 11.266 23.406 1 79.19 68 THR B CA 1
ATOM 2393 C C . THR B 1 68 ? -19 10.414 22.453 1 79.19 68 THR B C 1
ATOM 2395 O O . THR B 1 68 ? -19.625 9.438 22.875 1 79.19 68 THR B O 1
ATOM 2398 N N . LYS B 1 69 ? -18.953 10.781 21.266 1 83.5 69 LYS B N 1
ATOM 2399 C CA . LYS B 1 69 ? -19.766 10.055 20.312 1 83.5 69 LYS B CA 1
ATOM 2400 C C . LYS B 1 69 ? -18.984 8.914 19.672 1 83.5 69 LYS B C 1
ATOM 2402 O O . LYS B 1 69 ? -17.766 9 19.516 1 83.5 69 LYS B O 1
ATOM 2407 N N . HIS B 1 70 ? -19.812 7.91 19.375 1 91.19 70 HIS B N 1
ATOM 2408 C CA . HIS B 1 70 ? -19.266 6.793 18.625 1 91.19 70 HIS B CA 1
ATOM 2409 C C . HIS B 1 70 ? -18.984 7.188 17.172 1 91.19 70 HIS B C 1
ATOM 2411 O O . HIS B 1 70 ? -19.641 8.07 16.625 1 91.19 70 HIS B O 1
ATOM 2417 N N . ILE B 1 71 ? -17.984 6.566 16.703 1 92.38 71 ILE B N 1
ATOM 2418 C CA . ILE B 1 71 ? -17.641 6.785 15.305 1 92.38 71 ILE B CA 1
ATOM 2419 C C . ILE B 1 71 ? -17.828 5.492 14.516 1 92.38 71 ILE B C 1
ATOM 2421 O O . ILE B 1 71 ? -17.422 4.418 14.969 1 92.38 71 ILE B O 1
ATOM 2425 N N . ASP B 1 72 ? -18.484 5.57 13.344 1 94.25 72 ASP B N 1
ATOM 2426 C CA . ASP B 1 72 ? -18.656 4.426 12.453 1 94.25 72 ASP B CA 1
ATOM 2427 C C . ASP B 1 72 ? -17.641 4.473 11.305 1 94.25 72 ASP B C 1
ATOM 2429 O O . ASP B 1 72 ? -17.484 5.504 10.648 1 94.25 72 ASP B O 1
ATOM 2433 N N . PHE B 1 73 ? -17.016 3.314 11.148 1 94.88 73 PHE B N 1
ATOM 2434 C CA . PHE B 1 73 ? -16.109 3.172 10.023 1 94.88 73 PHE B CA 1
ATOM 2435 C C . PHE B 1 73 ? -16.547 2.039 9.102 1 94.88 73 PHE B C 1
ATOM 2437 O O . PHE B 1 73 ? -17.016 1.003 9.57 1 94.88 73 PHE B O 1
ATOM 2444 N N . ASP B 1 74 ? -16.453 2.213 7.746 1 95.75 74 ASP B N 1
ATOM 2445 C CA . ASP B 1 74 ? -16.453 1.082 6.82 1 95.75 74 ASP B CA 1
ATOM 2446 C C . ASP B 1 74 ? -15.078 0.418 6.758 1 95.75 74 ASP B C 1
ATOM 2448 O O . ASP B 1 74 ? -14.133 0.984 6.203 1 95.75 74 ASP B O 1
ATOM 2452 N N . VAL B 1 75 ? -15.008 -0.782 7.312 1 96.38 75 VAL B N 1
ATOM 2453 C CA . VAL B 1 75 ? -13.781 -1.573 7.281 1 96.38 75 VAL B CA 1
ATOM 2454 C C . VAL B 1 75 ? -13.883 -2.645 6.199 1 96.38 75 VAL B C 1
ATOM 2456 O O . VAL B 1 75 ? -14.906 -3.318 6.082 1 96.38 75 VAL B O 1
ATOM 2459 N N . ILE B 1 76 ? -12.812 -2.732 5.438 1 95.06 76 ILE B N 1
ATOM 2460 C CA . ILE B 1 76 ? -12.82 -3.664 4.316 1 95.06 76 ILE B CA 1
ATOM 2461 C C . ILE B 1 76 ? -12.055 -4.93 4.695 1 95.06 76 ILE B C 1
ATOM 2463 O O . ILE B 1 76 ? -10.984 -4.855 5.309 1 95.06 76 ILE B O 1
ATOM 2467 N N . ASP B 1 77 ? -12.609 -6.039 4.344 1 91.19 77 ASP B N 1
ATOM 2468 C CA . ASP B 1 77 ? -11.953 -7.336 4.508 1 91.19 77 ASP B CA 1
ATOM 2469 C C . ASP B 1 77 ? -12.25 -8.25 3.32 1 91.19 77 ASP B C 1
ATOM 2471 O O . ASP B 1 77 ? -12.875 -7.828 2.346 1 91.19 77 ASP B O 1
ATOM 2475 N N . GLN B 1 78 ? -11.625 -9.367 3.348 1 85.38 78 GLN B N 1
ATOM 2476 C CA . GLN B 1 78 ? -11.93 -10.422 2.387 1 85.38 78 GLN B CA 1
ATOM 2477 C C . GLN B 1 78 ? -12.945 -11.414 2.963 1 85.38 78 GLN B C 1
ATOM 2479 O O . GLN B 1 78 ? -13.102 -11.508 4.18 1 85.38 78 GLN B O 1
ATOM 2484 N N . THR B 1 79 ? -13.758 -11.969 2.156 1 72.75 79 THR B N 1
ATOM 2485 C CA . THR B 1 79 ? -14.836 -12.852 2.598 1 72.75 79 THR B CA 1
ATOM 2486 C C . THR B 1 79 ? -14.281 -14 3.436 1 72.75 79 THR B C 1
ATOM 2488 O O . THR B 1 79 ? -14.891 -14.398 4.43 1 72.75 79 THR B O 1
ATOM 2491 N N . HIS B 1 80 ? -13.219 -14.547 3.047 1 67.5 80 HIS B N 1
ATOM 2492 C CA . HIS B 1 80 ? -12.773 -15.703 3.816 1 67.5 80 HIS B CA 1
ATOM 2493 C C . HIS B 1 80 ? -11.703 -15.312 4.832 1 67.5 80 HIS B C 1
ATOM 2495 O O . HIS B 1 80 ? -10.945 -14.359 4.609 1 67.5 80 HIS B O 1
ATOM 2501 N N . SER B 1 81 ? -12.039 -15.852 6.117 1 62.09 81 SER B N 1
ATOM 2502 C CA . SER B 1 81 ? -11.047 -15.648 7.168 1 62.09 81 SER B CA 1
ATOM 2503 C C . SER B 1 81 ? -9.641 -16 6.684 1 62.09 81 SER B C 1
ATOM 2505 O O . SER B 1 81 ? -9.398 -17.141 6.258 1 62.09 81 SER B O 1
ATOM 2507 N N . THR B 1 82 ? -8.883 -14.93 6.422 1 72.12 82 THR B N 1
ATOM 2508 C CA . THR B 1 82 ? -7.52 -15.234 6.012 1 72.12 82 THR B CA 1
ATOM 2509 C C . THR B 1 82 ? -6.527 -14.797 7.086 1 72.12 82 THR B C 1
ATOM 2511 O O . THR B 1 82 ? -6.871 -14.023 7.98 1 72.12 82 THR B O 1
ATOM 2514 N N . GLY B 1 83 ? -5.473 -15.547 7.219 1 85.88 83 GLY B N 1
ATOM 2515 C CA . GLY B 1 83 ? -4.363 -15.18 8.078 1 85.88 83 GLY B CA 1
ATOM 2516 C C . GLY B 1 83 ? -3.557 -14.008 7.555 1 85.88 83 GLY B C 1
ATOM 2517 O O . GLY B 1 83 ? -2.408 -13.805 7.957 1 85.88 83 GLY B O 1
ATOM 2518 N N . GLY B 1 84 ? -4.148 -13.211 6.625 1 94.56 84 GLY B N 1
ATOM 2519 C CA . GLY B 1 84 ? -3.385 -12.133 6.012 1 94.56 84 GLY B CA 1
ATOM 2520 C C . GLY B 1 84 ? -2.904 -12.469 4.609 1 94.56 84 GLY B C 1
ATOM 2521 O O . GLY B 1 84 ? -3.523 -13.266 3.91 1 94.56 84 GLY B O 1
ATOM 2522 N N . ALA B 1 85 ? -1.934 -11.719 4.168 1 96.75 85 ALA B N 1
ATOM 2523 C CA . ALA B 1 85 ? -1.381 -11.906 2.828 1 96.75 85 ALA B CA 1
ATOM 2524 C C . ALA B 1 85 ? 0.145 -11.898 2.859 1 96.75 85 ALA B C 1
ATOM 2526 O O . ALA B 1 85 ? 0.75 -11.562 3.879 1 96.75 85 ALA B O 1
ATOM 2527 N N . VAL B 1 86 ? 0.689 -12.375 1.823 1 98.38 86 VAL B N 1
ATOM 2528 C CA . VAL B 1 86 ? 2.139 -12.406 1.651 1 98.38 86 VAL B CA 1
ATOM 2529 C C . VAL B 1 86 ? 2.506 -11.844 0.279 1 98.38 86 VAL B C 1
ATOM 2531 O O . VAL B 1 86 ? 1.688 -11.859 -0.645 1 98.38 86 VAL B O 1
ATOM 2534 N N . ILE B 1 87 ? 3.672 -11.32 0.146 1 98.81 87 ILE B N 1
ATOM 2535 C CA . ILE B 1 87 ? 4.215 -10.844 -1.118 1 98.81 87 ILE B CA 1
ATOM 2536 C C . ILE B 1 87 ? 5.695 -11.211 -1.218 1 98.81 87 ILE B C 1
ATOM 2538 O O . ILE B 1 87 ? 6.422 -11.164 -0.224 1 98.81 87 ILE B O 1
ATOM 2542 N N . ILE B 1 88 ? 6.191 -11.586 -2.42 1 98.94 88 ILE B N 1
ATOM 2543 C CA . ILE B 1 88 ? 7.508 -12.211 -2.527 1 98.94 88 ILE B CA 1
ATOM 2544 C C . ILE B 1 88 ? 8.297 -11.555 -3.656 1 98.94 88 ILE B C 1
ATOM 2546 O O . ILE B 1 88 ? 7.82 -11.469 -4.789 1 98.94 88 ILE B O 1
ATOM 2550 N N . PHE B 1 89 ? 9.422 -11.07 -3.359 1 99 89 PHE B N 1
ATOM 2551 C CA . PHE B 1 89 ? 10.398 -10.602 -4.336 1 99 89 PHE B CA 1
ATOM 2552 C C . PHE B 1 89 ? 11.438 -11.68 -4.621 1 99 89 PHE B C 1
ATOM 2554 O O . PHE B 1 89 ? 12.148 -12.117 -3.715 1 99 89 PHE B O 1
ATOM 2561 N N . ALA B 1 90 ? 11.555 -12.125 -5.812 1 99 90 ALA B N 1
ATOM 2562 C CA . ALA B 1 90 ? 12.477 -13.188 -6.199 1 99 90 ALA B CA 1
ATOM 2563 C C . ALA B 1 90 ? 13.703 -12.617 -6.914 1 99 90 ALA B C 1
ATOM 2565 O O . ALA B 1 90 ? 13.57 -11.875 -7.891 1 99 90 ALA B O 1
ATOM 2566 N N . TRP B 1 91 ? 14.844 -12.984 -6.457 1 98.94 91 TRP B N 1
ATOM 2567 C CA . TRP B 1 91 ? 16.094 -12.414 -6.934 1 98.94 91 TRP B CA 1
ATOM 2568 C C . TRP B 1 91 ? 17.078 -13.516 -7.352 1 98.94 91 TRP B C 1
ATOM 2570 O O . TRP B 1 91 ? 17.203 -14.531 -6.668 1 98.94 91 TRP B O 1
ATOM 2580 N N . ASN B 1 92 ? 17.672 -13.352 -8.461 1 98.88 92 ASN B N 1
ATOM 2581 C CA . ASN B 1 92 ? 18.766 -14.195 -8.93 1 98.88 92 ASN B CA 1
ATOM 2582 C C . ASN B 1 92 ? 20.125 -13.523 -8.734 1 98.88 92 ASN B C 1
ATOM 2584 O O . ASN B 1 92 ? 20.406 -12.508 -9.375 1 98.88 92 ASN B O 1
ATOM 2588 N N . SER B 1 93 ? 20.969 -14.062 -7.922 1 98.62 93 SER B N 1
ATOM 2589 C CA . SER B 1 93 ? 22.234 -13.43 -7.559 1 98.62 93 SER B CA 1
ATOM 2590 C C . SER B 1 93 ? 23.266 -13.578 -8.672 1 98.62 93 SER B C 1
ATOM 2592 O O . SER B 1 93 ? 24.266 -12.867 -8.688 1 98.62 93 SER B O 1
ATOM 2594 N N . THR B 1 94 ? 23.094 -14.5 -9.586 1 98.31 94 THR B N 1
ATOM 2595 C CA . THR B 1 94 ? 24.031 -14.688 -10.703 1 98.31 94 THR B CA 1
ATOM 2596 C C . THR B 1 94 ? 23.797 -13.633 -11.781 1 98.31 94 THR B C 1
ATOM 2598 O O . THR B 1 94 ? 24.719 -12.906 -12.148 1 98.31 94 THR B O 1
ATOM 2601 N N . SER B 1 95 ? 22.547 -13.5 -12.211 1 98.31 95 SER B N 1
ATOM 2602 C CA . SER B 1 95 ? 22.234 -12.555 -13.273 1 98.31 95 SER B CA 1
ATOM 2603 C C . SER B 1 95 ? 21.969 -11.156 -12.711 1 98.31 95 SER B C 1
ATOM 2605 O O . SER B 1 95 ? 21.828 -10.195 -13.469 1 98.31 95 SER B O 1
ATOM 2607 N N . LYS B 1 96 ? 21.906 -11.07 -11.375 1 98.62 96 LYS B N 1
ATOM 2608 C CA . LYS B 1 96 ? 21.578 -9.82 -10.695 1 98.62 96 LYS B CA 1
ATOM 2609 C C . LYS B 1 96 ? 20.281 -9.227 -11.219 1 98.62 96 LYS B C 1
ATOM 2611 O O . LYS B 1 96 ? 20.234 -8.047 -11.594 1 98.62 96 LYS B O 1
ATOM 2616 N N . SER B 1 97 ? 19.266 -10.008 -11.141 1 98.75 97 SER B N 1
ATOM 2617 C CA . SER B 1 97 ? 17.984 -9.594 -11.68 1 98.75 97 SER B CA 1
ATOM 2618 C C . SER B 1 97 ? 16.828 -10.266 -10.938 1 98.75 97 SER B C 1
ATOM 2620 O O . SER B 1 97 ? 17.031 -11.289 -10.281 1 98.75 97 SER B O 1
ATOM 2622 N N . ALA B 1 98 ? 15.688 -9.695 -11.055 1 98.88 98 ALA B N 1
ATOM 2623 C CA . ALA B 1 98 ? 14.492 -10.18 -10.375 1 98.88 98 ALA B CA 1
ATOM 2624 C C . ALA B 1 98 ? 13.547 -10.875 -11.344 1 98.88 98 ALA B C 1
ATOM 2626 O O . ALA B 1 98 ? 13.617 -10.648 -12.555 1 98.88 98 ALA B O 1
ATOM 2627 N N . THR B 1 99 ? 12.766 -11.758 -10.852 1 98.88 99 THR B N 1
ATOM 2628 C CA . THR B 1 99 ? 11.547 -12.242 -11.484 1 98.88 99 THR B CA 1
ATOM 2629 C C . THR B 1 99 ? 10.32 -11.586 -10.875 1 98.88 99 THR B C 1
ATOM 2631 O O . THR B 1 99 ? 10.109 -11.648 -9.664 1 98.88 99 THR B O 1
ATOM 2634 N N . ILE B 1 100 ? 9.539 -10.883 -11.695 1 98.62 100 ILE B N 1
ATOM 2635 C CA . ILE B 1 100 ? 8.305 -10.258 -11.242 1 98.62 100 ILE B CA 1
ATOM 2636 C C . ILE B 1 100 ? 7.137 -10.75 -12.094 1 98.62 100 ILE B C 1
ATOM 2638 O O . ILE B 1 100 ? 7.316 -11.578 -12.992 1 98.62 100 ILE B O 1
ATOM 2642 N N . ILE B 1 101 ? 5.93 -10.273 -11.742 1 97.94 101 ILE B N 1
ATOM 2643 C CA . ILE B 1 101 ? 4.77 -10.656 -12.539 1 97.94 101 ILE B CA 1
ATOM 2644 C C . ILE B 1 101 ? 4.117 -9.406 -13.133 1 97.94 101 ILE B C 1
ATOM 2646 O O . ILE B 1 101 ? 4.367 -8.289 -12.672 1 97.94 101 ILE B O 1
ATOM 2650 N N . ARG B 1 102 ? 3.361 -9.578 -14.125 1 96.31 102 ARG B N 1
ATOM 2651 C CA . ARG B 1 102 ? 2.473 -8.594 -14.734 1 96.31 102 ARG B CA 1
ATOM 2652 C C . ARG B 1 102 ? 1.062 -9.148 -14.883 1 96.31 102 ARG B C 1
ATOM 2654 O O . ARG B 1 102 ? 0.882 -10.281 -15.344 1 96.31 102 ARG B O 1
ATOM 2661 N N . GLU B 1 103 ? 0.126 -8.422 -14.516 1 94.88 103 GLU B N 1
ATOM 2662 C CA . GLU B 1 103 ? -1.238 -8.938 -14.586 1 94.88 103 GLU B CA 1
ATOM 2663 C C . GLU B 1 103 ? -2.25 -7.805 -14.711 1 94.88 103 GLU B C 1
ATOM 2665 O O . GLU B 1 103 ? -1.929 -6.645 -14.438 1 94.88 103 GLU B O 1
ATOM 2670 N N . TYR B 1 104 ? -3.428 -8.18 -15.195 1 94.62 104 TYR B N 1
ATOM 2671 C CA . TYR B 1 104 ? -4.547 -7.246 -15.281 1 94.62 104 TYR B CA 1
ATOM 2672 C C . TYR B 1 104 ? -5.062 -6.883 -13.898 1 94.62 104 TYR B C 1
ATOM 2674 O O . TYR B 1 104 ? -5.277 -7.762 -13.055 1 94.62 104 TYR B O 1
ATOM 2682 N N . MET B 1 105 ? -5.266 -5.629 -13.672 1 95.25 105 MET B N 1
ATOM 2683 C CA . MET B 1 105 ? -5.793 -5.125 -12.406 1 95.25 105 MET B CA 1
ATOM 2684 C C . MET B 1 105 ? -7.148 -4.461 -12.609 1 95.25 105 MET B C 1
ATOM 2686 O O . MET B 1 105 ? -7.223 -3.318 -13.07 1 95.25 105 MET B O 1
ATOM 2690 N N . PRO B 1 106 ? -8.156 -5.059 -12.156 1 95.5 106 PRO B N 1
ATOM 2691 C CA . PRO B 1 106 ? -9.5 -4.555 -12.438 1 95.5 106 PRO B CA 1
ATOM 2692 C C . PRO B 1 106 ? -9.781 -3.207 -11.773 1 95.5 106 PRO B C 1
ATOM 2694 O O . PRO B 1 106 ? -10.57 -2.412 -12.289 1 95.5 106 PRO B O 1
ATOM 2697 N N . GLY B 1 107 ? -9.195 -2.928 -10.672 1 95.44 107 GLY B N 1
ATOM 2698 C CA . GLY B 1 107 ? -9.422 -1.662 -9.992 1 95.44 107 GLY B CA 1
ATOM 2699 C C . GLY B 1 107 ? -9.117 -0.456 -10.859 1 95.44 107 GLY B C 1
ATOM 2700 O O . GLY B 1 107 ? -9.977 0.413 -11.039 1 95.44 107 GLY B O 1
ATOM 2701 N N . CYS B 1 108 ? -7.938 -0.477 -11.43 1 95.06 108 CYS B N 1
ATOM 2702 C CA . CYS B 1 108 ? -7.516 0.647 -12.25 1 95.06 108 CYS B CA 1
ATOM 2703 C C . CYS B 1 108 ? -7.676 0.326 -13.734 1 95.06 108 CYS B C 1
ATOM 2705 O O . CYS B 1 108 ? -7.426 1.177 -14.586 1 95.06 108 CYS B O 1
ATOM 2707 N N . HIS B 1 109 ? -8.07 -0.844 -14.078 1 95.19 109 HIS B N 1
ATOM 2708 C CA . HIS B 1 109 ? -8.289 -1.303 -15.445 1 95.19 109 HIS B CA 1
ATOM 2709 C C . HIS B 1 109 ? -7.031 -1.142 -16.281 1 95.19 109 HIS B C 1
ATOM 2711 O O . HIS B 1 109 ? -7.082 -0.579 -17.391 1 95.19 109 HIS B O 1
ATOM 2717 N N . ARG B 1 110 ? -5.887 -1.562 -15.727 1 95.31 110 ARG B N 1
ATOM 2718 C CA . ARG B 1 110 ? -4.582 -1.563 -16.375 1 95.31 110 ARG B CA 1
ATOM 2719 C C . ARG B 1 110 ? -3.857 -2.887 -16.156 1 95.31 110 ARG B C 1
ATOM 2721 O O . ARG B 1 110 ? -4.215 -3.65 -15.258 1 95.31 110 ARG B O 1
ATOM 2728 N N . ILE B 1 111 ? -2.936 -3.189 -17.078 1 95.5 111 ILE B N 1
ATOM 2729 C CA . ILE B 1 111 ? -1.955 -4.234 -16.797 1 95.5 111 ILE B CA 1
ATOM 2730 C C . ILE B 1 111 ? -0.718 -3.623 -16.141 1 95.5 111 ILE B C 1
ATOM 2732 O O . ILE B 1 111 ? -0.111 -2.699 -16.688 1 95.5 111 ILE B O 1
ATOM 2736 N N . LEU B 1 112 ? -0.394 -4.09 -14.969 1 96.31 112 LEU B N 1
ATOM 2737 C CA . LEU B 1 112 ? 0.723 -3.527 -14.219 1 96.31 112 LEU B CA 1
ATOM 2738 C C . LEU B 1 112 ? 1.662 -4.629 -13.734 1 96.31 112 LEU B C 1
ATOM 2740 O O . LEU B 1 112 ? 1.263 -5.789 -13.633 1 96.31 112 LEU B O 1
ATOM 2744 N N . GLY B 1 113 ? 2.895 -4.191 -13.453 1 96.25 113 GLY B N 1
ATOM 2745 C CA . GLY B 1 113 ? 3.807 -5.043 -12.711 1 96.25 113 GLY B CA 1
ATOM 2746 C C . GLY B 1 113 ? 3.406 -5.219 -11.258 1 96.25 113 GLY B C 1
ATOM 2747 O O . GLY B 1 113 ? 2.695 -4.383 -10.695 1 96.25 113 GLY B O 1
ATOM 2748 N N . GLY B 1 114 ? 3.893 -6.258 -10.688 1 97.5 114 GLY B N 1
ATOM 2749 C CA . GLY B 1 114 ? 3.758 -6.617 -9.289 1 97.5 114 GLY B CA 1
ATOM 2750 C C . GLY B 1 114 ? 4.699 -7.73 -8.859 1 97.5 114 GLY B C 1
ATOM 2751 O O . GLY B 1 114 ? 5.691 -8.008 -9.539 1 97.5 114 GLY B O 1
ATOM 2752 N N . LEU B 1 115 ? 4.449 -8.234 -7.699 1 98.75 115 LEU B N 1
ATOM 2753 C CA . LEU B 1 115 ? 5.18 -9.375 -7.164 1 98.75 115 LEU B CA 1
ATOM 2754 C C . LEU B 1 115 ? 4.242 -10.547 -6.906 1 98.75 115 LEU B C 1
ATOM 2756 O O . LEU B 1 115 ? 3.027 -10.367 -6.801 1 98.75 115 LEU B O 1
ATOM 2760 N N . ALA B 1 116 ? 4.855 -11.734 -6.926 1 98.38 116 ALA B N 1
ATOM 2761 C CA . ALA B 1 116 ? 4.027 -12.844 -6.461 1 98.38 116 ALA B CA 1
ATOM 2762 C C . ALA B 1 116 ? 3.416 -12.539 -5.098 1 98.38 116 ALA B C 1
ATOM 2764 O O . ALA B 1 116 ? 4.094 -12.016 -4.207 1 98.38 116 ALA B O 1
ATOM 2765 N N . ALA B 1 117 ? 2.137 -12.828 -5.008 1 97.38 117 ALA B N 1
ATOM 2766 C CA . ALA B 1 117 ? 1.42 -12.508 -3.777 1 97.38 117 ALA B CA 1
ATOM 2767 C C . ALA B 1 117 ? 0.166 -13.367 -3.633 1 97.38 117 ALA B C 1
ATOM 2769 O O . ALA B 1 117 ? -0.369 -13.867 -4.625 1 97.38 117 ALA B O 1
ATOM 2770 N N . GLY B 1 118 ? -0.273 -13.453 -2.365 1 94.88 118 GLY B N 1
ATOM 2771 C CA . GLY B 1 118 ? -1.52 -14.164 -2.131 1 94.88 118 GLY B CA 1
ATOM 2772 C C . GLY B 1 118 ? -1.937 -14.172 -0.672 1 94.88 118 GLY B C 1
ATOM 2773 O O . GLY B 1 118 ? -1.208 -13.672 0.189 1 94.88 118 GLY B O 1
ATOM 2774 N N . LEU B 1 119 ? -3.098 -14.742 -0.463 1 94.12 119 LEU B N 1
ATOM 2775 C CA . LEU B 1 119 ? -3.656 -14.805 0.883 1 94.12 119 LEU B CA 1
ATOM 2776 C C . LEU B 1 119 ? -3.107 -16.016 1.642 1 94.12 119 LEU B C 1
ATOM 2778 O O . LEU B 1 119 ? -2.809 -17.047 1.039 1 94.12 119 LEU B O 1
ATOM 2782 N N . VAL B 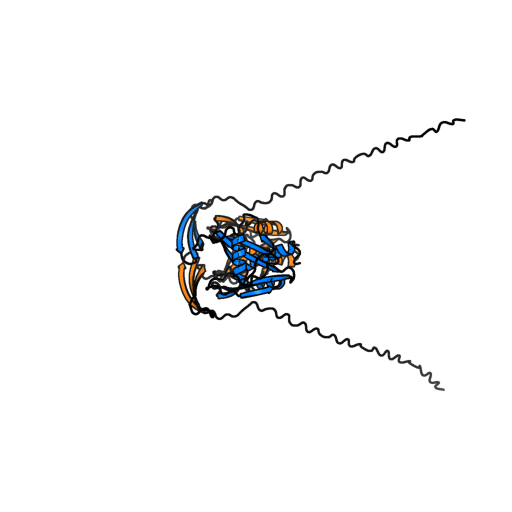1 120 ? -2.957 -15.82 2.945 1 95.94 120 VAL B N 1
ATOM 2783 C CA . VAL B 1 120 ? -2.699 -16.953 3.822 1 95.94 120 VAL B CA 1
ATOM 2784 C C . VAL B 1 120 ? -4.004 -17.688 4.109 1 95.94 120 VAL B C 1
ATOM 2786 O O . VAL B 1 120 ? -4.895 -17.156 4.777 1 95.94 120 VAL B O 1
ATOM 2789 N N . GLU B 1 121 ? -4.09 -18.891 3.605 1 93.19 121 GLU B N 1
ATOM 2790 C CA . GLU B 1 121 ? -5.312 -19.688 3.713 1 93.19 121 GLU B CA 1
ATOM 2791 C C . GLU B 1 121 ? -5.164 -20.797 4.746 1 93.19 121 GLU B C 1
ATOM 2793 O O . GLU B 1 121 ? -4.074 -21 5.285 1 93.19 121 GLU B O 1
ATOM 2798 N N . GLU B 1 122 ? -6.223 -21.5 4.93 1 91.75 122 GLU B N 1
ATOM 2799 C CA . GLU B 1 122 ? -6.254 -22.562 5.93 1 91.75 122 GLU B CA 1
ATOM 2800 C C . GLU B 1 122 ? -5.254 -23.672 5.598 1 91.75 122 GLU B C 1
ATOM 2802 O O . GLU B 1 122 ? -4.684 -24.297 6.496 1 91.75 122 GLU B O 1
ATOM 2807 N N . LYS B 1 123 ? -5.031 -23.844 4.375 1 92 123 LYS B N 1
ATOM 2808 C CA . LYS B 1 123 ? -4.152 -24.922 3.928 1 92 123 LYS B CA 1
ATOM 2809 C C . LYS B 1 123 ? -2.691 -24.594 4.227 1 92 123 LYS B C 1
ATOM 2811 O O . LYS B 1 123 ? -1.831 -25.484 4.156 1 92 123 LYS B O 1
ATOM 2816 N N . HIS B 1 124 ? -2.393 -23.422 4.586 1 95.88 124 HIS B N 1
ATOM 2817 C CA . HIS B 1 124 ? -1.015 -23.016 4.832 1 95.88 124 HIS B CA 1
ATOM 2818 C C . HIS B 1 124 ? -0.667 -23.109 6.312 1 95.88 124 HIS B C 1
ATOM 2820 O O . HIS B 1 124 ? -1.41 -22.609 7.164 1 95.88 124 HIS B O 1
ATOM 2826 N N . ALA B 1 125 ? 0.473 -23.656 6.609 1 96 125 ALA B N 1
ATOM 2827 C CA . ALA B 1 125 ? 0.904 -23.812 7.992 1 96 125 ALA B CA 1
ATOM 2828 C C . ALA B 1 125 ? 1.402 -22.5 8.57 1 96 125 ALA B C 1
ATOM 2830 O O . ALA B 1 125 ? 1.267 -22.25 9.773 1 96 125 ALA B O 1
ATOM 2831 N N . THR B 1 126 ? 2.076 -21.75 7.809 1 96.38 126 THR B N 1
ATOM 2832 C CA . THR B 1 126 ? 2.652 -20.469 8.188 1 96.38 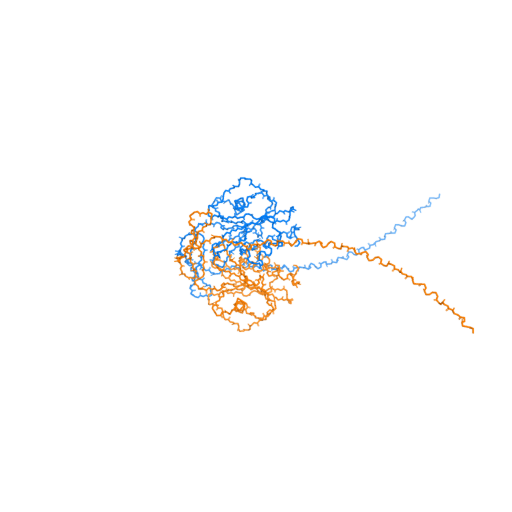126 THR B CA 1
ATOM 2833 C C . THR B 1 126 ? 2.537 -19.469 7.043 1 96.38 126 THR B C 1
ATOM 2835 O O . THR B 1 126 ? 2.146 -19.828 5.934 1 96.38 126 THR B O 1
ATOM 2838 N N . GLU B 1 127 ? 2.816 -18.25 7.312 1 97.06 127 GLU B N 1
ATOM 2839 C CA . GLU B 1 127 ? 2.898 -17.203 6.285 1 97.06 127 GLU B CA 1
ATOM 2840 C C . GLU B 1 127 ? 3.939 -17.562 5.227 1 97.06 127 GLU B C 1
ATOM 2842 O O . GLU B 1 127 ? 3.717 -17.344 4.031 1 97.06 127 GLU B O 1
ATOM 2847 N N . GLU B 1 128 ? 5.039 -18.094 5.68 1 98.25 128 GLU B N 1
ATOM 2848 C CA . GLU B 1 128 ? 6.09 -18.453 4.734 1 98.25 128 GLU B CA 1
ATOM 2849 C C . GLU B 1 128 ? 5.652 -19.594 3.83 1 98.25 128 GLU B C 1
ATOM 2851 O O . GLU B 1 128 ? 5.988 -19.625 2.645 1 98.25 128 GLU B O 1
ATOM 2856 N N . ASP B 1 129 ? 4.953 -20.531 4.441 1 98.19 129 ASP B N 1
ATOM 2857 C CA . ASP B 1 129 ? 4.387 -21.609 3.635 1 98.19 129 ASP B CA 1
ATOM 2858 C C . ASP B 1 129 ? 3.482 -21.047 2.535 1 98.19 129 ASP B C 1
ATOM 2860 O O . ASP B 1 129 ? 3.578 -21.469 1.379 1 98.19 129 ASP B O 1
ATOM 2864 N N . ALA B 1 130 ? 2.641 -20.141 2.895 1 97.62 130 ALA B N 1
ATOM 2865 C CA . ALA B 1 130 ? 1.792 -19.484 1.906 1 97.62 130 ALA B CA 1
ATOM 2866 C C . ALA B 1 130 ? 2.631 -18.797 0.834 1 97.62 130 ALA B C 1
ATOM 2868 O O . ALA B 1 130 ? 2.314 -18.859 -0.355 1 97.62 130 ALA B O 1
ATOM 2869 N N . ALA B 1 131 ? 3.717 -18.125 1.265 1 98.69 131 ALA B N 1
ATOM 2870 C CA . ALA B 1 131 ? 4.602 -17.438 0.333 1 98.69 131 ALA B CA 1
ATOM 2871 C C . ALA B 1 131 ? 5.207 -18.406 -0.676 1 98.69 131 ALA B C 1
ATOM 2873 O O . ALA B 1 131 ? 5.25 -18.125 -1.874 1 98.69 131 ALA B O 1
ATOM 2874 N N . ARG B 1 132 ? 5.602 -19.5 -0.205 1 98.69 132 ARG B N 1
ATOM 2875 C CA . ARG B 1 132 ? 6.195 -20.516 -1.072 1 98.69 132 ARG B CA 1
ATOM 2876 C C . ARG B 1 132 ? 5.172 -21.062 -2.061 1 98.69 132 ARG B C 1
ATOM 2878 O O . ARG B 1 132 ? 5.488 -21.297 -3.229 1 98.69 132 ARG B O 1
ATOM 2885 N N . TYR B 1 133 ? 3.977 -21.297 -1.57 1 97.5 133 TYR B N 1
ATOM 2886 C CA . TYR B 1 133 ? 2.898 -21.734 -2.449 1 97.5 133 TYR B CA 1
ATOM 2887 C C . TYR B 1 133 ? 2.666 -20.734 -3.572 1 97.5 133 TYR B C 1
ATOM 2889 O O . TYR B 1 133 ? 2.635 -21.109 -4.75 1 97.5 133 TYR B O 1
ATOM 2897 N N . GLU B 1 134 ? 2.541 -19.469 -3.215 1 97.62 134 GLU B N 1
ATOM 2898 C CA . GLU B 1 134 ? 2.236 -18.438 -4.195 1 97.62 134 GLU B CA 1
ATOM 2899 C C . GLU B 1 134 ? 3.389 -18.25 -5.176 1 97.62 134 GLU B C 1
ATOM 2901 O O . GLU B 1 134 ? 3.166 -17.969 -6.355 1 97.62 134 GLU B O 1
ATOM 2906 N N . LEU B 1 135 ? 4.617 -18.344 -4.691 1 98.75 135 LEU B N 1
ATOM 2907 C CA . LEU B 1 135 ? 5.781 -18.234 -5.566 1 98.75 135 LEU B CA 1
AT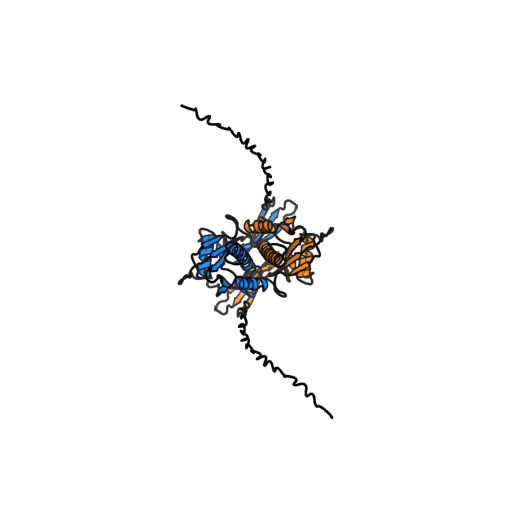OM 2908 C C . LEU B 1 135 ? 5.754 -19.297 -6.648 1 98.75 135 LEU B C 1
ATOM 2910 O O . LEU B 1 135 ? 6.02 -19.016 -7.82 1 98.75 135 LEU B O 1
ATOM 2914 N N . GLU B 1 136 ? 5.492 -20.484 -6.285 1 98.44 136 GLU B N 1
ATOM 2915 C CA . GLU B 1 136 ? 5.426 -21.562 -7.258 1 98.44 136 GLU B CA 1
ATOM 2916 C C . GLU B 1 136 ? 4.289 -21.344 -8.25 1 98.44 136 GLU B C 1
ATOM 2918 O O . GLU B 1 136 ? 4.477 -21.516 -9.461 1 98.44 136 GLU B O 1
ATOM 2923 N N . GLU B 1 137 ? 3.166 -20.969 -7.785 1 97.31 137 GLU B N 1
ATOM 2924 C CA . GLU B 1 137 ? 1.994 -20.781 -8.633 1 97.31 137 GLU B CA 1
ATOM 2925 C C . GLU B 1 137 ? 2.207 -19.625 -9.625 1 97.31 137 GLU B C 1
ATOM 2927 O O . GLU B 1 137 ? 1.973 -19.797 -10.828 1 97.31 137 GLU B O 1
ATOM 2932 N N . GLU B 1 138 ? 2.734 -18.516 -9.109 1 97.75 138 GLU B N 1
ATOM 2933 C CA . GLU B 1 138 ? 2.682 -17.297 -9.898 1 97.75 138 GLU B CA 1
ATOM 2934 C C . GLU B 1 138 ? 3.998 -17.047 -10.633 1 97.75 138 GLU B C 1
ATOM 2936 O O . GLU B 1 138 ? 4.039 -16.312 -11.625 1 97.75 138 GLU B O 1
ATOM 2941 N N . CYS B 1 139 ? 5.121 -17.656 -10.172 1 98.31 139 CYS B N 1
ATOM 2942 C CA . CYS B 1 139 ? 6.418 -17.406 -10.789 1 98.31 139 CYS B CA 1
ATOM 2943 C C . CYS B 1 139 ? 7.082 -18.703 -11.227 1 98.31 139 CYS B C 1
ATOM 2945 O O . CYS B 1 139 ? 8.141 -18.672 -11.852 1 98.31 139 CYS B O 1
ATOM 2947 N N . HIS B 1 140 ? 6.508 -19.844 -10.914 1 98.38 140 HIS B N 1
ATOM 2948 C CA . HIS B 1 140 ? 7.062 -21.156 -11.242 1 98.38 140 HIS B CA 1
ATOM 2949 C C . HIS B 1 140 ? 8.461 -21.328 -10.648 1 98.38 140 HIS B C 1
ATOM 2951 O O . HIS B 1 140 ? 9.359 -21.828 -11.32 1 98.38 140 HIS B O 1
ATOM 2957 N N . LEU B 1 141 ? 8.609 -20.859 -9.43 1 98.88 141 LEU B N 1
ATOM 2958 C CA . LEU B 1 141 ? 9.883 -20.938 -8.719 1 98.88 141 LEU B CA 1
ATOM 2959 C C . LEU B 1 141 ? 9.711 -21.594 -7.352 1 98.88 141 LEU B C 1
ATOM 2961 O O . LEU B 1 141 ? 8.633 -21.516 -6.758 1 98.88 141 LEU B O 1
ATOM 2965 N N . ALA B 1 142 ? 10.758 -22.219 -6.898 1 98.75 142 ALA B N 1
ATOM 2966 C CA . ALA B 1 142 ? 10.797 -22.828 -5.57 1 98.75 142 ALA B CA 1
ATOM 2967 C C . ALA B 1 142 ? 12.211 -22.812 -5 1 98.75 142 ALA B C 1
ATOM 2969 O O . ALA B 1 142 ? 13.164 -22.453 -5.695 1 98.75 142 ALA B O 1
ATOM 2970 N N . GLY B 1 143 ? 12.273 -23.109 -3.67 1 98.56 143 GLY B N 1
ATOM 2971 C CA . GLY B 1 143 ? 13.57 -23.172 -3.018 1 98.56 143 GLY B CA 1
ATOM 2972 C C . GLY B 1 143 ? 14.18 -21.812 -2.773 1 98.56 143 GLY B C 1
ATOM 2973 O O . GLY B 1 143 ? 13.469 -20.844 -2.494 1 98.56 143 GLY B O 1
ATOM 2974 N N . GLY B 1 144 ? 15.555 -21.797 -2.691 1 98.81 144 GLY B N 1
ATOM 2975 C CA . GLY B 1 144 ? 16.281 -20.562 -2.463 1 98.81 144 GLY B CA 1
ATOM 2976 C C . GLY B 1 144 ? 16.422 -20.219 -0.992 1 98.81 144 GLY B C 1
ATOM 2977 O O . GLY B 1 144 ? 15.984 -20.969 -0.125 1 98.81 144 GLY B O 1
ATOM 2978 N N . THR B 1 145 ? 17.109 -19.109 -0.768 1 98.94 145 THR B N 1
ATOM 2979 C CA . THR B 1 145 ? 17.281 -18.578 0.579 1 98.94 145 THR B CA 1
ATOM 2980 C C . THR B 1 145 ? 16.25 -17.484 0.861 1 98.94 145 THR B C 1
ATOM 2982 O O . THR B 1 145 ? 16.172 -16.5 0.127 1 98.94 145 THR B O 1
ATOM 2985 N N . TRP B 1 146 ? 15.523 -17.641 1.952 1 98.88 146 TRP B N 1
ATOM 2986 C CA . TRP B 1 146 ? 14.391 -16.766 2.236 1 98.88 146 TRP B CA 1
ATOM 2987 C C . TRP B 1 146 ? 14.742 -15.75 3.318 1 98.88 146 TRP B C 1
ATOM 2989 O O . TRP B 1 146 ? 15.398 -16.094 4.309 1 98.88 146 TRP B O 1
ATOM 2999 N N . TYR B 1 147 ? 14.344 -14.516 3.098 1 98.88 147 TYR B N 1
ATOM 3000 C CA . TYR B 1 147 ? 14.445 -13.422 4.062 1 98.88 147 TYR B CA 1
ATOM 3001 C C . TYR B 1 147 ? 13.086 -12.789 4.316 1 98.88 147 TYR B C 1
ATOM 3003 O O . TYR B 1 147 ? 12.422 -12.336 3.381 1 98.88 147 TYR B O 1
ATOM 3011 N N . ARG B 1 148 ? 12.648 -12.859 5.566 1 98.75 148 ARG B N 1
ATOM 3012 C CA . ARG B 1 148 ? 11.523 -12.031 5.98 1 98.75 148 ARG B CA 1
ATOM 3013 C C . ARG B 1 148 ? 11.914 -10.555 6.027 1 98.75 148 ARG B C 1
ATOM 3015 O O . ARG B 1 148 ? 12.906 -10.188 6.66 1 98.75 148 ARG B O 1
ATOM 3022 N N . LEU B 1 149 ? 11.211 -9.664 5.395 1 98.81 149 LEU B N 1
ATOM 3023 C CA . LEU B 1 149 ? 11.695 -8.305 5.18 1 98.81 149 LEU B CA 1
ATOM 3024 C C . LEU B 1 149 ? 11.258 -7.379 6.312 1 98.81 149 LEU B C 1
ATOM 3026 O O . LEU B 1 149 ? 11.625 -6.203 6.336 1 98.81 149 LEU B O 1
ATOM 3030 N N . ILE B 1 150 ? 10.453 -7.875 7.207 1 98.31 150 ILE B N 1
ATOM 3031 C CA . ILE B 1 150 ? 10.07 -7.199 8.445 1 98.31 150 ILE B CA 1
ATOM 3032 C C . ILE B 1 150 ? 10.352 -8.109 9.633 1 98.31 150 ILE B C 1
ATOM 3034 O O . ILE B 1 150 ? 10.703 -9.281 9.461 1 98.31 150 ILE B O 1
ATOM 3038 N N . ASP B 1 151 ? 10.219 -7.641 10.836 1 97.25 151 ASP B N 1
ATOM 3039 C CA . ASP B 1 151 ? 10.602 -8.391 12.031 1 97.25 151 ASP B CA 1
ATOM 3040 C C . ASP B 1 151 ? 9.695 -9.594 12.242 1 97.25 151 ASP B C 1
ATOM 3042 O O . ASP B 1 151 ? 8.555 -9.609 11.766 1 97.25 151 ASP B O 1
ATOM 3046 N N . ASP B 1 152 ? 10.203 -10.539 12.953 1 96.12 152 ASP B N 1
ATOM 3047 C CA . ASP B 1 152 ? 9.453 -11.75 13.258 1 96.12 152 ASP B CA 1
ATOM 3048 C C . ASP B 1 152 ? 8.195 -11.438 14.062 1 96.12 152 ASP B C 1
ATOM 3050 O O . ASP B 1 152 ? 8.219 -10.578 14.953 1 96.12 152 ASP B O 1
ATOM 3054 N N . GLY B 1 153 ? 7.164 -12.125 13.688 1 93.31 153 GLY B N 1
ATOM 3055 C CA . GLY B 1 153 ? 5.93 -12 14.445 1 93.31 153 GLY B CA 1
ATOM 3056 C C . GLY B 1 153 ? 5.156 -10.742 14.125 1 93.31 153 GLY B C 1
ATOM 3057 O O . GLY B 1 153 ? 4.141 -10.445 14.758 1 93.31 153 GLY B O 1
ATOM 3058 N N . VAL B 1 154 ? 5.645 -10.047 13.086 1 93.5 154 VAL B N 1
ATOM 3059 C CA . VAL B 1 154 ? 5.051 -8.773 12.711 1 93.5 154 VAL B CA 1
ATOM 3060 C C . VAL B 1 154 ? 4.375 -8.898 11.352 1 93.5 154 VAL B C 1
ATOM 3062 O O . VAL B 1 154 ? 4.75 -9.75 10.539 1 93.5 154 VAL B O 1
ATOM 3065 N N . SER B 1 155 ? 3.299 -8.148 11.156 1 96.44 155 SER B N 1
ATOM 3066 C CA . SER B 1 155 ? 2.68 -7.918 9.859 1 96.44 155 SER B CA 1
ATOM 3067 C C . SER B 1 155 ? 2.338 -6.445 9.664 1 96.44 155 SER B C 1
ATOM 3069 O O . SER B 1 155 ? 2.318 -5.672 10.617 1 96.44 155 SER B O 1
ATOM 3071 N N . VAL B 1 156 ? 2.148 -6.055 8.43 1 97.62 156 VAL B N 1
ATOM 3072 C CA . VAL B 1 156 ? 1.928 -4.645 8.117 1 97.62 156 VAL B CA 1
ATOM 3073 C C . VAL B 1 156 ? 0.513 -4.449 7.578 1 97.62 156 VAL B C 1
ATOM 3075 O O . VAL B 1 156 ? 0.133 -5.066 6.582 1 97.62 156 VAL B O 1
ATOM 3078 N N . PRO B 1 157 ? -0.262 -3.6 8.227 1 96.25 157 PRO B N 1
ATOM 3079 C CA . PRO B 1 157 ? -1.593 -3.307 7.691 1 96.25 157 PRO B CA 1
ATOM 3080 C C . PRO B 1 157 ? -1.542 -2.635 6.324 1 96.25 157 PRO B C 1
ATOM 3082 O O . PRO B 1 157 ? -0.75 -1.712 6.113 1 96.25 157 PRO B O 1
ATOM 3085 N N . MET B 1 158 ? -2.383 -3.053 5.43 1 95.38 158 MET B N 1
ATOM 3086 C CA . MET B 1 158 ? -2.357 -2.578 4.047 1 95.38 158 MET B CA 1
ATOM 3087 C C . MET B 1 158 ? -2.695 -1.094 3.977 1 95.38 158 MET B C 1
ATOM 3089 O O . MET B 1 158 ? -2.105 -0.356 3.186 1 95.38 158 MET B O 1
ATOM 3093 N N . ASP B 1 159 ? -3.75 -0.696 4.688 1 93.81 159 ASP B N 1
ATOM 3094 C CA . ASP B 1 159 ? -4.105 0.715 4.801 1 93.81 159 ASP B CA 1
ATOM 3095 C C . ASP B 1 159 ? -4.918 0.976 6.066 1 93.81 159 ASP B C 1
ATOM 3097 O O . ASP B 1 159 ? -5.062 0.09 6.914 1 93.81 159 ASP B O 1
ATOM 3101 N N . LYS B 1 160 ? -5.367 2.189 6.195 1 94.88 160 LYS B N 1
ATOM 3102 C CA . LYS B 1 160 ? -6.035 2.648 7.41 1 94.88 160 LYS B CA 1
ATOM 3103 C C . LYS B 1 160 ? -7.336 1.888 7.645 1 94.88 160 LYS B C 1
ATOM 3105 O O . LYS B 1 160 ? -7.727 1.653 8.789 1 94.88 160 LYS B O 1
ATOM 3110 N N . TYR B 1 161 ? -7.992 1.383 6.598 1 95.19 161 TYR B N 1
ATOM 3111 C CA . TYR B 1 161 ? -9.367 0.918 6.75 1 95.19 161 TYR B CA 1
ATOM 3112 C C . TYR B 1 161 ? -9.492 -0.543 6.336 1 95.19 161 TYR B C 1
ATOM 3114 O O . TYR B 1 161 ? -10.609 -1.046 6.148 1 95.19 161 TYR B O 1
ATOM 3122 N N . VAL B 1 162 ? -8.43 -1.203 6.125 1 94.31 162 VAL B N 1
ATOM 3123 C CA . VAL B 1 162 ? -8.438 -2.594 5.684 1 94.31 162 VAL B CA 1
ATOM 3124 C C . VAL B 1 162 ? -7.922 -3.494 6.805 1 94.31 162 VAL B C 1
ATOM 3126 O O . VAL B 1 162 ? -6.949 -3.158 7.48 1 94.31 162 VAL B O 1
ATOM 3129 N N . GLN B 1 163 ? -8.508 -4.637 6.965 1 94 163 GLN B N 1
ATOM 3130 C CA . GLN B 1 163 ? -8.102 -5.57 8.008 1 94 163 GLN B CA 1
ATOM 3131 C C . GLN B 1 163 ? -6.895 -6.395 7.578 1 94 163 GLN B C 1
ATOM 3133 O O . GLN B 1 163 ? -6.102 -6.82 8.414 1 94 163 GLN B O 1
ATOM 3138 N N . THR B 1 164 ? -6.711 -6.602 6.336 1 94.25 164 THR B N 1
ATOM 3139 C CA . THR B 1 164 ? -5.656 -7.461 5.809 1 94.25 164 THR B CA 1
ATOM 3140 C C . THR B 1 164 ? -4.281 -6.871 6.102 1 94.25 164 THR B C 1
ATOM 3142 O O . THR B 1 164 ? -4.043 -5.688 5.852 1 94.25 164 THR B O 1
ATOM 3145 N N . GLU B 1 165 ? -3.443 -7.691 6.645 1 95.88 165 GLU B N 1
ATOM 3146 C CA . GLU B 1 165 ? -2.043 -7.332 6.852 1 95.88 165 GLU B CA 1
ATOM 3147 C C . GLU B 1 165 ? -1.119 -8.211 6.012 1 95.88 165 GLU B C 1
ATOM 3149 O O . GLU B 1 165 ? -1.456 -9.352 5.695 1 95.88 165 GLU B O 1
ATOM 3154 N N . ILE B 1 166 ? 0.007 -7.68 5.672 1 97.69 166 ILE B N 1
ATOM 3155 C CA . ILE B 1 166 ? 0.844 -8.336 4.672 1 97.69 166 ILE B CA 1
ATOM 3156 C C . ILE B 1 166 ? 2.242 -8.562 5.238 1 97.69 166 ILE B C 1
ATOM 3158 O O . ILE B 1 166 ? 2.783 -7.703 5.941 1 97.69 166 ILE B O 1
ATOM 3162 N N . VAL B 1 167 ? 2.814 -9.688 4.941 1 98.62 167 VAL B N 1
ATOM 3163 C CA . VAL B 1 167 ? 4.203 -10 5.254 1 98.62 167 VAL B CA 1
ATOM 3164 C C . VAL B 1 167 ? 5.016 -10.094 3.965 1 98.62 167 VAL B C 1
ATOM 3166 O O . VAL B 1 167 ? 4.676 -10.867 3.066 1 98.62 167 VAL B O 1
ATOM 3169 N N . PRO B 1 168 ? 6.051 -9.312 3.82 1 98.88 168 PRO B N 1
ATOM 3170 C CA . PRO B 1 168 ? 6.902 -9.328 2.627 1 98.88 168 PRO B CA 1
ATOM 3171 C C . PRO B 1 168 ? 8.117 -10.234 2.777 1 98.88 168 PRO B C 1
ATOM 3173 O O . PRO B 1 168 ? 8.727 -10.289 3.85 1 98.88 168 PRO B O 1
ATOM 3176 N N . TYR B 1 169 ? 8.484 -10.898 1.693 1 98.94 169 TYR B N 1
ATOM 3177 C CA . TYR B 1 169 ? 9.641 -11.781 1.669 1 98.94 169 TYR B CA 1
ATOM 3178 C C . TYR B 1 169 ? 10.531 -11.477 0.47 1 98.94 169 TYR B C 1
ATOM 3180 O O . TYR B 1 169 ? 10.055 -11.016 -0.567 1 98.94 169 TYR B O 1
ATOM 3188 N N . LEU B 1 170 ? 11.75 -11.711 0.621 1 98.94 170 LEU B N 1
ATOM 3189 C CA . LEU B 1 170 ? 12.75 -11.852 -0.432 1 98.94 170 LEU B CA 1
ATOM 3190 C C . LEU B 1 170 ? 13.242 -13.297 -0.519 1 98.94 170 LEU B C 1
ATOM 3192 O O . LEU B 1 170 ? 13.539 -13.914 0.504 1 98.94 170 LEU B O 1
ATOM 3196 N N . VAL B 1 171 ? 13.234 -13.828 -1.692 1 99 171 VAL B N 1
ATOM 3197 C CA . VAL B 1 171 ? 13.883 -15.117 -1.895 1 99 171 VAL B CA 1
ATOM 3198 C C . VAL B 1 171 ? 15.031 -14.977 -2.893 1 99 171 VAL B C 1
ATOM 3200 O O . VAL B 1 171 ? 14.867 -14.367 -3.953 1 99 171 VAL B O 1
ATOM 3203 N N . VAL B 1 172 ? 16.219 -15.477 -2.537 1 98.94 172 VAL B N 1
ATOM 3204 C CA . VAL B 1 172 ? 17.406 -15.375 -3.371 1 98.94 172 VAL B CA 1
ATOM 3205 C C . VAL B 1 172 ? 17.734 -16.75 -3.965 1 98.94 172 VAL B C 1
ATOM 3207 O O . VAL B 1 172 ? 17.828 -17.734 -3.238 1 98.94 172 VAL B O 1
ATOM 3210 N N . ASP B 1 173 ? 17.828 -16.812 -5.234 1 98.88 173 ASP B N 1
ATOM 3211 C CA . ASP B 1 173 ? 18.281 -17.953 -6.043 1 98.88 173 ASP B CA 1
ATOM 3212 C C . ASP B 1 173 ? 17.297 -19.109 -5.941 1 98.88 173 ASP B C 1
ATOM 3214 O O . ASP B 1 173 ? 17.703 -20.25 -5.68 1 98.88 173 ASP B O 1
ATOM 3218 N N . PRO B 1 174 ? 16.047 -18.828 -6.113 1 98.88 174 PRO B N 1
ATOM 3219 C CA . PRO B 1 174 ? 15.125 -19.953 -6.32 1 98.88 174 PRO B CA 1
ATOM 3220 C C . PRO B 1 174 ? 15.359 -20.672 -7.648 1 98.88 174 PRO B C 1
ATOM 3222 O O . PRO B 1 174 ? 15.984 -20.109 -8.555 1 98.88 174 PRO B O 1
ATOM 3225 N N . HIS B 1 175 ? 14.867 -21.875 -7.723 1 98.56 175 HIS B N 1
ATOM 3226 C CA . HIS B 1 175 ? 15.031 -22.625 -8.969 1 98.56 175 HIS B CA 1
ATOM 3227 C C . HIS B 1 175 ? 13.695 -22.797 -9.68 1 98.56 175 HIS B C 1
ATOM 3229 O O . HIS B 1 175 ? 12.633 -22.719 -9.055 1 98.56 175 HIS B O 1
ATOM 3235 N N . HIS B 1 176 ? 13.773 -22.984 -10.961 1 98.25 176 HIS B N 1
ATOM 3236 C CA . HIS B 1 176 ? 12.586 -23.188 -11.789 1 98.25 176 HIS B CA 1
ATOM 3237 C C . HIS B 1 176 ? 11.898 -24.5 -11.469 1 98.25 176 HIS B C 1
ATOM 3239 O O . HIS B 1 176 ? 12.562 -25.531 -11.281 1 98.25 176 HIS B O 1
ATOM 3245 N N . VAL B 1 177 ? 10.617 -24.438 -11.398 1 97.94 177 VAL B N 1
ATOM 3246 C CA . VAL B 1 177 ? 9.781 -25.625 -11.242 1 97.94 177 VAL B CA 1
ATOM 3247 C C . VAL B 1 177 ? 9.125 -25.984 -12.57 1 97.94 177 VAL B C 1
ATOM 3249 O O . VAL B 1 177 ? 8.25 -25.266 -13.047 1 97.94 177 VAL B O 1
ATOM 3252 N N . PRO B 1 178 ? 9.422 -27.094 -13.203 1 95.44 178 PRO B N 1
ATOM 3253 C CA . PRO B 1 178 ? 8.914 -27.438 -14.531 1 95.44 178 PRO B CA 1
ATOM 3254 C C . PRO B 1 178 ? 7.41 -27.703 -14.539 1 95.44 178 PRO B C 1
ATOM 3256 O O . PRO B 1 178 ? 6.73 -27.422 -15.523 1 95.44 178 PRO B O 1
ATOM 3259 N N . ASN B 1 179 ? 6.855 -28.312 -13.469 1 95.38 179 ASN B N 1
ATOM 3260 C CA . ASN B 1 179 ? 5.43 -28.594 -13.336 1 95.38 179 ASN B CA 1
ATOM 3261 C C . ASN B 1 179 ? 4.832 -27.891 -12.117 1 95.38 179 ASN B C 1
ATOM 3263 O O . ASN B 1 179 ? 4.465 -28.547 -11.141 1 95.38 179 ASN B O 1
ATOM 3267 N N . PRO B 1 180 ? 4.684 -26.609 -12.297 1 94.31 180 PRO B N 1
ATOM 3268 C CA . PRO B 1 180 ? 4.23 -25.828 -11.141 1 94.31 180 PRO B CA 1
ATOM 3269 C C . PRO B 1 180 ? 2.756 -26.062 -10.812 1 94.31 180 PRO B C 1
ATOM 3271 O O . PRO B 1 180 ? 2.004 -26.547 -11.664 1 94.31 180 PRO B O 1
ATOM 3274 N N . ARG B 1 181 ? 2.418 -25.75 -9.602 1 92.12 181 ARG B N 1
ATOM 3275 C CA . ARG B 1 181 ? 1.008 -25.703 -9.227 1 92.12 181 ARG B CA 1
ATOM 3276 C C . ARG B 1 181 ? 0.23 -24.75 -10.125 1 92.12 181 ARG B C 1
ATOM 3278 O O . ARG B 1 181 ? 0.727 -23.688 -10.477 1 92.12 181 ARG B O 1
ATOM 3285 N N . PRO B 1 182 ? -0.928 -25.078 -10.445 1 88.06 182 PRO B N 1
ATOM 3286 C CA . PRO B 1 182 ? -1.721 -24.219 -11.328 1 88.06 182 PRO B CA 1
ATOM 3287 C C . PRO B 1 182 ? -2.234 -22.969 -10.617 1 88.06 182 PRO B C 1
ATOM 3289 O O . PRO B 1 182 ? -2.398 -22.969 -9.391 1 88.06 182 PRO B O 1
ATOM 3292 N N . ILE B 1 183 ? -2.459 -21.938 -11.445 1 82.69 183 ILE B N 1
ATOM 3293 C CA . ILE B 1 183 ? -3.096 -20.719 -10.953 1 82.69 183 ILE B CA 1
ATOM 3294 C C . ILE B 1 183 ? -4.609 -20.828 -11.102 1 82.69 183 ILE B C 1
ATOM 3296 O O . ILE B 1 183 ? -5.109 -21.719 -11.797 1 82.69 183 ILE B O 1
ATOM 3300 N N . ASP B 1 184 ? -5.23 -19.906 -10.422 1 77.69 184 ASP B N 1
ATOM 3301 C CA . ASP B 1 184 ? -6.68 -19.844 -10.594 1 77.69 184 ASP B CA 1
ATOM 3302 C C . ASP B 1 184 ? -7.043 -19.422 -12.016 1 77.69 184 ASP B C 1
ATOM 3304 O O . ASP B 1 184 ? -6.324 -18.641 -12.641 1 77.69 184 ASP B O 1
ATOM 3308 N N . ASP B 1 185 ? -8.133 -19.906 -12.492 1 73.81 185 ASP B N 1
ATOM 3309 C CA . ASP B 1 185 ? -8.602 -19.641 -13.852 1 73.81 185 ASP B CA 1
ATOM 3310 C C . ASP B 1 185 ? -8.734 -18.141 -14.094 1 73.81 185 ASP B C 1
ATOM 3312 O O . ASP B 1 185 ? -8.562 -17.656 -15.219 1 73.81 185 ASP B O 1
ATOM 3316 N N . GLU B 1 186 ? -9.039 -17.422 -13.07 1 73.31 186 GLU B N 1
ATOM 3317 C CA . GLU B 1 186 ? -9.312 -15.992 -13.203 1 73.31 186 GLU B CA 1
ATOM 3318 C C . GLU B 1 186 ? -8.016 -15.188 -13.25 1 73.31 186 GLU B C 1
ATOM 3320 O O . GLU B 1 186 ? -8.023 -14 -13.586 1 73.31 186 GLU B O 1
ATOM 3325 N N . GLU B 1 187 ? -6.938 -15.852 -12.992 1 78.38 187 GLU B N 1
ATOM 3326 C CA . GLU B 1 187 ? -5.664 -15.148 -12.961 1 78.38 187 GLU B CA 1
ATOM 3327 C C . GLU B 1 187 ? -4.977 -15.18 -14.328 1 78.38 187 GLU B C 1
ATOM 3329 O O . GLU B 1 187 ? -4.902 -16.234 -14.961 1 78.38 187 GLU B O 1
ATOM 3334 N N . ASP B 1 188 ? -4.711 -14.094 -14.867 1 85.06 188 ASP B N 1
ATOM 3335 C CA . ASP B 1 188 ? -3.902 -13.906 -16.078 1 85.06 188 ASP B CA 1
ATOM 3336 C C . ASP B 1 188 ? -2.584 -13.211 -15.742 1 85.06 188 ASP B C 1
ATOM 3338 O O . ASP B 1 188 ? -2.488 -11.984 -15.812 1 85.06 188 ASP B O 1
ATOM 3342 N N . ILE B 1 189 ? -1.659 -14.078 -15.422 1 93.06 189 ILE B N 1
ATOM 3343 C CA . ILE B 1 189 ? -0.38 -13.586 -14.93 1 93.06 189 ILE B CA 1
ATOM 3344 C C . ILE B 1 189 ? 0.712 -13.844 -15.961 1 93.06 189 ILE B C 1
ATOM 3346 O O . ILE B 1 189 ? 0.804 -14.945 -16.516 1 93.06 189 ILE B O 1
ATOM 3350 N N . GLU B 1 190 ? 1.42 -12.859 -16.297 1 94.56 190 GLU B N 1
ATOM 3351 C CA . GLU B 1 190 ? 2.648 -12.977 -17.078 1 94.56 190 GLU B CA 1
ATOM 3352 C C . GLU B 1 190 ? 3.881 -12.938 -16.172 1 94.56 190 GLU B C 1
ATOM 3354 O O . GLU B 1 190 ? 4.027 -12.039 -15.352 1 94.56 190 GLU B O 1
ATOM 3359 N N . ILE B 1 191 ? 4.73 -13.938 -16.359 1 97.25 191 ILE B N 1
ATOM 3360 C CA . ILE B 1 191 ? 5.988 -13.953 -15.617 1 97.25 191 ILE B CA 1
ATOM 3361 C C . ILE B 1 191 ? 7.039 -13.141 -16.359 1 97.25 191 ILE B C 1
ATOM 3363 O O . ILE B 1 191 ? 7.289 -13.383 -17.547 1 97.25 191 ILE B O 1
ATOM 3367 N N . VAL B 1 192 ? 7.641 -12.156 -15.727 1 97.62 192 VAL B N 1
ATOM 3368 C CA . VAL B 1 192 ? 8.688 -11.328 -16.312 1 97.62 192 VAL B CA 1
ATOM 3369 C C . VAL B 1 192 ? 10.008 -11.578 -15.609 1 97.62 192 VAL B C 1
ATOM 3371 O O . VAL B 1 192 ? 10.148 -11.289 -14.414 1 97.62 192 VAL B O 1
ATOM 3374 N N . THR B 1 193 ? 11 -12.109 -16.328 1 97.94 193 THR B N 1
ATOM 3375 C CA . THR B 1 193 ? 12.289 -12.461 -15.75 1 97.94 193 THR B CA 1
ATOM 3376 C C . THR B 1 193 ? 13.352 -11.438 -16.141 1 97.94 193 THR B C 1
ATOM 3378 O O . THR B 1 193 ? 13.086 -10.539 -16.938 1 97.94 193 THR B O 1
ATOM 3381 N N . ASP B 1 194 ? 14.422 -11.445 -15.477 1 98.12 194 ASP B N 1
ATOM 3382 C CA . ASP B 1 194 ? 15.617 -10.672 -15.797 1 98.12 194 ASP B CA 1
ATOM 3383 C C . ASP B 1 194 ? 15.344 -9.172 -15.68 1 98.12 194 ASP B C 1
ATOM 3385 O O . ASP B 1 194 ? 15.719 -8.398 -16.562 1 98.12 194 ASP B O 1
ATOM 3389 N N . VAL B 1 195 ? 14.695 -8.773 -14.648 1 98.56 195 VAL B N 1
ATOM 3390 C CA . VAL B 1 195 ? 14.422 -7.367 -14.383 1 98.56 195 VAL B CA 1
ATOM 3391 C C . VAL B 1 195 ? 15.461 -6.805 -13.422 1 98.56 195 VAL B C 1
ATOM 3393 O O . VAL B 1 195 ? 15.562 -7.25 -12.273 1 98.56 195 VAL B O 1
ATOM 3396 N N . SER B 1 196 ? 16.188 -5.836 -13.852 1 98.38 196 SER B N 1
ATOM 3397 C CA . SER B 1 196 ? 17.234 -5.266 -13.008 1 98.38 196 SER B CA 1
ATOM 3398 C C . SER B 1 196 ? 16.641 -4.391 -11.906 1 98.38 196 SER B C 1
ATOM 3400 O O . SER B 1 196 ? 15.469 -4.012 -11.969 1 98.38 196 SER B O 1
ATOM 3402 N N . ALA B 1 197 ? 17.484 -4.098 -10.906 1 98.38 197 ALA B N 1
ATOM 3403 C CA . ALA B 1 197 ? 17.078 -3.188 -9.844 1 98.38 197 ALA B CA 1
ATOM 3404 C C . ALA B 1 197 ? 16.688 -1.826 -10.414 1 98.38 197 ALA B C 1
ATOM 3406 O O . ALA B 1 197 ? 15.719 -1.208 -9.961 1 98.38 197 ALA B O 1
ATOM 3407 N N . GLU B 1 198 ? 17.391 -1.38 -11.422 1 97.5 198 GLU B N 1
ATOM 3408 C CA . GLU B 1 198 ? 17.109 -0.097 -12.055 1 97.5 198 GLU B CA 1
ATOM 3409 C C . GLU B 1 198 ? 15.75 -0.118 -12.758 1 97.5 198 GLU B C 1
ATOM 3411 O O . GLU B 1 198 ? 14.992 0.846 -12.672 1 97.5 198 GLU B O 1
ATOM 3416 N N . GLU B 1 199 ? 15.516 -1.163 -13.438 1 97.69 199 GLU B N 1
ATOM 3417 C CA . GLU B 1 199 ? 14.234 -1.294 -14.125 1 97.69 199 GLU B CA 1
ATOM 3418 C C . GLU B 1 199 ? 13.078 -1.342 -13.125 1 97.69 199 GLU B C 1
ATOM 3420 O O . GLU B 1 199 ? 12 -0.809 -13.398 1 97.69 199 GLU B O 1
ATOM 3425 N N . ILE B 1 200 ? 13.297 -2.004 -11.984 1 98.25 200 ILE B N 1
ATOM 3426 C CA . ILE B 1 200 ? 12.289 -2.037 -10.938 1 98.25 200 ILE B CA 1
ATOM 3427 C C . ILE B 1 200 ? 11.977 -0.615 -10.477 1 98.25 200 ILE B C 1
ATOM 3429 O O . ILE B 1 200 ? 10.812 -0.226 -10.383 1 98.25 200 ILE B O 1
ATOM 3433 N N . MET B 1 201 ? 13.008 0.137 -10.234 1 97.62 201 MET B N 1
ATOM 3434 C CA . MET B 1 201 ? 12.82 1.511 -9.781 1 97.62 201 MET B CA 1
ATOM 3435 C C . MET B 1 201 ? 12.109 2.344 -10.844 1 97.62 201 MET B C 1
ATOM 3437 O O . MET B 1 201 ? 11.281 3.195 -10.516 1 97.62 201 MET B O 1
ATOM 3441 N N . GLN B 1 202 ? 12.43 2.121 -12.07 1 97.06 202 GLN B N 1
ATOM 3442 C CA . GLN B 1 202 ? 11.75 2.826 -13.156 1 97.06 202 GLN B CA 1
ATOM 3443 C C . GLN B 1 202 ? 10.266 2.49 -13.188 1 97.06 202 GLN B C 1
ATOM 3445 O O . GLN B 1 202 ? 9.43 3.375 -13.367 1 97.06 202 GLN B O 1
ATOM 3450 N N . MET B 1 203 ? 9.93 1.229 -13.016 1 97.12 203 MET B N 1
ATOM 3451 C CA . MET B 1 203 ? 8.531 0.813 -12.977 1 97.12 203 MET B CA 1
ATOM 3452 C C . MET B 1 203 ? 7.789 1.518 -11.844 1 97.12 203 MET B C 1
ATOM 3454 O O . MET B 1 203 ? 6.66 1.979 -12.039 1 97.12 203 MET B O 1
ATOM 3458 N N . VAL B 1 204 ? 8.461 1.583 -10.703 1 97.56 204 VAL B N 1
ATOM 3459 C CA . VAL B 1 204 ? 7.871 2.242 -9.539 1 97.56 204 VAL B CA 1
ATOM 3460 C C . VAL B 1 204 ? 7.637 3.721 -9.852 1 97.56 204 VAL B C 1
ATOM 3462 O O . VAL B 1 204 ? 6.539 4.242 -9.641 1 97.56 204 VAL B O 1
ATOM 3465 N N . LYS B 1 205 ? 8.578 4.395 -10.461 1 96.81 205 LYS B N 1
ATOM 3466 C CA . LYS B 1 205 ? 8.523 5.828 -10.719 1 96.81 205 LYS B CA 1
ATOM 3467 C C . LYS B 1 205 ? 7.508 6.148 -11.812 1 96.81 205 LYS B C 1
ATOM 3469 O O . LYS B 1 205 ? 6.887 7.215 -11.797 1 96.81 205 LYS B O 1
ATOM 3474 N N . LYS B 1 206 ? 7.309 5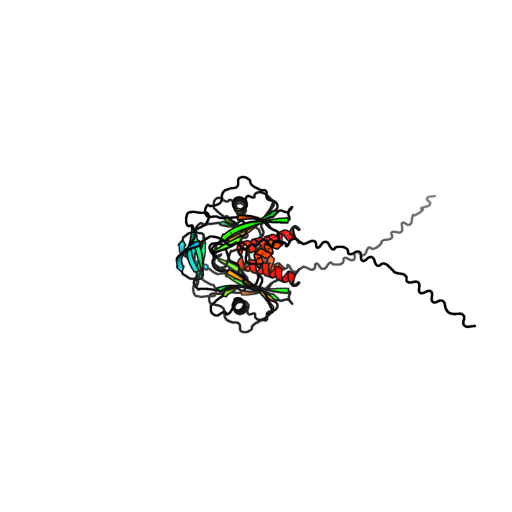.238 -12.68 1 96.25 206 LYS B N 1
ATOM 3475 C CA . LYS B 1 206 ? 6.426 5.473 -13.812 1 96.25 206 LYS B CA 1
ATOM 3476 C C . LYS B 1 206 ? 5 5.016 -13.508 1 96.25 206 LYS B C 1
ATOM 3478 O O . LYS B 1 206 ? 4.117 5.102 -14.359 1 96.25 206 LYS B O 1
ATOM 3483 N N . GLY B 1 207 ? 4.805 4.52 -12.328 1 95.31 207 GLY B N 1
ATOM 3484 C CA . GLY B 1 207 ? 3.473 4.047 -11.984 1 95.31 207 GLY B CA 1
ATOM 3485 C C . GLY B 1 207 ? 3.102 2.752 -12.68 1 95.31 207 GLY B C 1
ATOM 3486 O O . GLY B 1 207 ? 1.918 2.449 -12.852 1 95.31 207 GLY B O 1
ATOM 3487 N N . ASP B 1 208 ? 4.094 1.983 -13.133 1 96.25 208 ASP B N 1
ATOM 3488 C CA . ASP B 1 208 ? 3.875 0.738 -13.859 1 96.25 208 ASP B CA 1
ATOM 3489 C C . ASP B 1 208 ? 3.896 -0.462 -12.914 1 96.25 208 ASP B C 1
ATOM 3491 O O . ASP B 1 208 ? 3.941 -1.609 -13.359 1 96.25 208 ASP B O 1
ATOM 3495 N N . MET B 1 209 ? 3.871 -0.262 -11.633 1 97.44 209 MET B N 1
ATOM 3496 C CA . MET B 1 209 ? 3.725 -1.253 -10.57 1 97.44 209 MET B CA 1
ATOM 3497 C C . MET B 1 209 ? 2.752 -0.766 -9.5 1 97.44 209 MET B C 1
ATOM 3499 O O . MET B 1 209 ? 2.789 0.401 -9.109 1 97.44 209 MET B O 1
ATOM 3503 N N . ASN B 1 210 ? 1.836 -1.648 -9.078 1 97.44 210 ASN B N 1
ATOM 3504 C CA . ASN B 1 210 ? 0.912 -1.188 -8.047 1 97.44 210 ASN B CA 1
ATOM 3505 C C . ASN B 1 210 ? 1.63 -0.924 -6.73 1 97.44 210 ASN B C 1
ATOM 3507 O O . ASN B 1 210 ? 2.77 -1.354 -6.539 1 97.44 210 ASN B O 1
ATOM 3511 N N . LEU B 1 211 ? 0.997 -0.285 -5.863 1 98.56 211 LEU B N 1
ATOM 3512 C CA . LEU B 1 211 ? 1.603 0.243 -4.645 1 98.56 211 LEU B CA 1
ATOM 3513 C C . LEU B 1 211 ? 2.113 -0.887 -3.756 1 98.56 211 LEU B C 1
ATOM 3515 O O . LEU B 1 211 ? 3.211 -0.798 -3.201 1 98.56 211 LEU B O 1
ATOM 3519 N N . VAL B 1 212 ? 1.345 -1.949 -3.586 1 98.56 212 VAL B N 1
ATOM 3520 C CA . VAL B 1 212 ? 1.729 -3.059 -2.719 1 98.56 212 VAL B CA 1
ATOM 3521 C C . VAL B 1 212 ? 2.992 -3.725 -3.262 1 98.56 212 VAL B C 1
ATOM 3523 O O . VAL B 1 212 ? 3.936 -3.982 -2.512 1 98.56 212 VAL B O 1
ATOM 3526 N N . GLY B 1 213 ? 2.977 -3.936 -4.547 1 98.62 213 GLY B N 1
ATOM 3527 C CA . GLY B 1 213 ? 4.164 -4.484 -5.184 1 98.62 213 GLY B CA 1
ATOM 3528 C C . GLY B 1 213 ? 5.379 -3.584 -5.062 1 98.62 213 GLY B C 1
ATOM 3529 O O . GLY B 1 213 ? 6.48 -4.055 -4.777 1 98.62 213 GLY B O 1
ATOM 3530 N N . ALA B 1 214 ? 5.16 -2.338 -5.277 1 98.81 214 ALA B N 1
ATOM 3531 C CA . ALA B 1 214 ? 6.242 -1.361 -5.176 1 98.81 214 ALA B CA 1
ATOM 3532 C C . ALA B 1 214 ? 6.816 -1.322 -3.764 1 98.81 214 ALA B C 1
ATOM 3534 O O . ALA B 1 214 ? 8.031 -1.245 -3.582 1 98.81 214 ALA B O 1
ATOM 3535 N N . TRP B 1 215 ? 5.969 -1.361 -2.781 1 98.88 215 TRP B N 1
ATOM 3536 C CA . TRP B 1 215 ? 6.391 -1.398 -1.384 1 98.88 215 TRP B CA 1
ATOM 3537 C C . TRP B 1 215 ? 7.262 -2.619 -1.11 1 98.88 215 TRP B C 1
ATOM 3539 O O . TRP B 1 215 ? 8.352 -2.498 -0.542 1 98.88 215 TRP B O 1
ATOM 3549 N N . GLY B 1 216 ? 6.805 -3.797 -1.526 1 98.88 216 GLY B N 1
ATOM 3550 C CA . GLY B 1 216 ? 7.594 -5.008 -1.372 1 98.88 216 GLY B CA 1
ATOM 3551 C C . GLY B 1 216 ? 8.93 -4.949 -2.094 1 98.88 216 GLY B C 1
ATOM 3552 O O . GLY B 1 216 ? 9.945 -5.379 -1.558 1 98.88 216 GLY B O 1
ATOM 3553 N N . ALA B 1 217 ? 8.891 -4.402 -3.271 1 98.94 217 ALA B N 1
ATOM 3554 C CA . ALA B 1 217 ? 10.109 -4.297 -4.07 1 98.94 217 ALA B CA 1
ATOM 3555 C C . ALA B 1 217 ? 11.117 -3.367 -3.406 1 98.94 217 ALA B C 1
ATOM 3557 O O . ALA B 1 217 ? 12.312 -3.668 -3.363 1 98.94 217 ALA B O 1
ATOM 3558 N N . LEU B 1 218 ? 10.641 -2.246 -2.926 1 98.88 218 LEU B N 1
ATOM 3559 C CA . LEU B 1 218 ? 11.531 -1.282 -2.285 1 98.88 218 LEU B CA 1
ATOM 3560 C C . LEU B 1 218 ? 12.188 -1.889 -1.05 1 98.88 218 LEU B C 1
ATOM 3562 O O . LEU B 1 218 ? 13.383 -1.698 -0.822 1 98.88 218 LEU B O 1
ATOM 3566 N N . LEU B 1 219 ? 11.43 -2.611 -0.25 1 98.88 219 LEU B N 1
ATOM 3567 C CA . LEU B 1 219 ? 11.992 -3.291 0.911 1 98.88 219 LEU B CA 1
ATOM 3568 C C . LEU B 1 219 ? 13.031 -4.32 0.484 1 98.88 219 LEU B C 1
ATOM 3570 O O . LEU B 1 219 ? 14.078 -4.457 1.124 1 98.88 219 LEU B O 1
ATOM 3574 N N . ALA B 1 220 ? 12.719 -5.055 -0.559 1 98.94 220 ALA B N 1
ATOM 3575 C CA . ALA B 1 220 ? 13.656 -6.055 -1.059 1 98.94 220 ALA B CA 1
ATOM 3576 C C . ALA B 1 220 ? 14.961 -5.406 -1.525 1 98.94 220 ALA B C 1
ATOM 3578 O O . ALA B 1 220 ? 16.047 -5.938 -1.29 1 98.94 220 ALA B O 1
ATOM 3579 N N . LEU B 1 221 ? 14.82 -4.27 -2.195 1 98.75 221 LEU B N 1
ATOM 3580 C CA . LEU B 1 221 ? 16.016 -3.574 -2.674 1 98.75 221 LEU B CA 1
ATOM 3581 C C . LEU B 1 221 ? 16.875 -3.115 -1.507 1 98.75 221 LEU B C 1
ATOM 3583 O O . LEU B 1 221 ? 18.109 -3.156 -1.587 1 98.75 221 LEU B O 1
ATOM 3587 N N . VAL B 1 222 ? 16.266 -2.68 -0.437 1 98.25 222 VAL B N 1
ATOM 3588 C CA . VAL B 1 222 ? 17 -2.328 0.771 1 98.25 222 VAL B CA 1
ATOM 3589 C C . VAL B 1 222 ? 17.766 -3.545 1.279 1 98.25 222 VAL B C 1
ATOM 3591 O O . VAL B 1 222 ? 18.969 -3.451 1.578 1 98.25 222 VAL B O 1
ATOM 3594 N N . LYS B 1 223 ? 17.109 -4.664 1.351 1 98.69 223 LYS B N 1
ATOM 3595 C CA . LYS B 1 223 ? 17.734 -5.883 1.844 1 98.69 223 LYS B CA 1
ATOM 3596 C C . LYS B 1 223 ? 18.859 -6.332 0.921 1 98.69 223 LYS B C 1
ATOM 3598 O O . LYS B 1 223 ? 19.906 -6.777 1.388 1 98.69 223 LYS B O 1
ATOM 3603 N N . LEU B 1 224 ? 18.656 -6.23 -0.364 1 98.81 224 LEU B N 1
ATOM 3604 C CA . LEU B 1 224 ? 19.656 -6.637 -1.334 1 98.81 224 LEU B CA 1
ATOM 3605 C C . LEU B 1 224 ? 20.922 -5.789 -1.19 1 98.81 224 LEU B C 1
ATOM 3607 O O . LEU B 1 224 ? 22.031 -6.285 -1.383 1 98.81 224 LEU B O 1
ATOM 3611 N N . ARG B 1 225 ? 20.766 -4.555 -0.91 1 97.81 225 ARG B N 1
ATOM 3612 C CA . ARG B 1 225 ? 21.922 -3.703 -0.642 1 97.81 225 ARG B CA 1
ATOM 3613 C C . ARG B 1 225 ? 22.656 -4.16 0.609 1 97.81 225 ARG B C 1
ATOM 3615 O O . ARG B 1 225 ? 23.891 -4.219 0.622 1 97.81 225 ARG B O 1
ATOM 3622 N N . GLU B 1 226 ? 21.922 -4.492 1.639 1 97.56 226 GLU B N 1
ATOM 3623 C CA . GLU B 1 226 ? 22.516 -4.992 2.873 1 97.56 226 GLU B CA 1
ATOM 3624 C C . GLU B 1 226 ? 23.328 -6.262 2.621 1 97.56 226 GLU B C 1
ATOM 3626 O O . GLU B 1 226 ? 24.344 -6.496 3.277 1 97.56 226 GLU B O 1
ATOM 3631 N N . LEU B 1 227 ? 22.844 -7.004 1.665 1 98.19 227 LEU B N 1
ATOM 3632 C CA . LEU B 1 227 ? 23.484 -8.281 1.362 1 98.19 227 LEU B CA 1
ATOM 3633 C C . LEU B 1 227 ? 24.641 -8.102 0.39 1 98.19 227 LEU B C 1
ATOM 3635 O O . LEU B 1 227 ? 25.344 -9.062 0.067 1 98.19 227 LEU B O 1
ATOM 3639 N N . GLY B 1 228 ? 24.766 -6.898 -0.138 1 97.81 228 GLY B N 1
ATOM 3640 C CA . GLY B 1 228 ? 25.828 -6.613 -1.077 1 97.81 228 GLY B CA 1
ATOM 3641 C C . GLY B 1 228 ? 25.531 -7.094 -2.486 1 97.81 228 GLY B C 1
ATOM 3642 O O . GLY B 1 228 ? 26.453 -7.238 -3.303 1 97.81 228 GLY B O 1
ATOM 3643 N N . GLU B 1 229 ? 24.266 -7.379 -2.746 1 98.06 229 GLU B N 1
ATOM 3644 C CA . GLU B 1 229 ? 23.859 -7.875 -4.055 1 98.06 229 GLU B CA 1
ATOM 3645 C C . GLU B 1 229 ? 23.734 -6.738 -5.062 1 98.06 229 GLU B C 1
ATOM 3647 O O . GLU B 1 229 ? 23.828 -6.957 -6.27 1 98.06 229 GLU B O 1
ATOM 3652 N N . ILE B 1 230 ? 23.422 -5.547 -4.543 1 97.25 230 ILE B N 1
ATOM 3653 C CA . ILE B 1 230 ? 23.344 -4.359 -5.379 1 97.25 230 ILE B CA 1
ATOM 3654 C C . ILE B 1 230 ? 24.016 -3.184 -4.68 1 97.25 230 ILE B C 1
ATOM 3656 O O . ILE B 1 230 ? 24.344 -3.268 -3.494 1 97.25 230 ILE B O 1
ATOM 3660 N N . GLN B 1 231 ? 24.25 -2.125 -5.477 1 88.62 231 GLN B N 1
ATOM 3661 C CA . GLN B 1 231 ? 24.859 -0.93 -4.902 1 88.62 231 GLN B CA 1
ATOM 3662 C C . GLN B 1 231 ? 23.797 0.025 -4.363 1 88.62 231 GLN B C 1
ATOM 3664 O O . GLN B 1 231 ? 22.672 0.057 -4.867 1 88.62 231 GLN B O 1
#